Protein AF-0000000071013105 (afdb_homodimer)

Secondary structure (DSSP, 8-state):
-B-HHHHHHHHHTTSS-HHHHHHHHHHHHHHTTS---------S-S-HHHHHHHHHHHHHHHHHHHHHHHH-HHHHHHHHHHHHHHHHIIIIIIS--HHHHHHHHHHHHHHHHHHHHHHHHHTHHHHHHHHHHHSTT--HHHHHHHHHHHHHHHHHHHHHHHHHH--HHHHHHHHHHHHHHHHHHHHHH-GGGGGGHHHHHHHHHHHHHHHHHHHHHTTTT--SHHHHHHHHHHHHHHHHHHHHHHHHHTTTSS---HHHHHHHHHHHHHHHHHHHHHT-THHHHHHHHHHHHHHHHHHHHTT-TTTHHHHHHHHHHHHHHHHHHTHHHHHHHHHHHTGGGGGGSPP---------/-B-HHHHHHHHHTTSS-HHHHHHHHHHHHHHTTS-----------S-HHHHHHHHHHHHHHHHHHHHHHHH-HHHHHHHHHHHHHHHHIIIIIIT--HHHHHHHHHHHHHHHHHHHHHHHHHTHHHHHHHHHHHSTT--HHHHHHHHHHHHHHHHHHHHHHHHHH--HHHHHHHHHHHHHHHHHHHHHH-GGGGGGHHHHHHHHHHHHHHHHHHHHHT-TT--SHHHHHHHHHHHHHHHHHHHHHHHHHTTTSS---HHHHHHHHHHHHHHHHHHHHHT-THHHHHHHHHHHHHHHHHHHHTT-TTTHHHHHHHHHHHHHHHHHHTHHHHHHHHHHHTGGGGGGSPP---------

Foldseek 3Di:
DADPVNLVVCCVVVVDPPVVSVVVVVVCVQVVLVVPPPPVPPPQDPDCVLVVVQVVLVVVLVVQLVVLVVVFQLRSLVRQLVSLVVVCVPCQAPVVRQNSVVSSLCSNLVSQLRNLVRVCVVCVVVLCVCCVPPVVVQCLLVQLVSQLVSLQVSLVSLVVVCVPRVRLLSLLSSLVSNLRNVLSNCVSPPVVCVVVVLVSLQVSLVVLLVVLLVLCLVCLQCPDSSPVNSQNSNLSSLLSNLVSVLVVLVLPVDQQDPVSLVVLVVVLVVLVLVCLLQVHCSNNVSNVVVNLSSQLSHCCVVPVVPCSSVVSCVVSVVVVVVCVVCSLVVSCVSLVVVPPVSVSHRDRPPSPPNDD/DADPVNLVVCCVVVVDPPVVSVVVVVVCCQVVLVVPPPPVPPPQDPDCVLVVVQVVLVVVLVVQLVVLVVVFQLRSLVRQLVSLVVVCVPCQAPVVRQNSVVSSLCSNLVSQLRNLVRVCVVCVVVLCVCCVPPVVVQCLLVQLVSQLVSLQVSLVSLVVVCVPRVRLLSLLSSLVSNLSNVLSNCVSPPVVCVVVVLVSLQVSLVVLLVVLLVLCLVCLQCPDSSPVNSQNSNLSSLLSNLVSVCVVLVLPVDQQDPVSLVVLVVVLVVLVLVCLLQVHCSNNVSNLVVNLSSQLSHCCVVPVVVCSSVVSCVVSVVVVVVCVVCSLVVSCVSLVVVPPVSVSHRDRPPSPPNDD

Nearest PDB structures (foldseek):
  4jhr-assembly1_A  TM=2.045E-01  e=7.157E+00  Mus musculus

Structure (mmCIF, N/CA/C/O backbone):
data_AF-0000000071013105-model_v1
#
loop_
_entity.id
_entity.type
_entity.pdbx_description
1 polymer 'DUF2157 domain-containing protein'
#
loop_
_atom_site.group_PDB
_atom_site.id
_atom_site.type_symbol
_atom_site.label_atom_id
_atom_site.label_alt_id
_atom_site.label_comp_id
_atom_site.label_asym_id
_atom_site.label_entity_id
_atom_site.label_seq_id
_atom_site.pdbx_PDB_ins_code
_atom_site.Cartn_x
_atom_site.Cartn_y
_atom_site.Cartn_z
_atom_site.occupancy
_atom_site.B_iso_or_equiv
_atom_site.auth_seq_id
_atom_site.auth_comp_id
_atom_site.auth_asym_id
_atom_site.auth_atom_id
_atom_site.pdbx_PDB_model_num
ATOM 1 N N . MET A 1 1 ? 24.609 -1.542 0.458 1 48.25 1 MET A N 1
ATOM 2 C CA . MET A 1 1 ? 24.719 -0.137 0.074 1 48.25 1 MET A CA 1
ATOM 3 C C . MET A 1 1 ? 25.453 0.663 1.144 1 48.25 1 MET A C 1
ATOM 5 O O . MET A 1 1 ? 25.312 0.391 2.336 1 48.25 1 MET A O 1
ATOM 9 N N . TYR A 1 2 ? 26.484 1.31 0.675 1 58.66 2 TYR A N 1
ATOM 10 C CA . TYR A 1 2 ? 27.344 2.107 1.538 1 58.66 2 TYR A CA 1
ATOM 11 C C . TYR A 1 2 ? 26.844 3.541 1.646 1 58.66 2 TYR A C 1
ATOM 13 O O . TYR A 1 2 ? 26.406 4.125 0.651 1 58.66 2 TYR A O 1
ATOM 21 N N . SER A 1 3 ? 26.609 3.877 2.836 1 57.62 3 SER A N 1
ATOM 22 C CA . SER A 1 3 ? 26.172 5.25 3.066 1 57.62 3 SER A CA 1
ATOM 23 C C . SER A 1 3 ? 27.359 6.203 3.111 1 57.62 3 SER A C 1
ATOM 25 O O . SER A 1 3 ? 28.516 5.766 3.193 1 57.62 3 SER A O 1
ATOM 27 N N . GLU A 1 4 ? 26.953 7.5 2.953 1 62.81 4 GLU A N 1
ATOM 28 C CA . GLU A 1 4 ? 28 8.508 3.113 1 62.81 4 GLU A CA 1
ATOM 29 C C . GLU A 1 4 ? 28.656 8.414 4.492 1 62.81 4 GLU A C 1
ATOM 31 O O . GLU A 1 4 ? 29.859 8.609 4.625 1 62.81 4 GLU A O 1
ATOM 36 N N . SER A 1 5 ? 27.875 8.008 5.387 1 62.41 5 SER A N 1
ATOM 37 C CA . SER A 1 5 ? 28.406 7.863 6.738 1 62.41 5 SER A CA 1
ATOM 38 C C . SER A 1 5 ? 29.344 6.664 6.832 1 62.41 5 SER A C 1
ATOM 40 O O . SER A 1 5 ? 30.312 6.68 7.605 1 62.41 5 SER A O 1
ATOM 42 N N . ASP A 1 6 ? 29.109 5.676 6.059 1 66.31 6 ASP A N 1
ATOM 43 C CA . ASP A 1 6 ? 30 4.527 6.008 1 66.31 6 ASP A CA 1
ATOM 44 C C . ASP A 1 6 ? 31.375 4.922 5.457 1 66.31 6 ASP A C 1
ATOM 46 O O . ASP A 1 6 ? 32.406 4.48 5.973 1 66.31 6 ASP A O 1
ATOM 50 N N . ILE A 1 7 ? 31.312 5.738 4.453 1 72.31 7 ILE A N 1
ATOM 51 C CA . ILE A 1 7 ? 32.562 6.16 3.812 1 72.31 7 ILE A CA 1
ATOM 52 C C . ILE A 1 7 ? 33.344 7.07 4.754 1 72.31 7 ILE A C 1
ATOM 54 O O . ILE A 1 7 ? 34.562 6.918 4.91 1 72.31 7 ILE A O 1
ATOM 58 N N . ASP A 1 8 ? 32.562 7.883 5.402 1 68.31 8 ASP A N 1
ATOM 59 C CA . ASP A 1 8 ? 33.219 8.781 6.355 1 68.31 8 ASP A CA 1
ATOM 60 C C . ASP A 1 8 ? 33.781 8.016 7.543 1 68.31 8 ASP A C 1
ATOM 62 O O . ASP A 1 8 ? 34.875 8.328 8.031 1 68.31 8 ASP A O 1
ATOM 66 N N . GLY A 1 9 ? 33.062 7.125 7.977 1 68.69 9 GLY A N 1
ATOM 67 C CA . GLY A 1 9 ? 33.531 6.258 9.039 1 68.69 9 GLY A CA 1
ATOM 68 C C . GLY A 1 9 ? 34.781 5.484 8.648 1 68.69 9 GLY A C 1
ATOM 69 O O . GLY A 1 9 ? 35.719 5.328 9.453 1 68.69 9 GLY A O 1
ATOM 70 N N . ALA A 1 10 ? 34.875 5.027 7.496 1 75.25 10 ALA A N 1
ATOM 71 C CA . ALA A 1 10 ? 36.031 4.289 6.996 1 75.25 10 ALA A CA 1
ATOM 72 C C . ALA A 1 10 ? 37.25 5.195 6.895 1 75.25 10 ALA A C 1
ATOM 74 O O . ALA A 1 10 ? 38.375 4.754 7.145 1 75.25 10 ALA A O 1
ATOM 75 N N . VAL A 1 11 ? 36.969 6.445 6.539 1 76.25 11 VAL A N 1
ATOM 76 C CA . VAL A 1 11 ? 38.031 7.426 6.457 1 76.25 11 VAL A CA 1
ATOM 77 C C . VAL A 1 11 ? 38.562 7.738 7.859 1 76.25 11 VAL A C 1
ATOM 79 O O . VAL A 1 11 ? 39.75 7.801 8.086 1 76.25 11 VAL A O 1
ATOM 82 N N . THR A 1 12 ? 37.625 7.871 8.703 1 71.19 12 THR A N 1
ATOM 83 C CA . THR A 1 12 ? 38 8.188 10.078 1 71.19 12 THR A CA 1
ATOM 84 C C . THR A 1 12 ? 38.75 7.031 10.734 1 71.19 12 THR A C 1
ATOM 86 O O . THR A 1 12 ? 39.656 7.25 11.516 1 71.19 12 THR A O 1
ATOM 89 N N . ALA A 1 13 ? 38.375 5.906 10.406 1 71.19 13 ALA A N 1
ATOM 90 C CA . ALA A 1 13 ? 39 4.703 10.969 1 71.19 13 ALA A CA 1
ATOM 91 C C . ALA A 1 13 ? 40.344 4.402 10.281 1 71.19 13 ALA A C 1
ATOM 93 O O . ALA A 1 13 ? 41.062 3.486 10.68 1 71.19 13 ALA A O 1
ATOM 94 N N . GLY A 1 14 ? 40.531 5.207 9.219 1 69.94 14 GLY A N 1
ATOM 95 C CA . GLY A 1 14 ? 41.812 5.055 8.516 1 69.94 14 GLY A CA 1
ATOM 96 C C . GLY A 1 14 ? 41.812 3.912 7.52 1 69.94 14 GLY A C 1
ATOM 97 O O . GLY A 1 14 ? 42.875 3.484 7.051 1 69.94 14 GLY A O 1
ATOM 98 N N . ALA A 1 15 ? 40.719 3.389 7.316 1 73.31 15 ALA A N 1
ATOM 99 C CA . ALA A 1 15 ? 40.625 2.24 6.418 1 73.31 15 ALA A CA 1
ATOM 100 C C . ALA A 1 15 ? 40.781 2.666 4.961 1 73.31 15 ALA A C 1
ATOM 102 O O . ALA A 1 15 ? 41.312 1.913 4.145 1 73.31 15 ALA A O 1
ATOM 103 N N . ILE A 1 16 ? 40.219 3.854 4.637 1 76.62 16 ILE A N 1
ATOM 104 C CA . ILE A 1 16 ? 40.469 4.434 3.318 1 76.62 16 ILE A CA 1
ATOM 105 C C . ILE A 1 16 ? 40.938 5.875 3.467 1 76.62 16 ILE A C 1
ATOM 107 O O . ILE A 1 16 ? 40.625 6.547 4.453 1 76.62 16 ILE A O 1
ATOM 111 N N . SER A 1 17 ? 41.781 6.254 2.529 1 77.81 17 SER A N 1
ATOM 112 C CA . SER A 1 17 ? 42.281 7.617 2.566 1 77.81 17 SER A CA 1
ATOM 113 C C . SER A 1 17 ? 41.219 8.625 2.174 1 77.81 17 SER A C 1
ATOM 115 O O . SER A 1 17 ? 40.281 8.289 1.438 1 77.81 17 SER A O 1
ATOM 117 N N . PRO A 1 18 ? 41.281 9.766 2.709 1 78.94 18 PRO A N 1
ATOM 118 C CA . PRO A 1 18 ? 40.375 10.812 2.295 1 78.94 18 PRO A CA 1
ATOM 119 C C . PRO A 1 18 ? 40.375 11.055 0.786 1 78.94 18 PRO A C 1
ATOM 121 O O . PRO A 1 18 ? 39.344 11.359 0.196 1 78.94 18 PRO A O 1
ATOM 124 N N . GLN A 1 19 ? 41.438 10.875 0.17 1 75.38 19 GLN A N 1
ATOM 125 C CA . GLN A 1 19 ? 41.562 11.047 -1.274 1 75.38 19 GLN A CA 1
ATOM 126 C C . GLN A 1 19 ? 40.812 9.945 -2.018 1 75.38 19 GLN A C 1
ATOM 128 O O . GLN A 1 19 ? 40.125 10.219 -3.004 1 75.38 19 GLN A O 1
ATOM 133 N N . ALA A 1 20 ? 40.875 8.781 -1.529 1 73.94 20 ALA A N 1
ATOM 134 C CA . ALA A 1 20 ? 40.188 7.656 -2.146 1 73.94 20 ALA A CA 1
ATOM 135 C C . ALA A 1 20 ? 38.656 7.793 -1.973 1 73.94 20 ALA A C 1
ATOM 137 O O . ALA A 1 20 ? 37.906 7.496 -2.895 1 73.94 20 ALA A O 1
ATOM 138 N N . ALA A 1 21 ? 38.25 8.195 -0.823 1 75.44 21 ALA A N 1
ATOM 139 C CA . ALA A 1 21 ? 36.812 8.445 -0.567 1 75.44 21 ALA A CA 1
ATOM 140 C C . ALA A 1 21 ? 36.281 9.531 -1.49 1 75.44 21 ALA A C 1
ATOM 142 O O . ALA A 1 21 ? 35.188 9.391 -2.043 1 75.44 21 ALA A O 1
ATOM 143 N N . ALA A 1 22 ? 37.125 10.5 -1.627 1 72.12 22 ALA A N 1
ATOM 144 C CA . ALA A 1 22 ? 36.719 11.594 -2.51 1 72.12 22 ALA A CA 1
ATOM 145 C C . ALA A 1 22 ? 36.688 11.141 -3.965 1 72.12 22 ALA A C 1
ATOM 147 O O . ALA A 1 22 ? 35.781 11.531 -4.719 1 72.12 22 ALA A O 1
ATOM 148 N N . ALA A 1 23 ? 37.594 10.352 -4.398 1 69.12 23 ALA A N 1
ATOM 149 C CA . ALA A 1 23 ? 37.625 9.812 -5.758 1 69.12 23 ALA A CA 1
ATOM 150 C C . ALA A 1 23 ? 36.438 8.922 -6.023 1 69.12 23 ALA A C 1
ATOM 152 O O . ALA A 1 23 ? 35.844 8.953 -7.117 1 69.12 23 ALA A O 1
ATOM 153 N N . LEU A 1 24 ? 36.094 8.195 -5.039 1 71.56 24 LEU A N 1
ATOM 154 C CA . LEU A 1 24 ? 34.906 7.336 -5.137 1 71.56 24 LEU A CA 1
ATOM 155 C C . LEU A 1 24 ? 33.625 8.172 -5.273 1 71.56 24 LEU A C 1
ATOM 157 O O . LEU A 1 24 ? 32.812 7.902 -6.141 1 71.56 24 LEU A O 1
ATOM 161 N N . ARG A 1 25 ? 33.625 9.117 -4.434 1 67.38 25 ARG A N 1
ATOM 162 C CA . ARG A 1 25 ? 32.469 10.023 -4.477 1 67.38 25 ARG A CA 1
ATOM 163 C C . ARG A 1 25 ? 32.375 10.734 -5.824 1 67.38 25 ARG A C 1
ATOM 165 O O . ARG A 1 25 ? 31.297 10.867 -6.395 1 67.38 25 ARG A O 1
ATOM 172 N N . ASN A 1 26 ? 33.5 11.156 -6.246 1 62.69 26 ASN A N 1
ATOM 173 C CA . ASN A 1 26 ? 33.562 11.883 -7.512 1 62.69 26 ASN A CA 1
ATOM 174 C C . ASN A 1 26 ? 33.219 10.969 -8.695 1 62.69 26 ASN A C 1
ATOM 176 O O . ASN A 1 26 ? 32.562 11.398 -9.633 1 62.69 26 ASN A O 1
ATOM 180 N N . HIS A 1 27 ? 33.719 9.852 -8.734 1 59.75 27 HIS A N 1
ATOM 181 C CA . HIS A 1 27 ? 33.406 8.898 -9.805 1 59.75 27 HIS A CA 1
ATOM 182 C C . HIS A 1 27 ? 31.938 8.555 -9.852 1 59.75 27 HIS A C 1
ATOM 184 O O . HIS A 1 27 ? 31.328 8.508 -10.93 1 59.75 27 HIS A O 1
ATOM 190 N N . ILE A 1 28 ? 31.516 8.297 -8.688 1 59.66 28 ILE A N 1
ATOM 191 C CA . ILE A 1 28 ? 30.109 7.957 -8.625 1 59.66 28 ILE A CA 1
ATOM 192 C C . ILE A 1 28 ? 29.266 9.164 -9.039 1 59.66 28 ILE A C 1
ATOM 194 O O . ILE A 1 28 ? 28.281 9.023 -9.758 1 59.66 28 ILE A O 1
ATOM 198 N N . ALA A 1 29 ? 29.75 10.258 -8.531 1 53.84 29 ALA A N 1
ATOM 199 C CA . ALA A 1 29 ? 29.094 11.508 -8.906 1 53.84 29 ALA A CA 1
ATOM 200 C C . ALA A 1 29 ? 29.203 11.758 -10.406 1 53.84 29 ALA A C 1
ATOM 202 O O . ALA A 1 29 ? 28.25 12.242 -11.031 1 53.84 29 ALA A O 1
ATOM 203 N N . ALA A 1 30 ? 30.344 11.547 -10.93 1 50.75 30 ALA A N 1
ATOM 204 C CA . ALA A 1 30 ? 30.594 11.742 -12.359 1 50.75 30 ALA A CA 1
ATOM 205 C C . ALA A 1 30 ? 29.75 10.773 -13.195 1 50.75 30 ALA A C 1
ATOM 207 O O . ALA A 1 30 ? 29.297 11.117 -14.289 1 50.75 30 ALA A O 1
ATOM 208 N N . GLY A 1 31 ? 29.812 9.531 -12.93 1 45.81 31 GLY A N 1
ATOM 209 C CA . GLY A 1 31 ? 28.984 8.547 -13.594 1 45.81 31 GLY A CA 1
ATOM 210 C C . GLY A 1 31 ? 27.5 8.75 -13.344 1 45.81 31 GLY A C 1
ATOM 211 O O . GLY A 1 31 ? 26.672 8.352 -14.164 1 45.81 31 GLY A O 1
ATOM 212 N N . ARG A 1 32 ? 27.219 9.047 -12.172 1 44.81 32 ARG A N 1
ATOM 213 C CA . ARG A 1 32 ? 25.828 9.367 -11.859 1 44.81 32 ARG A CA 1
ATOM 214 C C . ARG A 1 32 ? 25.406 10.68 -12.516 1 44.81 32 ARG A C 1
ATOM 216 O O . ARG A 1 32 ? 24.391 11.266 -12.133 1 44.81 32 ARG A O 1
ATOM 223 N N . ALA A 1 33 ? 26.234 11.219 -13.406 1 38.03 33 ALA A N 1
ATOM 224 C CA . ALA A 1 33 ? 25.719 12.391 -14.109 1 38.03 33 ALA A CA 1
ATOM 225 C C . ALA A 1 33 ? 24.234 12.219 -14.438 1 38.03 33 ALA A C 1
ATOM 227 O O . ALA A 1 33 ? 23.594 13.141 -14.961 1 38.03 33 ALA A O 1
ATOM 228 N N . ALA A 1 34 ? 23.875 11.094 -14.828 1 36.75 34 ALA A N 1
ATOM 229 C CA . ALA A 1 34 ? 22.406 11.102 -14.805 1 36.75 34 ALA A CA 1
ATOM 230 C C . ALA A 1 34 ? 21.891 11.43 -13.414 1 36.75 34 ALA A C 1
ATOM 232 O O . ALA A 1 34 ? 22.328 10.844 -12.422 1 36.75 34 ALA A O 1
ATOM 233 N N . PRO A 1 35 ? 21.5 12.695 -13.156 1 34.66 35 PRO A N 1
ATOM 234 C CA . PRO A 1 35 ? 21.078 13.164 -11.836 1 34.66 35 PRO A CA 1
ATOM 235 C C . PRO A 1 35 ? 20.625 12.031 -10.922 1 34.66 35 PRO A C 1
ATOM 237 O O . PRO A 1 35 ? 19.734 11.258 -11.297 1 34.66 35 PRO A O 1
ATOM 240 N N . ALA A 1 36 ? 21.484 11.211 -10.445 1 37.41 36 ALA A N 1
ATOM 241 C CA . ALA A 1 36 ? 20.969 10.375 -9.359 1 37.41 36 ALA A CA 1
ATOM 242 C C . ALA A 1 36 ? 19.797 11.055 -8.656 1 37.41 36 ALA A C 1
ATOM 244 O O . ALA A 1 36 ? 19.922 12.164 -8.141 1 37.41 36 ALA A O 1
ATOM 245 N N . VAL A 1 37 ? 18.641 11.141 -9.203 1 38.19 37 VAL A N 1
ATOM 246 C CA . VAL A 1 37 ? 17.359 11.656 -8.727 1 38.19 37 VAL A CA 1
ATOM 247 C C . VAL A 1 37 ? 17.359 11.734 -7.203 1 38.19 37 VAL A C 1
ATOM 249 O O . VAL A 1 37 ? 17.562 10.727 -6.523 1 38.19 37 VAL A O 1
ATOM 252 N N . ASP A 1 38 ? 18.141 12.703 -6.652 1 40.94 38 ASP A N 1
ATOM 253 C CA . ASP A 1 38 ? 17.891 13.094 -5.27 1 40.94 38 ASP A CA 1
ATOM 254 C C . ASP A 1 38 ? 16.484 12.695 -4.836 1 40.94 38 ASP A C 1
ATOM 256 O O . ASP A 1 38 ? 15.539 13.469 -4.98 1 40.94 38 ASP A O 1
ATOM 260 N N . GLU A 1 39 ? 16.141 11.594 -5.285 1 44.59 39 GLU A N 1
ATOM 261 C CA . GLU A 1 39 ? 14.805 11.062 -4.988 1 44.59 39 GLU A CA 1
ATOM 262 C C . GLU A 1 39 ? 14.539 11.062 -3.484 1 44.59 39 GLU A C 1
ATOM 264 O O . GLU A 1 39 ? 15.469 10.945 -2.682 1 44.59 39 GLU A O 1
ATOM 269 N N . GLU A 1 40 ? 13.703 12.094 -3.059 1 45.31 40 GLU A N 1
ATOM 270 C CA . GLU A 1 40 ? 13.195 11.953 -1.696 1 45.31 40 GLU A CA 1
ATOM 271 C C . GLU A 1 40 ? 13.359 10.523 -1.187 1 45.31 40 GLU A C 1
ATOM 273 O O . GLU A 1 40 ? 12.594 9.633 -1.561 1 45.31 40 GLU A O 1
ATOM 278 N N . SER A 1 41 ? 14.641 10.086 -0.973 1 48.5 41 SER A N 1
ATOM 279 C CA . SER A 1 41 ? 14.984 8.742 -0.514 1 48.5 41 SER A CA 1
ATOM 280 C C . SER A 1 41 ? 14.203 8.375 0.741 1 48.5 41 SER A C 1
ATOM 282 O O . SER A 1 41 ? 14.477 8.891 1.827 1 48.5 41 SER A O 1
ATOM 284 N N . PHE A 1 42 ? 12.953 8.477 0.761 1 52.78 42 PHE A N 1
ATOM 285 C CA . PHE A 1 42 ? 12.156 7.973 1.879 1 52.78 42 PHE A CA 1
ATOM 286 C C . PHE A 1 42 ? 12.25 6.457 1.973 1 52.78 42 PHE A C 1
ATOM 288 O O . PHE A 1 42 ? 11.812 5.746 1.069 1 52.78 42 PHE A O 1
ATOM 295 N N . ARG A 1 43 ? 13.289 6.086 2.871 1 55.75 43 ARG A N 1
ATOM 296 C CA . ARG A 1 43 ? 13.453 4.645 3.018 1 55.75 43 ARG A CA 1
ATOM 297 C C . ARG A 1 43 ? 12.344 4.055 3.883 1 55.75 43 ARG A C 1
ATOM 299 O O . ARG A 1 43 ? 12.469 3.998 5.109 1 55.75 43 ARG A O 1
ATOM 306 N N . LEU A 1 44 ? 11.086 3.941 3.34 1 56.59 44 LEU A N 1
ATOM 307 C CA . LEU A 1 44 ? 9.984 3.365 4.102 1 56.59 44 LEU A CA 1
ATOM 308 C C . LEU A 1 44 ? 10.164 1.86 4.266 1 56.59 44 LEU A C 1
ATOM 310 O O . LEU A 1 44 ? 9.828 1.301 5.312 1 56.59 44 LEU A O 1
ATOM 314 N N . LEU A 1 45 ? 10.758 1.223 3.254 1 59.12 45 LEU A N 1
ATOM 315 C CA . LEU A 1 45 ? 10.852 -0.232 3.293 1 59.12 45 LEU A CA 1
ATOM 316 C C . LEU A 1 45 ? 12.258 -0.692 2.904 1 59.12 45 LEU A C 1
ATOM 318 O O . LEU A 1 45 ? 12.734 -0.385 1.81 1 59.12 45 LEU A O 1
ATOM 322 N N . THR A 1 46 ? 12.969 -1.174 3.852 1 60.75 46 THR A N 1
ATOM 323 C CA . THR A 1 46 ? 14.328 -1.633 3.576 1 60.75 46 THR A CA 1
ATOM 324 C C . THR A 1 46 ? 14.32 -3.074 3.074 1 60.75 46 THR A C 1
ATOM 326 O O . THR A 1 46 ? 15.227 -3.486 2.342 1 60.75 46 THR A O 1
ATOM 329 N N . GLY A 1 47 ? 13.242 -3.758 3.551 1 68 47 GLY A N 1
ATOM 330 C CA . GLY A 1 47 ? 13.18 -5.156 3.148 1 68 47 GLY A CA 1
ATOM 331 C C . GLY A 1 47 ? 11.883 -5.836 3.553 1 68 47 GLY A C 1
ATOM 332 O O . GLY A 1 47 ? 11.008 -5.211 4.16 1 68 47 GLY A O 1
ATOM 333 N N . PHE A 1 48 ? 11.664 -6.957 3.125 1 74.81 48 PHE A N 1
ATOM 334 C CA . PHE A 1 48 ? 10.461 -7.723 3.412 1 74.81 48 PHE A CA 1
ATOM 335 C C . PHE A 1 48 ? 10.344 -8.008 4.906 1 74.81 48 PHE A C 1
ATOM 337 O O . PHE A 1 48 ? 9.242 -8.219 5.418 1 74.81 48 PHE A O 1
ATOM 344 N N . ASN A 1 49 ? 11.492 -7.949 5.586 1 80.12 49 ASN A N 1
ATOM 345 C CA . ASN A 1 49 ? 11.469 -8.109 7.035 1 80.12 49 ASN A CA 1
ATOM 346 C C . ASN A 1 49 ? 10.602 -7.043 7.703 1 80.12 49 ASN A C 1
ATOM 348 O O . ASN A 1 49 ? 9.883 -7.332 8.656 1 80.12 49 ASN A O 1
ATOM 352 N N . ASP A 1 50 ? 10.641 -5.852 7.18 1 85.62 50 ASP A N 1
ATOM 353 C CA . ASP A 1 50 ? 9.82 -4.766 7.711 1 85.62 50 ASP A CA 1
ATOM 354 C C . ASP A 1 50 ? 8.336 -5.078 7.574 1 85.62 50 ASP A C 1
ATOM 356 O O . ASP A 1 50 ? 7.547 -4.801 8.484 1 85.62 50 ASP A O 1
ATOM 360 N N . ILE A 1 51 ? 8.055 -5.609 6.492 1 85.94 51 ILE A N 1
ATOM 361 C CA . ILE A 1 51 ? 6.664 -5.961 6.234 1 85.94 51 ILE A CA 1
ATOM 362 C C . ILE A 1 51 ? 6.227 -7.07 7.188 1 85.94 51 ILE A C 1
ATOM 364 O O . ILE A 1 51 ? 5.141 -7.004 7.77 1 85.94 51 ILE A O 1
ATOM 368 N N . PHE A 1 52 ? 7.105 -8.016 7.34 1 87.12 52 PHE A N 1
ATOM 369 C CA . PHE A 1 52 ? 6.828 -9.156 8.211 1 87.12 52 PHE A CA 1
ATOM 370 C C . PHE A 1 52 ? 6.609 -8.695 9.641 1 87.12 52 PHE A C 1
ATOM 372 O O . PHE A 1 52 ? 5.598 -9.039 10.266 1 87.12 52 PHE A O 1
ATOM 379 N N . VAL A 1 53 ? 7.445 -7.902 10.172 1 90.31 53 VAL A N 1
ATOM 380 C CA . VAL A 1 53 ? 7.379 -7.402 11.539 1 90.31 53 VAL A CA 1
ATOM 381 C C . VAL A 1 53 ? 6.152 -6.504 11.703 1 90.31 53 VAL A C 1
ATOM 383 O O . VAL A 1 53 ? 5.473 -6.551 12.727 1 90.31 53 VAL A O 1
ATOM 386 N N . SER A 1 54 ? 5.848 -5.738 10.688 1 93.81 54 SER A N 1
ATOM 387 C CA . SER A 1 54 ? 4.699 -4.836 10.734 1 93.81 54 SER A CA 1
ATOM 388 C C . SER A 1 54 ? 3.391 -5.613 10.836 1 93.81 54 SER A C 1
ATOM 390 O O . SER A 1 54 ? 2.514 -5.266 11.625 1 93.81 54 SER A O 1
ATOM 392 N N . ILE A 1 55 ? 3.338 -6.605 10.047 1 92.38 55 ILE A N 1
ATOM 393 C CA . ILE A 1 55 ? 2.137 -7.438 10.078 1 92.38 55 ILE A CA 1
ATOM 394 C C . ILE A 1 55 ? 1.984 -8.078 11.453 1 92.38 55 ILE A C 1
ATOM 396 O O . ILE A 1 55 ? 0.897 -8.062 12.039 1 92.38 55 ILE A O 1
ATOM 400 N N . ALA A 1 56 ? 3.006 -8.625 11.938 1 93.31 56 ALA A N 1
ATOM 401 C CA . ALA A 1 56 ? 3 -9.266 13.25 1 93.31 56 ALA A CA 1
ATOM 402 C C . ALA A 1 56 ? 2.627 -8.266 14.344 1 93.31 56 ALA A C 1
ATOM 404 O O . ALA A 1 56 ? 1.832 -8.578 15.234 1 93.31 56 ALA A O 1
ATOM 405 N N . ALA A 1 57 ? 3.18 -7.109 14.25 1 96.31 57 ALA A N 1
ATOM 406 C CA . ALA A 1 57 ? 2.91 -6.07 15.242 1 96.31 57 ALA A CA 1
ATOM 407 C C . ALA A 1 57 ? 1.439 -5.664 15.227 1 96.31 57 ALA A C 1
ATOM 409 O O . ALA A 1 57 ? 0.823 -5.492 16.281 1 96.31 57 ALA A O 1
ATOM 410 N N . VAL A 1 58 ? 0.932 -5.5 14.055 1 96.62 58 VAL A N 1
ATOM 411 C CA . VAL A 1 58 ? -0.475 -5.137 13.922 1 96.62 58 VAL A CA 1
ATOM 412 C C . VAL A 1 58 ? -1.352 -6.223 14.539 1 96.62 58 VAL A C 1
ATOM 414 O O . VAL A 1 58 ? -2.297 -5.922 15.273 1 96.62 58 VAL A O 1
ATOM 417 N N . ALA A 1 59 ? -1.024 -7.453 14.25 1 93.31 59 ALA A N 1
ATOM 418 C CA . ALA A 1 59 ? -1.787 -8.562 14.812 1 93.31 59 ALA A CA 1
ATOM 419 C C . ALA A 1 59 ? -1.754 -8.547 16.328 1 93.31 59 ALA A C 1
ATOM 421 O O . ALA A 1 59 ? -2.793 -8.68 16.984 1 93.31 59 ALA A O 1
ATOM 422 N N . VAL A 1 60 ? -0.658 -8.344 16.891 1 96.19 60 VAL A N 1
ATOM 423 C CA . VAL A 1 60 ? -0.494 -8.328 18.344 1 96.19 60 VAL A CA 1
ATOM 424 C C . VAL A 1 60 ? -1.281 -7.16 18.938 1 96.19 60 VAL A C 1
ATOM 426 O O . VAL A 1 60 ? -2.012 -7.336 19.922 1 96.19 60 VAL A O 1
ATOM 429 N N . LEU A 1 61 ? -1.158 -6.012 18.344 1 97.69 61 LEU A N 1
ATOM 430 C CA . LEU A 1 61 ? -1.806 -4.82 18.891 1 97.69 61 LEU A CA 1
ATOM 431 C C . LEU A 1 61 ? -3.324 -4.941 18.812 1 97.69 61 LEU A C 1
ATOM 433 O O . LEU A 1 61 ? -4.035 -4.531 19.719 1 97.69 61 LEU A O 1
ATOM 437 N N . LEU A 1 62 ? -3.764 -5.48 17.688 1 95 62 LEU A N 1
ATOM 438 C CA . LEU A 1 62 ? -5.203 -5.691 17.562 1 95 62 LEU A CA 1
ATOM 439 C C . LEU A 1 62 ? -5.699 -6.688 18.594 1 95 62 LEU A C 1
ATOM 441 O O . LEU A 1 62 ? -6.758 -6.488 19.203 1 95 62 LEU A O 1
ATOM 445 N N . GLY A 1 63 ? -4.953 -7.754 18.766 1 95 63 GLY A N 1
ATOM 446 C CA . GLY A 1 63 ? -5.305 -8.734 19.781 1 95 63 GLY A CA 1
ATOM 447 C C . GLY A 1 63 ? -5.344 -8.156 21.188 1 95 63 GLY A C 1
ATOM 448 O O . GLY A 1 63 ? -6.324 -8.336 21.906 1 95 63 GLY A O 1
ATOM 449 N N . ILE A 1 64 ? -4.375 -7.43 21.516 1 96.69 64 ILE A N 1
ATOM 450 C CA . ILE A 1 64 ? -4.258 -6.82 22.844 1 96.69 64 ILE A CA 1
ATOM 451 C C . ILE A 1 64 ? -5.371 -5.797 23.031 1 96.69 64 ILE A C 1
ATOM 453 O O . ILE A 1 64 ? -5.957 -5.707 24.109 1 96.69 64 ILE A O 1
ATOM 457 N N . GLY A 1 65 ? -5.613 -5.016 22.047 1 96.44 65 GLY A N 1
ATOM 458 C CA . GLY A 1 65 ? -6.668 -4.016 22.109 1 96.44 65 GLY A CA 1
ATOM 459 C C . GLY A 1 65 ? -8.039 -4.617 22.359 1 96.44 65 GLY A C 1
ATOM 460 O O . GLY A 1 65 ? -8.781 -4.152 23.219 1 96.44 65 GLY A O 1
ATOM 461 N N . TRP A 1 66 ? -8.297 -5.645 21.641 1 93.75 66 TRP A N 1
ATOM 462 C CA . TRP A 1 66 ? -9.594 -6.293 21.766 1 93.75 66 TRP A CA 1
ATOM 463 C C . TRP A 1 66 ? -9.742 -6.973 23.125 1 93.75 66 TRP A C 1
ATOM 465 O O . TRP A 1 66 ? -10.805 -6.91 23.75 1 93.75 66 TRP A O 1
ATOM 475 N N . LEU A 1 67 ? -8.719 -7.621 23.562 1 93.62 67 LEU A N 1
ATOM 476 C CA . LEU A 1 67 ? -8.742 -8.258 24.875 1 93.62 67 LEU A CA 1
ATOM 477 C C . LEU A 1 67 ? -8.898 -7.211 25.969 1 93.62 67 LEU A C 1
ATOM 479 O O . LEU A 1 67 ? -9.672 -7.41 26.906 1 93.62 67 LEU A O 1
ATOM 483 N N . GLY A 1 68 ? -8.234 -6.164 25.844 1 94.81 68 GLY A N 1
ATOM 484 C CA . GLY A 1 68 ? -8.344 -5.094 26.828 1 94.81 68 GLY A CA 1
ATOM 485 C C . GLY A 1 68 ? -9.727 -4.469 26.875 1 94.81 68 GLY A C 1
ATOM 486 O O . GLY A 1 68 ? -10.234 -4.152 27.953 1 94.81 68 GLY A O 1
ATOM 487 N N . GLN A 1 69 ? -10.266 -4.297 25.688 1 92.69 69 GLN A N 1
ATOM 488 C CA . GLN A 1 69 ? -11.594 -3.693 25.609 1 92.69 69 GLN A CA 1
ATOM 489 C C . GLN A 1 69 ? -12.641 -4.586 26.266 1 92.69 69 GLN A C 1
ATOM 491 O O . GLN A 1 69 ? -13.68 -4.102 26.719 1 92.69 69 GLN A O 1
ATOM 496 N N . SER A 1 70 ? -12.375 -5.871 26.266 1 91.44 70 SER A N 1
ATOM 497 C CA . SER A 1 70 ? -13.305 -6.797 26.906 1 91.44 70 SER A CA 1
ATOM 498 C C . SER A 1 70 ? -13.344 -6.57 28.422 1 91.44 70 SER A C 1
ATOM 500 O O . SER A 1 70 ? -14.328 -6.914 29.078 1 91.44 70 SER A O 1
ATOM 502 N N . VAL A 1 71 ? -12.32 -6 28.969 1 93.12 71 VAL A N 1
ATOM 503 C CA . VAL A 1 71 ? -12.281 -5.652 30.391 1 93.12 71 VAL A CA 1
ATOM 504 C C . VAL A 1 71 ? -12.922 -4.285 30.594 1 93.12 71 VAL A C 1
ATOM 506 O O . VAL A 1 71 ? -13.859 -4.145 31.391 1 93.12 71 VAL A O 1
ATOM 509 N N . ALA A 1 72 ? -12.414 -3.357 29.906 1 94.62 72 ALA A N 1
ATOM 510 C CA . ALA A 1 72 ? -12.938 -1.996 29.859 1 94.62 72 ALA A CA 1
ATOM 511 C C . ALA A 1 72 ? -12.492 -1.279 28.578 1 94.62 72 ALA A C 1
ATOM 513 O O . ALA A 1 72 ? -11.391 -1.523 28.078 1 94.62 72 ALA A O 1
ATOM 514 N N . TYR A 1 73 ? -13.289 -0.455 28.109 1 90.81 73 TYR A N 1
ATOM 515 C CA . TYR A 1 73 ? -12.977 0.248 26.859 1 90.81 73 TYR A CA 1
ATOM 516 C C . TYR A 1 73 ? -11.648 0.986 26.984 1 90.81 73 TYR A C 1
ATOM 518 O O . TYR A 1 73 ? -10.781 0.869 26.109 1 90.81 73 TYR A O 1
ATOM 526 N N . ALA A 1 74 ? -11.469 1.64 28.078 1 96.38 74 ALA A N 1
ATOM 527 C CA . ALA A 1 74 ? -10.25 2.422 28.266 1 96.38 74 ALA A CA 1
ATOM 528 C C . ALA A 1 74 ? -9.031 1.515 28.391 1 96.38 74 ALA A C 1
ATOM 530 O O . ALA A 1 74 ? -7.926 1.888 28 1 96.38 74 ALA A O 1
ATOM 531 N N . VAL A 1 75 ? -9.219 0.323 28.859 1 97.25 75 VAL A N 1
ATOM 532 C CA . VAL A 1 75 ? -8.117 -0.606 29.094 1 97.25 75 VAL A CA 1
ATOM 533 C C . VAL A 1 75 ? -7.539 -1.08 27.766 1 97.25 75 VAL A C 1
ATOM 535 O O . VAL A 1 75 ? -6.332 -1.312 27.656 1 97.25 75 VAL A O 1
ATOM 538 N N . GLY A 1 76 ? -8.414 -1.211 26.781 1 97.12 76 GLY A N 1
ATOM 539 C CA . GLY A 1 76 ? -7.914 -1.552 25.453 1 97.12 76 GLY A CA 1
ATOM 540 C C . GLY A 1 76 ? -6.91 -0.549 24.922 1 97.12 76 GLY A C 1
ATOM 541 O O . GLY A 1 76 ? -5.84 -0.931 24.438 1 97.12 76 GLY A O 1
ATOM 542 N N . GLY A 1 77 ? -7.266 0.703 25.031 1 98.06 77 GLY A N 1
ATOM 543 C CA . GLY A 1 77 ? -6.363 1.75 24.594 1 98.06 77 GLY A CA 1
ATOM 544 C C . GLY A 1 77 ? -5.066 1.797 25.375 1 98.06 77 GLY A C 1
ATOM 545 O O . GLY A 1 77 ? -3.988 1.954 24.797 1 98.06 77 GLY A O 1
ATOM 546 N N . ILE A 1 78 ? -5.148 1.649 26.641 1 98.38 78 ILE A N 1
ATOM 547 C CA . ILE A 1 78 ? -3.973 1.678 27.516 1 98.38 78 ILE A CA 1
ATOM 548 C C . ILE A 1 78 ? -3.045 0.519 27.156 1 98.38 78 ILE A C 1
ATOM 550 O O . ILE A 1 78 ? -1.834 0.708 27.016 1 98.38 78 ILE A O 1
ATOM 554 N N . ALA A 1 79 ? -3.635 -0.631 26.969 1 98.38 79 ALA A N 1
ATOM 555 C CA . ALA A 1 79 ? -2.846 -1.82 26.672 1 98.38 79 ALA A CA 1
ATOM 556 C C . ALA A 1 79 ? -2.123 -1.671 25.328 1 98.38 79 ALA A C 1
ATOM 558 O O . ALA A 1 79 ? -0.951 -2.037 25.203 1 98.38 79 ALA A O 1
ATOM 559 N N . VAL A 1 80 ? -2.818 -1.161 24.359 1 98.38 80 VAL A N 1
ATOM 560 C CA . VAL A 1 80 ? -2.221 -0.958 23.047 1 98.38 80 VAL A CA 1
ATOM 561 C C . VAL A 1 80 ? -1.088 0.062 23.141 1 98.38 80 VAL A C 1
ATOM 563 O O . VAL A 1 80 ? -0.023 -0.125 22.547 1 98.38 80 VAL A O 1
ATOM 566 N N . ALA A 1 81 ? -1.321 1.151 23.875 1 98.69 81 ALA A N 1
ATOM 567 C CA . ALA A 1 81 ? -0.295 2.178 24.047 1 98.69 81 ALA A CA 1
ATOM 568 C C . ALA A 1 81 ? 0.949 1.604 24.719 1 98.69 81 ALA A C 1
ATOM 570 O O . ALA A 1 81 ? 2.07 1.822 24.25 1 98.69 81 ALA A O 1
ATOM 571 N N . VAL A 1 82 ? 0.768 0.829 25.75 1 98.5 82 VAL A N 1
ATOM 572 C CA . VAL A 1 82 ? 1.876 0.26 26.516 1 98.5 82 VAL A CA 1
ATOM 573 C C . VAL A 1 82 ? 2.621 -0.759 25.656 1 98.5 82 VAL A C 1
ATOM 575 O O . VAL A 1 82 ? 3.854 -0.756 25.609 1 98.5 82 VAL A O 1
ATOM 578 N N . ALA A 1 83 ? 1.867 -1.581 24.984 1 98.38 83 ALA A N 1
ATOM 579 C CA . ALA A 1 83 ? 2.488 -2.586 24.125 1 98.38 83 ALA A CA 1
ATOM 580 C C . ALA A 1 83 ? 3.262 -1.928 22.984 1 98.38 83 ALA A C 1
ATOM 582 O O . ALA A 1 83 ? 4.359 -2.369 22.641 1 98.38 83 ALA A O 1
ATOM 583 N N . SER A 1 84 ? 2.66 -0.916 22.422 1 98.62 84 SER A N 1
ATOM 584 C CA . SER A 1 84 ? 3.326 -0.203 21.328 1 98.62 84 SER A CA 1
ATOM 585 C C . SER A 1 84 ? 4.637 0.42 21.797 1 98.62 84 SER A C 1
ATOM 587 O O . SER A 1 84 ? 5.652 0.336 21.109 1 98.62 84 SER A O 1
ATOM 589 N N . TRP A 1 85 ? 4.598 1.073 22.938 1 98.44 85 TRP A N 1
ATOM 590 C CA . TRP A 1 85 ? 5.809 1.665 23.5 1 98.44 85 TRP A CA 1
ATOM 591 C C . TRP A 1 85 ? 6.859 0.596 23.766 1 98.44 85 TRP A C 1
ATOM 593 O O . TRP A 1 85 ? 8.031 0.757 23.406 1 98.44 85 TRP A O 1
ATOM 603 N N . GLY A 1 86 ? 6.441 -0.519 24.391 1 97.81 86 GLY A N 1
ATOM 604 C CA . GLY A 1 86 ? 7.359 -1.608 24.688 1 97.81 86 GLY A CA 1
ATOM 605 C C . GLY A 1 86 ? 8.008 -2.189 23.438 1 97.81 86 GLY A C 1
ATOM 606 O O . GLY A 1 86 ? 9.227 -2.389 23.406 1 97.81 86 GLY A O 1
ATOM 607 N N . LEU A 1 87 ? 7.266 -2.457 22.469 1 97.31 87 LEU A N 1
ATOM 608 C CA . LEU A 1 87 ? 7.797 -3.006 21.219 1 97.31 87 LEU A CA 1
ATOM 609 C C . LEU A 1 87 ? 8.703 -1.996 20.531 1 97.31 87 LEU A C 1
ATOM 611 O O . LEU A 1 87 ? 9.68 -2.379 19.875 1 97.31 87 LEU A O 1
ATOM 615 N N . ALA A 1 88 ? 8.398 -0.699 20.656 1 97.44 88 ALA A N 1
ATOM 616 C CA . ALA A 1 88 ? 9.195 0.342 20 1 97.44 88 ALA A CA 1
ATOM 617 C C . ALA A 1 88 ? 10.594 0.416 20.609 1 97.44 88 ALA A C 1
ATOM 619 O O . ALA A 1 88 ? 11.555 0.802 19.938 1 97.44 88 ALA A O 1
ATOM 620 N N . GLU A 1 89 ? 10.727 0.02 21.875 1 97.06 89 GLU A N 1
ATOM 621 C CA . GLU A 1 89 ? 12.039 0.005 22.5 1 97.06 89 GLU A CA 1
ATOM 622 C C . GLU A 1 89 ? 12.992 -0.941 21.766 1 97.06 89 GLU A C 1
ATOM 624 O O . GLU A 1 89 ? 14.195 -0.678 21.688 1 97.06 89 GLU A O 1
ATOM 629 N N . TYR A 1 90 ? 12.383 -1.941 21.219 1 93.44 90 TYR A N 1
ATOM 630 C CA . TYR A 1 90 ? 13.227 -2.912 20.516 1 93.44 90 TYR A CA 1
ATOM 631 C C . TYR A 1 90 ? 13.25 -2.639 19.016 1 93.44 90 TYR A C 1
ATOM 633 O O . TYR A 1 90 ? 14.312 -2.41 18.438 1 93.44 90 TYR A O 1
ATOM 641 N N . PHE A 1 91 ? 12.156 -2.549 18.391 1 92.56 91 PHE A N 1
ATOM 642 C CA . PHE A 1 91 ? 12.094 -2.518 16.938 1 92.56 91 PHE A CA 1
ATOM 643 C C . PHE A 1 91 ? 12.406 -1.121 16.422 1 92.56 91 PHE A C 1
ATOM 645 O O . PHE A 1 91 ? 12.844 -0.966 15.273 1 92.56 91 PHE A O 1
ATOM 652 N N . THR A 1 92 ? 12.195 -0.103 17.203 1 92.5 92 THR A N 1
ATOM 653 C CA . THR A 1 92 ? 12.484 1.261 16.766 1 92.5 92 THR A CA 1
ATOM 654 C C . THR A 1 92 ? 13.852 1.714 17.266 1 92.5 92 THR A C 1
ATOM 656 O O . THR A 1 92 ? 14.703 2.135 16.484 1 92.5 92 THR A O 1
ATOM 659 N N . ARG A 1 93 ? 14.078 1.571 18.531 1 92.94 93 ARG A N 1
ATOM 660 C CA . ARG A 1 93 ? 15.289 2.115 19.125 1 92.94 93 ARG A CA 1
ATOM 661 C C . ARG A 1 93 ? 16.5 1.226 18.812 1 92.94 93 ARG A C 1
ATOM 663 O O . ARG A 1 93 ? 17.562 1.72 18.453 1 92.94 93 ARG A O 1
ATOM 670 N N . ARG A 1 94 ? 16.281 -0.062 18.891 1 89.12 94 ARG A N 1
ATOM 671 C CA . ARG A 1 94 ? 17.406 -0.965 18.703 1 89.12 94 ARG A CA 1
ATOM 672 C C . ARG A 1 94 ? 17.562 -1.373 17.25 1 89.12 94 ARG A C 1
ATOM 674 O O . ARG A 1 94 ? 18.641 -1.24 16.672 1 89.12 94 ARG A O 1
ATOM 681 N N . ARG A 1 95 ? 16.5 -1.727 16.656 1 87.12 95 ARG A N 1
ATOM 682 C CA . ARG A 1 95 ? 16.578 -2.266 15.305 1 87.12 95 ARG A CA 1
ATOM 683 C C . ARG A 1 95 ? 16.406 -1.165 14.266 1 87.12 95 ARG A C 1
ATOM 685 O O . ARG A 1 95 ? 16.719 -1.361 13.086 1 87.12 95 ARG A O 1
ATOM 692 N N . ARG A 1 96 ? 15.852 -0.056 14.617 1 86.62 96 ARG A N 1
ATOM 693 C CA . ARG A 1 96 ? 15.703 1.127 13.781 1 86.62 96 ARG A CA 1
ATOM 694 C C . ARG A 1 96 ? 14.992 0.788 12.477 1 86.62 96 ARG A C 1
ATOM 696 O O . ARG A 1 96 ? 15.453 1.155 11.391 1 86.62 96 ARG A O 1
ATOM 703 N N . MET A 1 97 ? 13.922 0.006 12.695 1 87 97 MET A N 1
ATOM 704 C CA . MET A 1 97 ? 13.094 -0.342 11.547 1 87 97 MET A CA 1
ATOM 705 C C . MET A 1 97 ? 12.086 0.76 11.258 1 87 97 MET A C 1
ATOM 707 O O . MET A 1 97 ? 11.375 1.214 12.156 1 87 97 MET A O 1
ATOM 711 N N . ALA A 1 98 ? 11.969 1.137 10.078 1 85.5 98 ALA A N 1
ATOM 712 C CA . ALA A 1 98 ? 11.172 2.314 9.727 1 85.5 98 ALA A CA 1
ATOM 713 C C . ALA A 1 98 ? 9.68 2.004 9.766 1 85.5 98 ALA A C 1
ATOM 715 O O . ALA A 1 98 ? 8.938 2.602 10.547 1 85.5 98 ALA A O 1
ATOM 716 N N . LEU A 1 99 ? 9.234 1.038 8.953 1 89.31 99 LEU A N 1
ATOM 717 C CA . LEU A 1 99 ? 7.805 0.762 8.82 1 89.31 99 LEU A CA 1
ATOM 718 C C . LEU A 1 99 ? 7.215 0.302 10.148 1 89.31 99 LEU A C 1
ATOM 720 O O . LEU A 1 99 ? 6.207 0.844 10.609 1 89.31 99 LEU A O 1
ATOM 724 N N . PRO A 1 100 ? 7.844 -0.618 10.836 1 92.69 100 PRO A N 1
ATOM 725 C CA . PRO A 1 100 ? 7.332 -0.993 12.156 1 92.69 100 PRO A CA 1
ATOM 726 C C . PRO A 1 100 ? 7.25 0.192 13.117 1 92.69 100 PRO A C 1
ATOM 728 O O . PRO A 1 100 ? 6.324 0.272 13.93 1 92.69 100 PRO A O 1
ATOM 731 N N . SER A 1 101 ? 8.188 1.107 13.008 1 94.62 101 SER A N 1
ATOM 732 C CA . SER A 1 101 ? 8.188 2.27 13.891 1 94.62 101 SER A CA 1
ATOM 733 C C . SER A 1 101 ? 6.973 3.156 13.648 1 94.62 101 SER A C 1
ATOM 735 O O . SER A 1 101 ? 6.402 3.711 14.594 1 94.62 101 SER A O 1
ATOM 737 N N . ILE A 1 102 ? 6.605 3.24 12.43 1 94.5 102 ILE A N 1
ATOM 738 C CA . ILE A 1 102 ? 5.422 4.027 12.094 1 94.5 102 ILE A CA 1
ATOM 739 C C . ILE A 1 102 ? 4.176 3.367 12.68 1 94.5 102 ILE A C 1
ATOM 741 O O . ILE A 1 102 ? 3.348 4.035 13.297 1 94.5 102 ILE A O 1
ATOM 745 N N . ILE A 1 103 ? 4.09 2.08 12.516 1 96.5 103 ILE A N 1
ATOM 746 C CA . ILE A 1 103 ? 2.943 1.323 13.008 1 96.5 103 ILE A CA 1
ATOM 747 C C . ILE A 1 103 ? 2.869 1.424 14.523 1 96.5 103 ILE A C 1
ATOM 749 O O . ILE A 1 103 ? 1.794 1.649 15.086 1 96.5 103 ILE A O 1
ATOM 753 N N . LEU A 1 104 ? 3.969 1.293 15.117 1 97.81 104 LEU A N 1
ATOM 754 C CA . LEU A 1 104 ? 4.008 1.316 16.578 1 97.81 104 LEU A CA 1
ATOM 755 C C . LEU A 1 104 ? 3.701 2.713 17.109 1 97.81 104 LEU A C 1
ATOM 757 O O . LEU A 1 104 ? 3.096 2.857 18.172 1 97.81 104 LEU A O 1
ATOM 761 N N . LEU A 1 105 ? 4.098 3.74 16.359 1 97.88 105 LEU A N 1
ATOM 762 C CA . LEU A 1 105 ? 3.727 5.102 16.734 1 97.88 105 LEU A CA 1
ATOM 763 C C . LEU A 1 105 ? 2.217 5.293 16.656 1 97.88 105 LEU A C 1
ATOM 765 O O . LEU A 1 105 ? 1.613 5.852 17.578 1 97.88 105 LEU A O 1
ATOM 769 N N . ILE A 1 106 ? 1.68 4.809 15.578 1 97.56 106 ILE A N 1
ATOM 770 C CA . ILE A 1 106 ? 0.234 4.914 15.406 1 97.56 106 ILE A CA 1
ATOM 771 C C . ILE A 1 106 ? -0.472 4.156 16.531 1 97.56 106 ILE A C 1
ATOM 773 O O . ILE A 1 106 ? -1.468 4.633 17.078 1 97.56 106 ILE A O 1
ATOM 777 N N . GLY A 1 107 ? 0.031 3.002 16.828 1 98.25 107 GLY A N 1
ATOM 778 C CA . GLY A 1 107 ? -0.508 2.244 17.953 1 98.25 107 GLY A CA 1
ATOM 779 C C . GLY A 1 107 ? -0.411 2.982 19.266 1 98.25 107 GLY A C 1
ATOM 780 O O . GLY A 1 107 ? -1.339 2.939 20.078 1 98.25 107 GLY A O 1
ATOM 781 N N . PHE A 1 108 ? 0.687 3.65 19.516 1 98.5 108 PHE A N 1
ATOM 782 C CA . PHE A 1 108 ? 0.91 4.348 20.781 1 98.5 108 PHE A CA 1
ATOM 783 C C . PHE A 1 108 ? -0.03 5.539 20.922 1 98.5 108 PHE A C 1
ATOM 785 O O . PHE A 1 108 ? -0.8 5.625 21.875 1 98.5 108 PHE A O 1
ATOM 792 N N . ILE A 1 109 ? -0.003 6.398 19.938 1 98.19 109 ILE A N 1
ATOM 793 C CA . ILE A 1 109 ? -0.813 7.609 20.016 1 98.19 109 ILE A CA 1
ATOM 794 C C . ILE A 1 109 ? -2.293 7.25 19.891 1 98.19 109 ILE A C 1
ATOM 796 O O . ILE A 1 109 ? -3.141 7.852 20.562 1 98.19 109 ILE A O 1
ATOM 800 N N . GLY A 1 110 ? -2.58 6.297 19.016 1 97.56 110 GLY A N 1
ATOM 801 C CA . GLY A 1 110 ? -3.945 5.801 18.922 1 97.56 110 GLY A CA 1
ATOM 802 C C . GLY A 1 110 ? -4.438 5.16 20.203 1 97.56 110 GLY A C 1
ATOM 803 O O . GLY A 1 110 ? -5.605 5.309 20.562 1 97.56 110 GLY A O 1
ATOM 804 N N . GLY A 1 111 ? -3.539 4.402 20.797 1 98.31 111 GLY A N 1
ATOM 805 C CA . GLY A 1 111 ? -3.883 3.807 22.078 1 98.31 111 GLY A CA 1
ATOM 806 C C . GLY A 1 111 ? -4.172 4.836 23.156 1 98.31 111 GLY A C 1
ATOM 807 O O . GLY A 1 111 ? -5.117 4.684 23.922 1 98.31 111 GLY A O 1
ATOM 808 N N . VAL A 1 112 ? -3.391 5.883 23.219 1 98.5 112 VAL A N 1
ATOM 809 C CA . VAL A 1 112 ? -3.578 6.949 24.188 1 98.5 112 VAL A CA 1
ATOM 810 C C . VAL A 1 112 ? -4.918 7.641 23.953 1 98.5 112 VAL A C 1
ATOM 812 O O . VAL A 1 112 ? -5.723 7.789 24.875 1 98.5 112 VAL A O 1
ATOM 815 N N . ALA A 1 113 ? -5.176 8.031 22.719 1 98.19 113 ALA A N 1
ATOM 816 C CA . ALA A 1 113 ? -6.457 8.656 22.391 1 98.19 113 ALA A CA 1
ATOM 817 C C . ALA A 1 113 ? -7.617 7.711 22.672 1 98.19 113 ALA A C 1
ATOM 819 O O . ALA A 1 113 ? -8.648 8.125 23.203 1 98.19 113 ALA A O 1
ATOM 820 N N . GLY A 1 114 ? -7.383 6.5 22.312 1 97.38 114 GLY A N 1
ATOM 821 C CA . GLY A 1 114 ? -8.422 5.504 22.516 1 97.38 114 GLY A CA 1
ATOM 822 C C . GLY A 1 114 ? -8.75 5.281 23.984 1 97.38 114 GLY A C 1
ATOM 823 O O . GLY A 1 114 ? -9.914 5.066 24.328 1 97.38 114 GLY A O 1
ATOM 824 N N . ALA A 1 115 ? -7.766 5.262 24.781 1 98.12 115 ALA A N 1
ATOM 825 C CA . ALA A 1 115 ? -7.984 5.109 26.219 1 98.12 115 ALA A CA 1
ATOM 826 C C . ALA A 1 115 ? -8.852 6.238 26.766 1 98.12 115 ALA A C 1
ATOM 828 O O . ALA A 1 115 ? -9.797 5.992 27.516 1 98.12 115 ALA A O 1
ATOM 829 N N . LEU A 1 116 ? -8.586 7.445 26.391 1 97.88 116 LEU A N 1
ATOM 830 C CA . LEU A 1 116 ? -9.344 8.602 26.844 1 97.88 116 LEU A CA 1
ATOM 831 C C . LEU A 1 116 ? -10.773 8.562 26.312 1 97.88 116 LEU A C 1
ATOM 833 O O . LEU A 1 116 ? -11.719 8.836 27.062 1 97.88 116 LEU A O 1
ATOM 837 N N . LEU A 1 117 ? -10.891 8.211 25.109 1 96.5 117 LEU A N 1
ATOM 838 C CA . LEU A 1 117 ? -12.227 8.102 24.531 1 96.5 117 LEU A CA 1
ATOM 839 C C . LEU A 1 117 ? -13.016 6.977 25.188 1 96.5 117 LEU A C 1
ATOM 841 O O . LEU A 1 117 ? -14.242 7.062 25.312 1 96.5 117 LEU A O 1
ATOM 845 N N . GLY A 1 118 ? -12.242 5.965 25.562 1 95.56 118 GLY A N 1
ATOM 846 C CA . GLY A 1 118 ? -12.883 4.898 26.312 1 95.56 118 GLY A CA 1
ATOM 847 C C . GLY A 1 118 ? -13.445 5.359 27.641 1 95.56 118 GLY A C 1
ATOM 848 O O . GLY A 1 118 ? -14.531 4.938 28.047 1 95.56 118 GLY A O 1
ATOM 849 N N . ILE A 1 119 ? -12.766 6.219 28.297 1 95.69 119 ILE A N 1
ATOM 850 C CA . ILE A 1 119 ? -13.234 6.797 29.547 1 95.69 119 ILE A CA 1
ATOM 851 C C . ILE A 1 119 ? -14.492 7.629 29.297 1 95.69 119 ILE A C 1
ATOM 853 O O . ILE A 1 119 ? -15.453 7.562 30.062 1 95.69 119 ILE A O 1
ATOM 857 N N . VAL A 1 120 ? -14.484 8.383 28.266 1 94.69 120 VAL A N 1
ATOM 858 C CA . VAL A 1 120 ? -15.633 9.203 27.906 1 94.69 120 VAL A CA 1
ATOM 859 C C . VAL A 1 120 ? -16.828 8.312 27.625 1 94.69 120 VAL A C 1
ATOM 861 O O . VAL A 1 120 ? -17.938 8.586 28.078 1 94.69 120 VAL A O 1
ATOM 864 N N . ALA A 1 121 ? -16.547 7.262 26.891 1 92.69 121 ALA A N 1
ATOM 865 C CA . ALA A 1 121 ? -17.625 6.344 26.531 1 92.69 121 ALA A CA 1
ATOM 866 C C . ALA A 1 121 ? -18.203 5.668 27.781 1 92.69 121 ALA A C 1
ATOM 868 O O . ALA A 1 121 ? -19.406 5.477 27.875 1 92.69 121 ALA A O 1
ATOM 869 N N . ALA A 1 122 ? -17.391 5.328 28.703 1 92.25 122 ALA A N 1
ATOM 870 C CA . ALA A 1 122 ? -17.812 4.656 29.922 1 92.25 122 ALA A CA 1
ATOM 871 C C . ALA A 1 122 ? -18.641 5.59 30.797 1 92.25 122 ALA A C 1
ATOM 873 O O . ALA A 1 122 ? -19.438 5.129 31.625 1 92.25 122 ALA A O 1
ATOM 874 N N . ASN A 1 123 ? -18.516 6.871 30.531 1 92.44 123 ASN A N 1
ATOM 875 C CA . ASN A 1 123 ? -19.234 7.852 31.344 1 92.44 123 ASN A CA 1
ATOM 876 C C . ASN A 1 123 ? -20.234 8.656 30.5 1 92.44 123 ASN A C 1
ATOM 878 O O . ASN A 1 123 ? -20.531 9.805 30.828 1 92.44 123 ASN A O 1
ATOM 882 N N . ALA A 1 124 ? -20.578 8.109 29.469 1 90.25 124 ALA A N 1
ATOM 883 C CA . ALA A 1 124 ? -21.438 8.805 28.516 1 90.25 124 ALA A CA 1
ATOM 884 C C . ALA A 1 124 ? -22.734 9.266 29.188 1 90.25 124 ALA A C 1
ATOM 886 O O . ALA A 1 124 ? -23.188 10.398 28.969 1 90.25 124 ALA A O 1
ATOM 887 N N . ASP A 1 125 ? -23.312 8.414 30.078 1 90.44 125 ASP A N 1
ATOM 888 C CA . ASP A 1 125 ? -24.562 8.734 30.766 1 90.44 125 ASP A CA 1
ATOM 889 C C . ASP A 1 125 ? -24.391 9.898 31.734 1 90.44 125 ASP A C 1
ATOM 891 O O . ASP A 1 125 ? -25.219 10.805 31.781 1 90.44 125 ASP A O 1
ATOM 895 N N . ALA A 1 126 ? -23.312 9.75 32.406 1 91 126 ALA A N 1
ATOM 896 C CA . ALA A 1 126 ? -23.016 10.828 33.344 1 91 126 ALA A CA 1
ATOM 897 C C . ALA A 1 126 ? -22.797 12.148 32.625 1 91 126 ALA A C 1
ATOM 899 O O . ALA A 1 126 ? -23.234 13.203 33.062 1 91 126 ALA A O 1
ATOM 900 N N . LEU A 1 127 ? -22.203 12.141 31.531 1 91.06 127 LEU A N 1
ATOM 901 C CA . LEU A 1 127 ? -21.906 13.336 30.75 1 91.06 127 LEU A CA 1
ATOM 902 C C . LEU A 1 127 ? -23.172 13.906 30.125 1 91.06 127 LEU A C 1
ATOM 904 O O . LEU A 1 127 ? -23.359 15.125 30.078 1 91.06 127 LEU A O 1
ATOM 908 N N . ALA A 1 128 ? -23.984 13.031 29.703 1 88.88 128 ALA A N 1
ATOM 909 C CA . ALA A 1 128 ? -25.266 13.469 29.141 1 88.88 128 ALA A CA 1
ATOM 910 C C . ALA A 1 128 ? -26.109 14.18 30.188 1 88.88 128 ALA A C 1
ATOM 912 O O . ALA A 1 128 ? -26.734 15.203 29.906 1 88.88 128 ALA A O 1
ATOM 913 N N . SER A 1 129 ? -26.109 13.586 31.359 1 90 129 SER A N 1
ATOM 914 C CA . SER A 1 129 ? -26.844 14.195 32.469 1 90 129 SER A CA 1
ATOM 915 C C . SER A 1 129 ? -26.281 15.562 32.812 1 90 129 SER A C 1
ATOM 917 O O . SER A 1 129 ? -27.031 16.484 33.125 1 90 129 SER A O 1
ATOM 919 N N . PHE A 1 130 ? -24.969 15.586 32.75 1 88.31 130 PHE A N 1
ATOM 920 C CA . PHE A 1 130 ? -24.297 16.844 33.031 1 88.31 130 PHE A CA 1
ATOM 921 C C . PHE A 1 130 ? -24.688 17.906 32 1 88.31 130 PHE A C 1
ATOM 923 O O . PHE A 1 130 ? -24.922 19.062 32.375 1 88.31 130 PHE A O 1
ATOM 930 N N . VAL A 1 131 ? -24.781 17.609 30.797 1 85.94 131 VAL A N 1
ATOM 931 C CA . VAL A 1 131 ? -25.156 18.516 29.719 1 85.94 131 VAL A CA 1
ATOM 932 C C . VAL A 1 131 ? -26.578 19.047 29.953 1 85.94 131 VAL A C 1
ATOM 934 O O . VAL A 1 131 ? -26.828 20.25 29.844 1 85.94 131 VAL A O 1
ATOM 937 N N . LYS A 1 132 ? -27.453 18.156 30.359 1 86.81 132 LYS A N 1
ATOM 938 C CA . LYS A 1 132 ? -28.844 18.516 30.578 1 86.81 132 LYS A CA 1
ATOM 939 C C . LYS A 1 132 ? -29 19.406 31.797 1 86.81 132 LYS A C 1
ATOM 941 O O . LYS A 1 132 ? -29.703 20.422 31.766 1 86.81 132 LYS A O 1
ATOM 946 N N . THR A 1 133 ? -28.297 19.109 32.812 1 88.81 133 THR A N 1
ATOM 947 C CA . THR A 1 133 ? -28.516 19.766 34.094 1 88.81 133 THR A CA 1
ATOM 948 C C . THR A 1 133 ? -27.688 21.031 34.219 1 88.81 133 THR A C 1
ATOM 950 O O . THR A 1 133 ? -28.141 22.031 34.781 1 88.81 133 THR A O 1
ATOM 953 N N . SER A 1 134 ? -26.484 20.953 33.656 1 86.62 134 SER A N 1
ATOM 954 C CA . SER A 1 134 ? -25.562 22.047 33.969 1 86.62 134 SER A CA 1
ATOM 955 C C . SER A 1 134 ? -25.328 22.922 32.75 1 86.62 134 SER A C 1
ATOM 957 O O . SER A 1 134 ? -24.984 24.094 32.875 1 86.62 134 SER A O 1
ATOM 959 N N . LEU A 1 135 ? -25.562 22.438 31.547 1 85.19 135 LEU A N 1
ATOM 960 C CA . LEU A 1 135 ? -25.219 23.188 30.359 1 85.19 135 LEU A CA 1
ATOM 961 C C . LEU A 1 135 ? -26.453 23.516 29.531 1 85.19 135 LEU A C 1
ATOM 963 O O . LEU A 1 135 ? -26.344 23.922 28.375 1 85.19 135 LEU A O 1
ATOM 967 N N . GLY A 1 136 ? -27.672 23.391 30.219 1 84.81 136 GLY A N 1
ATOM 968 C CA . GLY A 1 136 ? -28.938 23.766 29.578 1 84.81 136 GLY A CA 1
ATOM 969 C C . GLY A 1 136 ? -29.188 23.047 28.281 1 84.81 136 GLY A C 1
ATOM 970 O O . GLY A 1 136 ? -29.781 23.609 27.359 1 84.81 136 GLY A O 1
ATOM 971 N N . GLY A 1 137 ? -28.516 21.875 28.062 1 81.94 137 GLY A N 1
ATOM 972 C CA . GLY A 1 137 ? -28.797 21.078 26.875 1 81.94 137 GLY A CA 1
ATOM 973 C C . GLY A 1 137 ? -27.812 21.344 25.75 1 81.94 137 GLY A C 1
ATOM 974 O O . GLY A 1 137 ? -27.859 20.672 24.719 1 81.94 137 GLY A O 1
ATOM 975 N N . HIS A 1 138 ? -26.953 22.391 25.938 1 83.5 138 HIS A N 1
ATOM 976 C CA . HIS A 1 138 ? -25.953 22.656 24.922 1 83.5 138 HIS A CA 1
ATOM 977 C C . HIS A 1 138 ? -24.719 21.781 25.094 1 83.5 138 HIS A C 1
ATOM 979 O O . HIS A 1 138 ? -23.938 21.984 26.031 1 83.5 138 HIS A O 1
ATOM 985 N N . GLU A 1 139 ? -24.469 20.812 24.219 1 89.69 139 GLU A N 1
ATOM 986 C CA . GLU A 1 139 ? -23.406 19.812 24.391 1 89.69 139 GLU A CA 1
ATOM 987 C C . GLU A 1 139 ? -22.109 20.281 23.734 1 89.69 139 GLU A C 1
ATOM 989 O O . GLU A 1 139 ? -21.047 19.703 23.984 1 89.69 139 GLU A O 1
ATOM 994 N N . GLU A 1 140 ? -22.156 21.344 22.953 1 86.44 140 GLU A N 1
ATOM 995 C CA . GLU A 1 140 ? -21.031 21.75 22.125 1 86.44 140 GLU A CA 1
ATOM 996 C C . GLU A 1 140 ? -19.812 22.109 22.969 1 86.44 140 GLU A C 1
ATOM 998 O O . GLU A 1 140 ? -18.703 21.656 22.688 1 86.44 140 GLU A O 1
ATOM 1003 N N . PRO A 1 141 ? -20.047 22.859 24.016 1 87.44 141 PRO A N 1
ATOM 1004 C CA . PRO A 1 141 ? -18.891 23.188 24.828 1 87.44 141 PRO A CA 1
ATOM 1005 C C . PRO A 1 141 ? -18.25 21.969 25.484 1 87.44 141 PRO A C 1
ATOM 1007 O O . PRO A 1 141 ? -17.031 21.891 25.609 1 87.44 141 PRO A O 1
ATOM 1010 N N . LEU A 1 142 ? -19.047 21.047 25.891 1 90.81 142 LEU A N 1
ATOM 1011 C CA . LEU A 1 142 ? -18.531 19.844 26.516 1 90.81 142 LEU A CA 1
ATOM 1012 C C . LEU A 1 142 ? -17.781 18.969 25.5 1 90.81 142 LEU A C 1
ATOM 1014 O O . LEU A 1 142 ? -16.688 18.484 25.797 1 90.81 142 LEU A O 1
ATOM 1018 N N . VAL A 1 143 ? -18.391 18.797 24.344 1 90.75 143 VAL A N 1
ATOM 1019 C CA . VAL A 1 143 ? -17.766 18.016 23.281 1 90.75 143 VAL A CA 1
ATOM 1020 C C . VAL A 1 143 ? -16.453 18.672 22.859 1 90.75 143 VAL A C 1
ATOM 1022 O O . VAL A 1 143 ? -15.445 17.984 22.656 1 90.75 143 VAL A O 1
ATOM 1025 N N . GLY A 1 144 ? -16.5 19.953 22.734 1 93.38 144 GLY A N 1
ATOM 1026 C CA . GLY A 1 144 ? -15.281 20.688 22.422 1 93.38 144 GLY A CA 1
ATOM 1027 C C . GLY A 1 144 ? -14.195 20.531 23.469 1 93.38 144 GLY A C 1
ATOM 1028 O O . GLY A 1 144 ? -13.031 20.312 23.141 1 93.38 144 GLY A O 1
ATOM 1029 N N . ALA A 1 145 ? -14.578 20.594 24.703 1 94.44 145 ALA A N 1
ATOM 1030 C CA . ALA A 1 145 ? -13.633 20.469 25.797 1 94.44 145 ALA A CA 1
ATOM 1031 C C . ALA A 1 145 ? -13.023 19.062 25.844 1 94.44 145 ALA A C 1
ATOM 1033 O O . ALA A 1 145 ? -11.812 18.906 25.969 1 94.44 145 ALA A O 1
ATOM 1034 N N . ILE A 1 146 ? -13.867 18.078 25.734 1 95.62 146 ILE A N 1
ATOM 1035 C CA . ILE A 1 146 ? -13.398 16.703 25.75 1 95.62 146 ILE A CA 1
ATOM 1036 C C . ILE A 1 146 ? -12.477 16.453 24.562 1 95.62 146 ILE A C 1
ATOM 1038 O O . ILE A 1 146 ? -11.398 15.875 24.719 1 95.62 146 ILE A O 1
A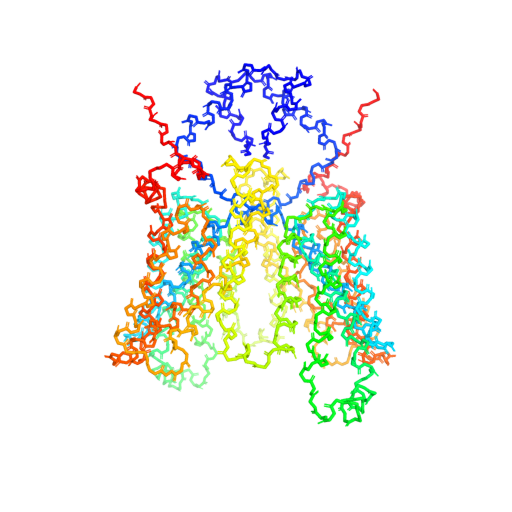TOM 1042 N N . GLY A 1 147 ? -12.945 16.891 23.375 1 96.75 147 GLY A N 1
ATOM 1043 C CA . GLY A 1 147 ? -12.102 16.75 22.188 1 96.75 147 GLY A CA 1
ATOM 1044 C C . GLY A 1 147 ? -10.75 17.422 22.344 1 96.75 147 GLY A C 1
ATOM 1045 O O . GLY A 1 147 ? -9.734 16.875 21.938 1 96.75 147 GLY A O 1
ATOM 1046 N N . ALA A 1 148 ? -10.75 18.562 22.922 1 97.69 148 ALA A N 1
ATOM 1047 C CA . ALA A 1 148 ? -9.516 19.328 23.141 1 97.69 148 ALA A CA 1
ATOM 1048 C C . ALA A 1 148 ? -8.586 18.594 24.109 1 97.69 148 ALA A C 1
ATOM 1050 O O . ALA A 1 148 ? -7.375 18.531 23.891 1 97.69 148 ALA A O 1
ATOM 1051 N N . ILE A 1 149 ? -9.141 18.047 25.125 1 97.81 149 ILE A N 1
ATOM 1052 C CA . ILE A 1 149 ? -8.344 17.328 26.125 1 97.81 149 ILE A CA 1
ATOM 1053 C C . ILE A 1 149 ? -7.719 16.094 25.484 1 97.81 149 ILE A C 1
ATOM 1055 O O . ILE A 1 149 ? -6.52 15.836 25.641 1 97.81 149 ILE A O 1
ATOM 1059 N N . VAL A 1 150 ? -8.555 15.312 24.766 1 98.06 150 VAL A N 1
ATOM 1060 C CA . VAL A 1 150 ? -8.055 14.117 24.109 1 98.06 150 VAL A CA 1
ATOM 1061 C C . VAL A 1 150 ? -6.934 14.484 23.141 1 98.06 150 VAL A C 1
ATOM 1063 O O . VAL A 1 150 ? -5.867 13.867 23.156 1 98.06 150 VAL A O 1
ATOM 1066 N N . ALA A 1 151 ? -7.152 15.469 22.328 1 98.38 151 ALA A N 1
ATOM 1067 C CA . ALA A 1 151 ? -6.156 15.891 21.359 1 98.38 151 ALA A CA 1
ATOM 1068 C C . ALA A 1 151 ? -4.898 16.422 22.031 1 98.38 151 ALA A C 1
ATOM 1070 O O . ALA A 1 151 ? -3.781 16.109 21.609 1 98.38 151 ALA A O 1
ATOM 1071 N N . ALA A 1 152 ? -5.055 17.188 23.094 1 98.56 152 ALA A N 1
ATOM 1072 C CA . ALA A 1 152 ? -3.918 17.75 23.812 1 98.56 152 ALA A CA 1
ATOM 1073 C C . ALA A 1 152 ? -3.07 16.672 24.469 1 98.56 152 ALA A C 1
ATOM 1075 O O . ALA A 1 152 ? -1.839 16.703 24.391 1 98.56 152 ALA A O 1
ATOM 1076 N N . VAL A 1 153 ? -3.732 15.75 25.094 1 98.56 153 VAL A N 1
ATOM 1077 C CA . VAL A 1 153 ? -3.008 14.648 25.719 1 98.56 153 VAL A CA 1
ATOM 1078 C C . VAL A 1 153 ? -2.295 13.828 24.656 1 98.56 153 VAL A C 1
ATOM 1080 O O . VAL A 1 153 ? -1.158 13.391 24.844 1 98.56 153 VAL A O 1
ATOM 1083 N N . THR A 1 154 ? -2.984 13.586 23.578 1 98.38 154 THR A N 1
ATOM 1084 C CA . THR A 1 154 ? -2.375 12.867 22.469 1 98.38 154 THR A CA 1
ATOM 1085 C C . THR A 1 154 ? -1.147 13.617 21.953 1 98.38 154 THR A C 1
ATOM 1087 O O . THR A 1 154 ? -0.126 13 21.641 1 98.38 154 THR A O 1
ATOM 1090 N N . ALA A 1 155 ? -1.246 14.953 21.844 1 98.44 155 ALA A N 1
ATOM 1091 C CA . ALA A 1 155 ? -0.098 15.766 21.453 1 98.44 155 ALA A CA 1
ATOM 1092 C C . ALA A 1 155 ? 1.047 15.617 22.453 1 98.44 155 ALA A C 1
ATOM 1094 O O . ALA A 1 155 ? 2.213 15.523 22.047 1 98.44 155 ALA A O 1
ATOM 1095 N N . GLY A 1 156 ? 0.679 15.641 23.688 1 98.44 156 GLY A N 1
ATOM 1096 C CA . GLY A 1 156 ? 1.683 15.398 24.719 1 98.44 156 GLY A CA 1
ATOM 1097 C C . GLY A 1 156 ? 2.342 14.039 24.594 1 98.44 156 GLY A C 1
ATOM 1098 O O . GLY A 1 156 ? 3.557 13.914 24.766 1 98.44 156 GLY A O 1
ATOM 1099 N N . ALA A 1 157 ? 1.54 13.062 24.328 1 98.5 157 ALA A N 1
ATOM 1100 C CA . ALA A 1 157 ? 2.07 11.719 24.141 1 98.5 157 ALA A CA 1
ATOM 1101 C C . ALA A 1 157 ? 3.02 11.672 22.938 1 98.5 157 ALA A C 1
ATOM 1103 O O . ALA A 1 157 ? 4.066 11.016 23 1 98.5 157 ALA A O 1
ATOM 1104 N N . ALA A 1 158 ? 2.645 12.289 21.906 1 98.38 158 ALA A N 1
ATOM 1105 C CA . ALA A 1 158 ? 3.512 12.359 20.734 1 98.38 158 ALA A CA 1
ATOM 1106 C C . ALA A 1 158 ? 4.84 13.031 21.062 1 98.38 158 ALA A C 1
ATOM 1108 O O . ALA A 1 158 ? 5.898 12.602 20.594 1 98.38 158 ALA A O 1
ATOM 1109 N N . TRP A 1 159 ? 4.742 14.086 21.859 1 97.88 159 TRP A N 1
ATOM 1110 C CA . TRP A 1 159 ? 5.953 14.789 22.266 1 97.88 159 TRP A CA 1
ATOM 1111 C C . TRP A 1 159 ? 6.867 13.859 23.062 1 97.88 159 TRP A C 1
ATOM 1113 O O . TRP A 1 159 ? 8.078 13.82 22.828 1 97.88 159 TRP A O 1
ATOM 1123 N N . LEU A 1 160 ? 6.301 13.094 23.969 1 97.94 160 LEU A N 1
ATOM 1124 C CA . LEU A 1 160 ? 7.074 12.133 24.75 1 97.94 160 LEU A CA 1
ATOM 1125 C C . LEU A 1 160 ? 7.699 11.07 23.844 1 97.94 160 LEU A C 1
ATOM 1127 O O . LEU A 1 160 ? 8.852 10.688 24.047 1 97.94 160 LEU A O 1
ATOM 1131 N N . HIS A 1 161 ? 6.895 10.578 22.922 1 97.94 161 HIS A N 1
ATOM 1132 C CA . HIS A 1 161 ? 7.387 9.594 21.969 1 97.94 161 HIS A CA 1
ATOM 1133 C C . HIS A 1 161 ? 8.555 10.141 21.156 1 97.94 161 HIS A C 1
ATOM 1135 O O . HIS A 1 161 ? 9.539 9.438 20.922 1 97.94 161 HIS A O 1
ATOM 1141 N N . TRP A 1 162 ? 8.469 11.406 20.719 1 96.81 162 TRP A N 1
ATOM 1142 C CA . TRP A 1 162 ? 9.516 12.055 19.938 1 96.81 162 TRP A CA 1
ATOM 1143 C C . TRP A 1 162 ? 10.805 12.172 20.75 1 96.81 162 TRP A C 1
ATOM 1145 O O . TRP A 1 162 ? 11.898 11.945 20.234 1 96.81 162 TRP A O 1
ATOM 1155 N N . ARG A 1 163 ? 10.703 12.438 21.969 1 96.56 163 ARG A N 1
ATOM 1156 C CA . ARG A 1 163 ? 11.867 12.602 22.828 1 96.56 163 ARG A CA 1
ATOM 1157 C C . ARG A 1 163 ? 12.609 11.281 23.016 1 96.56 163 ARG A C 1
ATOM 1159 O O . ARG A 1 163 ? 13.828 11.266 23.156 1 96.56 163 ARG A O 1
ATOM 1166 N N . ARG A 1 164 ? 11.852 10.242 22.906 1 95.81 164 ARG A N 1
ATOM 1167 C CA . ARG A 1 164 ? 12.461 8.945 23.188 1 95.81 164 ARG A CA 1
ATOM 1168 C C . ARG A 1 164 ? 12.914 8.266 21.906 1 95.81 164 ARG A C 1
ATOM 1170 O O . ARG A 1 164 ? 14.016 7.699 21.844 1 95.81 164 ARG A O 1
ATOM 1177 N N . PHE A 1 165 ? 12.164 8.273 20.859 1 95.75 165 PHE A N 1
ATOM 1178 C CA . PHE A 1 165 ? 12.414 7.43 19.688 1 95.75 165 PHE A CA 1
ATOM 1179 C C . PHE A 1 165 ? 12.812 8.273 18.484 1 95.75 165 PHE A C 1
ATOM 1181 O O . PHE A 1 165 ? 13.461 7.773 17.562 1 95.75 165 PHE A O 1
ATOM 1188 N N . MET A 1 166 ? 12.375 9.477 18.328 1 93.88 166 MET A N 1
ATOM 1189 C CA . MET A 1 166 ? 12.727 10.414 17.281 1 93.88 166 MET A CA 1
ATOM 1190 C C . MET A 1 166 ? 12.359 9.859 15.906 1 93.88 166 MET A C 1
ATOM 1192 O O . MET A 1 166 ? 13.172 9.898 14.977 1 93.88 166 MET A O 1
ATOM 1196 N N . VAL A 1 167 ? 11.219 9.25 15.875 1 93.06 167 VAL A N 1
ATOM 1197 C CA . VAL A 1 167 ? 10.648 8.836 14.594 1 93.06 167 VAL A CA 1
ATOM 1198 C C . VAL A 1 167 ? 10.102 10.055 13.852 1 93.06 167 VAL A C 1
ATOM 1200 O O . VAL A 1 167 ? 9.266 10.789 14.383 1 93.06 167 VAL A O 1
ATOM 1203 N N . PRO A 1 168 ? 10.43 10.32 12.688 1 91.56 168 PRO A N 1
ATOM 1204 C CA . PRO A 1 168 ? 10.133 11.57 11.984 1 91.56 168 PRO A CA 1
ATOM 1205 C C . PRO A 1 168 ? 8.633 11.844 11.883 1 91.56 168 PRO A C 1
ATOM 1207 O O . PRO A 1 168 ? 8.203 13 12.008 1 91.56 168 PRO A O 1
ATOM 1210 N N . ILE A 1 169 ? 7.844 10.867 11.695 1 94.69 169 ILE A N 1
ATOM 1211 C CA . ILE A 1 169 ? 6.406 11.047 11.516 1 94.69 169 ILE A CA 1
ATOM 1212 C C . ILE A 1 169 ? 5.777 11.531 12.82 1 94.69 169 ILE A C 1
ATOM 1214 O O . ILE A 1 169 ? 4.664 12.062 12.82 1 94.69 169 ILE A O 1
ATOM 1218 N N . THR A 1 170 ? 6.465 11.383 13.922 1 96.94 170 THR A N 1
ATOM 1219 C CA . THR A 1 170 ? 5.934 11.711 15.234 1 96.94 170 THR A CA 1
ATOM 1220 C C . THR A 1 170 ? 5.641 13.211 15.336 1 96.94 170 THR A C 1
ATOM 1222 O O . THR A 1 170 ? 4.625 13.609 15.906 1 96.94 170 THR A O 1
ATOM 1225 N N . VAL A 1 171 ? 6.449 13.977 14.773 1 96.44 171 VAL A N 1
ATOM 1226 C CA . VAL A 1 171 ? 6.281 15.43 14.836 1 96.44 171 VAL A CA 1
ATOM 1227 C C . VAL A 1 171 ? 5.02 15.836 14.078 1 96.44 171 VAL A C 1
ATOM 1229 O O . VAL A 1 171 ? 4.246 16.672 14.547 1 96.44 171 VAL A O 1
ATOM 1232 N N . ALA A 1 172 ? 4.816 15.211 12.977 1 96.44 172 ALA A N 1
ATOM 1233 C CA . ALA A 1 172 ? 3.605 15.492 12.211 1 96.44 172 ALA A CA 1
ATOM 1234 C C . ALA A 1 172 ? 2.357 15.055 12.969 1 96.44 172 ALA A C 1
ATOM 1236 O O . ALA A 1 172 ? 1.359 15.773 13.008 1 96.44 172 ALA A O 1
ATOM 1237 N N . ALA A 1 173 ? 2.457 13.883 13.562 1 97.25 173 ALA A N 1
ATOM 1238 C CA . ALA A 1 173 ? 1.335 13.375 14.344 1 97.25 173 ALA A CA 1
ATOM 1239 C C . ALA A 1 173 ? 1.016 14.305 15.508 1 97.25 173 ALA A C 1
ATOM 1241 O O . ALA A 1 173 ? -0.153 14.594 15.781 1 97.25 173 ALA A O 1
ATOM 1242 N N . GLY A 1 174 ? 2.035 14.758 16.125 1 97.88 174 GLY A N 1
ATOM 1243 C CA . GLY A 1 174 ? 1.854 15.719 17.203 1 97.88 174 GLY A CA 1
ATOM 1244 C C . GLY A 1 174 ? 1.262 17.031 16.75 1 97.88 174 GLY A C 1
ATOM 1245 O O . GLY A 1 174 ? 0.374 17.578 17.406 1 97.88 174 GLY A O 1
ATOM 1246 N N . ALA A 1 175 ? 1.731 17.5 15.656 1 97.94 175 ALA A N 1
ATOM 1247 C CA . ALA A 1 175 ? 1.234 18.75 15.102 1 97.94 175 ALA A CA 1
ATOM 1248 C C . ALA A 1 175 ? -0.244 18.656 14.742 1 97.94 175 ALA A C 1
ATOM 1250 O O . ALA A 1 175 ? -1.019 19.578 14.984 1 97.94 175 ALA A O 1
ATOM 1251 N N . VAL A 1 176 ? -0.599 17.531 14.164 1 97.75 176 VAL A N 1
ATOM 1252 C CA . VAL A 1 176 ? -2.002 17.312 13.828 1 97.75 176 VAL A CA 1
ATOM 1253 C C . VAL A 1 176 ? -2.842 17.297 15.102 1 97.75 176 VAL A C 1
ATOM 1255 O O . VAL A 1 176 ? -3.941 17.859 15.133 1 97.75 176 VAL A O 1
ATOM 1258 N N . ALA A 1 177 ? -2.309 16.688 16.125 1 98.06 177 ALA A N 1
ATOM 1259 C CA . ALA A 1 177 ? -3.012 16.641 17.406 1 98.06 177 ALA A CA 1
ATOM 1260 C C . ALA A 1 177 ? -3.164 18.047 17.984 1 98.06 177 ALA A C 1
ATOM 1262 O O . ALA A 1 177 ? -4.195 18.375 18.578 1 98.06 177 ALA A O 1
ATOM 1263 N N . VAL A 1 178 ? -2.215 18.875 17.844 1 97.94 178 VAL A N 1
ATOM 1264 C CA . VAL A 1 178 ? -2.283 20.25 18.312 1 97.94 178 VAL A CA 1
ATOM 1265 C C . VAL A 1 178 ? -3.357 21.016 17.531 1 97.94 178 VAL A C 1
ATOM 1267 O O . VAL A 1 178 ? -4.16 21.734 18.125 1 97.94 178 VAL A O 1
ATOM 1270 N N . VAL A 1 179 ? -3.355 20.859 16.234 1 97.5 179 VAL A N 1
ATOM 1271 C CA . VAL A 1 179 ? -4.395 21.453 15.414 1 97.5 179 VAL A CA 1
ATOM 1272 C C . VAL A 1 179 ? -5.77 20.984 15.875 1 97.5 179 VAL A C 1
ATOM 1274 O O . VAL A 1 179 ? -6.707 21.766 15.984 1 97.5 179 VAL A O 1
ATOM 1277 N N . GLY A 1 180 ? -5.836 19.672 16.188 1 96.62 180 GLY A N 1
ATOM 1278 C CA . GLY A 1 180 ? -7.078 19.141 16.719 1 96.62 180 GLY A CA 1
ATOM 1279 C C . GLY A 1 180 ? -7.512 19.781 18.016 1 96.62 180 GLY A C 1
ATOM 1280 O O . GLY A 1 180 ? -8.703 20.031 18.219 1 96.62 180 GLY A O 1
ATOM 1281 N N . THR A 1 181 ? -6.57 20.062 18.844 1 97.25 181 THR A N 1
ATOM 1282 C CA . THR A 1 181 ? -6.855 20.719 20.109 1 97.25 181 THR A CA 1
ATOM 1283 C C . THR A 1 181 ? -7.438 22.125 19.875 1 97.25 181 THR A C 1
ATOM 1285 O O . THR A 1 181 ? -8.484 22.453 20.422 1 97.25 181 THR A O 1
ATOM 1288 N N . VAL A 1 182 ? -6.828 22.875 19.031 1 96.38 182 VAL A N 1
ATOM 1289 C CA . VAL A 1 182 ? -7.242 24.25 18.75 1 96.38 182 VAL A CA 1
ATOM 1290 C C . VAL A 1 182 ? -8.617 24.234 18.094 1 96.38 182 VAL A C 1
ATOM 1292 O O . VAL A 1 182 ? -9.508 25 18.484 1 96.38 182 VAL A O 1
ATOM 1295 N N . MET A 1 183 ? -8.781 23.344 17.156 1 95.31 183 MET A N 1
ATOM 1296 C CA . MET A 1 183 ? -10.055 23.25 16.438 1 95.31 183 MET A CA 1
ATOM 1297 C C . MET A 1 183 ? -11.188 22.875 17.391 1 95.31 183 MET A C 1
ATOM 1299 O O . MET A 1 183 ? -12.273 23.453 17.312 1 95.31 183 MET A O 1
ATOM 1303 N N . ALA A 1 184 ? -10.898 21.953 18.266 1 95.12 184 ALA A N 1
ATOM 1304 C CA . ALA A 1 184 ? -11.914 21.516 19.219 1 95.12 184 ALA A CA 1
ATOM 1305 C C . ALA A 1 184 ? -12.32 22.656 20.156 1 95.12 184 ALA A C 1
ATOM 1307 O O . ALA A 1 184 ? -13.5 22.828 20.438 1 95.12 184 ALA A O 1
ATOM 1308 N N . LEU A 1 185 ? -11.391 23.453 20.547 1 95.44 185 LEU A N 1
ATOM 1309 C CA . LEU A 1 185 ? -11.672 24.578 21.438 1 95.44 185 LEU A CA 1
ATOM 1310 C C . LEU A 1 185 ? -12.445 25.672 20.719 1 95.44 185 LEU A C 1
ATOM 1312 O O . LEU A 1 185 ? -13.43 26.188 21.234 1 95.44 185 LEU A O 1
ATOM 1316 N N . VAL A 1 186 ? -12.039 25.953 19.531 1 94.81 186 VAL A N 1
ATOM 1317 C CA . VAL A 1 186 ? -12.648 27.031 18.781 1 94.81 186 VAL A CA 1
ATOM 1318 C C . VAL A 1 186 ? -14.086 26.656 18.406 1 94.81 186 VAL A C 1
ATOM 1320 O O . VAL A 1 186 ? -15.016 27.438 18.641 1 94.81 186 VAL A O 1
ATOM 1323 N N . VAL A 1 187 ? -14.297 25.484 17.938 1 90 187 VAL A N 1
ATOM 1324 C CA . VAL A 1 187 ? -15.617 25.047 17.5 1 90 187 VAL A CA 1
ATOM 1325 C C . VAL A 1 187 ? -16.516 24.797 18.703 1 90 187 VAL A C 1
ATOM 1327 O O . VAL A 1 187 ? -17.719 25.047 18.641 1 90 187 VAL A O 1
ATOM 1330 N N . GLY A 1 188 ? -15.906 24.406 19.766 1 90.19 188 GLY A N 1
ATOM 1331 C CA . GLY A 1 188 ? -16.672 24.094 20.969 1 90.19 188 GLY A CA 1
ATOM 1332 C C . GLY A 1 188 ? -17.125 25.328 21.719 1 90.19 188 GLY A C 1
ATOM 1333 O O . GLY A 1 188 ? -18.203 25.344 22.328 1 90.19 188 GLY A O 1
ATOM 1334 N N . PHE A 1 189 ? -16.375 26.406 21.641 1 91.62 189 PHE A N 1
ATOM 1335 C CA . PHE A 1 189 ? -16.656 27.531 22.531 1 91.62 189 PHE A CA 1
ATOM 1336 C C . PHE A 1 189 ? -17.047 28.781 21.734 1 91.62 189 PHE A C 1
ATOM 1338 O O . PHE A 1 189 ? -17.516 29.766 22.297 1 91.62 189 PHE A O 1
ATOM 1345 N N . ILE A 1 190 ? -16.844 28.734 20.469 1 92.06 190 ILE A N 1
ATOM 1346 C CA . ILE A 1 190 ? -17.25 29.844 19.609 1 92.06 190 ILE A CA 1
ATOM 1347 C C . ILE A 1 190 ? -18.234 29.328 18.547 1 92.06 190 ILE A C 1
ATOM 1349 O O . ILE A 1 190 ? -17.812 28.891 17.469 1 92.06 190 ILE A O 1
ATOM 1353 N N . PRO A 1 191 ? -19.531 29.422 18.75 1 85.88 191 PRO A N 1
ATOM 1354 C CA . PRO A 1 191 ? -20.547 28.891 17.844 1 85.88 191 PRO A CA 1
ATOM 1355 C C . PRO A 1 191 ? -20.406 29.422 16.422 1 85.88 191 PRO A C 1
ATOM 1357 O O . PRO A 1 191 ? -20.594 28.672 15.453 1 85.88 191 PRO A O 1
ATOM 1360 N N . ALA A 1 192 ? -20.016 30.562 16.266 1 86.81 192 ALA A N 1
ATOM 1361 C CA . ALA A 1 192 ? -19.891 31.188 14.961 1 86.81 192 ALA A CA 1
ATOM 1362 C C . ALA A 1 192 ? -18.781 30.547 14.141 1 86.81 192 ALA A C 1
ATOM 1364 O O . ALA A 1 192 ? -18.766 30.625 12.914 1 86.81 192 ALA A O 1
ATOM 1365 N N . ALA A 1 193 ? -17.859 29.891 14.773 1 87.56 193 ALA A N 1
ATOM 1366 C CA . ALA A 1 193 ? -16.703 29.281 14.125 1 87.56 193 ALA A CA 1
ATOM 1367 C C . ALA A 1 193 ? -17.125 28.062 13.305 1 87.56 193 ALA A C 1
ATOM 1369 O O . ALA A 1 193 ? -16.422 27.672 12.367 1 87.56 193 ALA A O 1
ATOM 1370 N N . ARG A 1 194 ? -18.234 27.531 13.578 1 86.5 194 ARG A N 1
ATOM 1371 C CA . ARG A 1 194 ? -18.719 26.359 12.852 1 86.5 194 ARG A CA 1
ATOM 1372 C C . ARG A 1 194 ? -19.016 26.703 11.398 1 86.5 194 ARG A C 1
ATOM 1374 O O . ARG A 1 194 ? -18.812 25.891 10.5 1 86.5 194 ARG A O 1
ATOM 1381 N N . ASP A 1 195 ? -19.453 27.906 11.258 1 88 195 ASP A N 1
ATOM 1382 C CA . ASP A 1 195 ? -19.781 28.359 9.906 1 88 195 ASP A CA 1
ATOM 1383 C C . ASP A 1 195 ? -18.5 28.641 9.109 1 88 195 ASP A C 1
ATOM 1385 O O . ASP A 1 195 ? -18.547 28.688 7.879 1 88 195 ASP A O 1
ATOM 1389 N N . ALA A 1 196 ? -17.391 28.766 9.82 1 92.38 196 ALA A N 1
ATOM 1390 C CA . ALA A 1 196 ? -16.125 29.078 9.18 1 92.38 196 ALA A CA 1
ATOM 1391 C C . ALA A 1 196 ? -15.133 27.938 9.32 1 92.38 196 ALA A C 1
ATOM 1393 O O . ALA A 1 196 ? -13.914 28.156 9.359 1 92.38 196 ALA A O 1
ATOM 1394 N N . LEU A 1 197 ? -15.648 26.75 9.414 1 92.19 197 LEU A N 1
ATOM 1395 C CA . LEU A 1 197 ? -14.836 25.578 9.711 1 92.19 197 LEU A CA 1
ATOM 1396 C C . LEU A 1 197 ? -13.758 25.391 8.648 1 92.19 197 LEU A C 1
ATOM 1398 O O . LEU A 1 197 ? -12.586 25.156 8.984 1 92.19 197 LEU A O 1
ATOM 1402 N N . PHE A 1 198 ? -14.078 25.5 7.43 1 93.88 198 PHE A N 1
ATOM 1403 C CA . PHE A 1 198 ? -13.125 25.219 6.359 1 93.88 198 PHE A CA 1
ATOM 1404 C C . PHE A 1 198 ? -12.07 26.312 6.285 1 93.88 198 PHE A C 1
ATOM 1406 O O . PHE A 1 198 ? -10.914 26.047 5.941 1 93.88 198 PHE A O 1
ATOM 1413 N N . TRP A 1 199 ? -12.438 27.5 6.625 1 94.94 199 TRP A N 1
ATOM 1414 C CA . TRP A 1 199 ? -11.445 28.562 6.695 1 94.94 199 TRP A CA 1
ATOM 1415 C C . TRP A 1 199 ? -10.445 28.312 7.82 1 94.94 199 TRP A C 1
ATOM 1417 O O . TRP A 1 199 ? -9.258 28.609 7.684 1 94.94 199 TRP A O 1
ATOM 1427 N N . LEU A 1 200 ? -10.953 27.781 8.875 1 95.5 200 LEU A N 1
ATOM 1428 C CA . LEU A 1 200 ? -10.086 27.453 10 1 95.5 200 LEU A CA 1
ATOM 1429 C C . LEU A 1 200 ? -9.141 26.312 9.633 1 95.5 200 LEU A C 1
ATOM 1431 O O . LEU A 1 200 ? -7.953 26.359 9.961 1 95.5 200 LEU A O 1
ATOM 1435 N N . VAL A 1 201 ? -9.656 25.344 8.961 1 96 201 VAL A N 1
ATOM 1436 C CA . VAL A 1 201 ? -8.828 24.219 8.508 1 96 201 VAL A CA 1
ATOM 1437 C C . VAL A 1 201 ? -7.766 24.734 7.535 1 96 201 VAL A C 1
ATOM 1439 O O . VAL A 1 201 ? -6.617 24.281 7.578 1 96 201 VAL A O 1
ATOM 1442 N N . LEU A 1 202 ? -8.172 25.625 6.676 1 96.31 202 LEU A N 1
ATOM 1443 C CA . LEU A 1 202 ? -7.219 26.219 5.738 1 96.31 202 LEU A CA 1
ATOM 1444 C C . LEU A 1 202 ? -6.098 26.938 6.484 1 96.31 202 LEU A C 1
ATOM 1446 O O . LEU A 1 202 ? -4.922 26.75 6.168 1 96.31 202 LEU A O 1
ATOM 1450 N N . ALA A 1 203 ? -6.48 27.719 7.449 1 97.06 203 ALA A N 1
ATOM 1451 C CA . ALA A 1 203 ? -5.492 28.438 8.25 1 97.06 203 ALA A CA 1
ATOM 1452 C C . ALA A 1 203 ? -4.547 27.469 8.953 1 97.06 203 ALA A C 1
ATOM 1454 O O . ALA A 1 203 ? -3.336 27.688 8.992 1 97.06 203 ALA A O 1
ATOM 1455 N N . ALA A 1 204 ? -5.125 26.422 9.5 1 97.25 204 ALA A N 1
ATOM 1456 C CA . ALA A 1 204 ? -4.324 25.391 10.156 1 97.25 204 ALA A CA 1
ATOM 1457 C C . ALA A 1 204 ? -3.383 24.719 9.172 1 97.25 204 ALA A C 1
ATOM 1459 O O . ALA A 1 204 ? -2.221 24.453 9.492 1 97.25 204 ALA A O 1
ATOM 1460 N N . GLY A 1 205 ? -3.863 24.375 8.016 1 96.5 205 GLY A N 1
ATOM 1461 C CA . GLY A 1 205 ? -3.043 23.781 6.977 1 96.5 205 GLY A CA 1
ATOM 1462 C C . GLY A 1 205 ? -1.895 24.656 6.535 1 96.5 205 GLY A C 1
ATOM 1463 O O . GLY A 1 205 ? -0.77 24.188 6.359 1 96.5 205 GLY A O 1
ATOM 1464 N N . VAL A 1 206 ? -2.172 25.938 6.352 1 96.56 206 VAL A N 1
ATOM 1465 C CA . VAL A 1 206 ? -1.144 26.891 5.965 1 96.56 206 VAL A CA 1
ATOM 1466 C C . VAL A 1 206 ? -0.104 27.016 7.074 1 96.56 206 VAL A C 1
ATOM 1468 O O . VAL A 1 206 ? 1.099 27.062 6.805 1 96.56 206 VAL A O 1
ATOM 1471 N N . ALA A 1 207 ? -0.595 27.047 8.297 1 97.62 207 ALA A N 1
ATOM 1472 C CA . ALA A 1 207 ? 0.326 27.078 9.43 1 97.62 207 ALA A CA 1
ATOM 1473 C C . ALA A 1 207 ? 1.203 25.828 9.461 1 97.62 207 ALA A C 1
ATOM 1475 O O . ALA A 1 207 ? 2.408 25.922 9.711 1 97.62 207 ALA A O 1
ATOM 1476 N N . MET A 1 208 ? 0.557 24.703 9.242 1 96.81 208 MET A N 1
ATOM 1477 C CA . MET A 1 208 ? 1.292 23.453 9.18 1 96.81 208 MET A CA 1
ATOM 1478 C C . MET A 1 208 ? 2.322 23.469 8.055 1 96.81 208 MET A C 1
ATOM 1480 O O . MET A 1 208 ? 3.445 23 8.227 1 96.81 208 MET A O 1
ATOM 1484 N N . PHE A 1 209 ? 1.967 24 6.938 1 95 209 PHE A N 1
ATOM 1485 C CA . PHE A 1 209 ? 2.881 24.141 5.809 1 95 209 PHE A CA 1
ATOM 1486 C C . PHE A 1 209 ? 4.07 25.016 6.172 1 95 209 PHE A C 1
ATOM 1488 O O . PHE A 1 209 ? 5.215 24.672 5.867 1 95 209 PHE A O 1
ATOM 1495 N N . ALA A 1 210 ? 3.768 26.109 6.824 1 96.06 210 ALA A N 1
ATOM 1496 C CA . ALA A 1 210 ? 4.836 27 7.258 1 96.06 210 ALA A CA 1
ATOM 1497 C C . ALA A 1 210 ? 5.773 26.312 8.234 1 96.06 210 ALA A C 1
ATOM 1499 O O . ALA A 1 210 ? 6.992 26.484 8.172 1 96.06 210 ALA A O 1
ATOM 1500 N N . PHE A 1 211 ? 5.211 25.547 9.125 1 96 211 PHE A N 1
ATOM 1501 C CA . PHE A 1 211 ? 6 24.781 10.078 1 96 211 PHE A CA 1
ATOM 1502 C C . PHE A 1 211 ? 6.875 23.766 9.359 1 96 211 PHE A C 1
ATOM 1504 O O . PHE A 1 211 ? 8.047 23.578 9.703 1 96 211 PHE A O 1
ATOM 1511 N N . ALA A 1 212 ? 6.305 23.109 8.359 1 94.31 212 ALA A N 1
ATOM 1512 C CA . ALA A 1 212 ? 7.062 22.172 7.539 1 94.31 212 ALA A CA 1
ATOM 1513 C C . ALA A 1 212 ? 8.219 22.875 6.832 1 94.31 212 ALA A C 1
ATOM 1515 O O . ALA A 1 212 ? 9.328 22.344 6.773 1 94.31 212 ALA A O 1
ATOM 1516 N N . MET A 1 213 ? 7.934 24.062 6.328 1 91.69 213 MET A N 1
ATOM 1517 C CA . MET A 1 213 ? 8.961 24.828 5.617 1 91.69 213 MET A CA 1
ATOM 1518 C C . MET A 1 213 ? 10.109 25.203 6.551 1 91.69 213 MET A C 1
ATOM 1520 O O . MET A 1 213 ? 11.266 25.25 6.137 1 91.69 213 MET A O 1
ATOM 1524 N N . HIS A 1 214 ? 9.766 25.5 7.762 1 92.44 214 HIS A N 1
ATOM 1525 C CA . HIS A 1 214 ? 10.789 25.812 8.75 1 92.44 214 HIS A CA 1
ATOM 1526 C C . HIS A 1 214 ? 11.766 24.656 8.914 1 92.44 214 HIS A C 1
ATOM 1528 O O . HIS A 1 214 ? 12.977 24.859 8.984 1 92.44 214 HIS A O 1
ATOM 1534 N N . TRP A 1 215 ? 11.242 23.453 8.969 1 90.38 215 TRP A N 1
ATOM 1535 C CA . TRP A 1 215 ? 12.086 22.266 9.078 1 90.38 215 TRP A CA 1
ATOM 1536 C C . TRP A 1 215 ? 12.891 22.047 7.797 1 90.38 215 TRP A C 1
ATOM 1538 O O . TRP A 1 215 ? 14.07 21.703 7.848 1 90.38 215 TRP A O 1
ATOM 1548 N N . ASP A 1 216 ? 12.266 22.297 6.676 1 87.5 216 ASP A N 1
ATOM 1549 C CA . ASP A 1 216 ? 12.906 22.094 5.383 1 87.5 216 ASP A CA 1
ATOM 1550 C C . ASP A 1 216 ? 14.055 23.078 5.18 1 87.5 216 ASP A C 1
ATOM 1552 O O . ASP A 1 216 ? 15.117 22.703 4.68 1 87.5 216 ASP A O 1
ATOM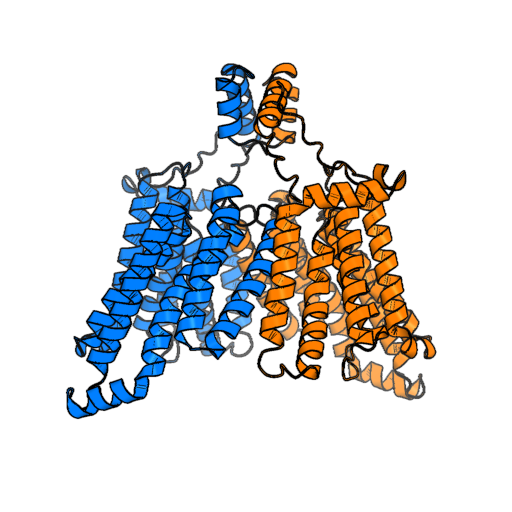 1556 N N . MET A 1 217 ? 13.836 24.266 5.516 1 86.44 217 MET A N 1
ATOM 1557 C CA . MET A 1 217 ? 14.828 25.312 5.297 1 86.44 217 MET A CA 1
ATOM 1558 C C . MET A 1 217 ? 16.016 25.141 6.227 1 86.44 217 MET A C 1
ATOM 1560 O O . MET A 1 217 ? 17.109 25.672 5.961 1 86.44 217 MET A O 1
ATOM 1564 N N . SER A 1 218 ? 15.781 24.391 7.246 1 84.38 218 SER A N 1
ATOM 1565 C CA . SER A 1 218 ? 16.859 24.156 8.195 1 84.38 218 SER A CA 1
ATOM 1566 C C . SER A 1 218 ? 17.797 23.062 7.703 1 84.38 218 SER A C 1
ATOM 1568 O O . SER A 1 218 ? 18.906 22.906 8.211 1 84.38 218 SER A O 1
ATOM 1570 N N . ASP A 1 219 ? 17.391 22.297 6.719 1 76.88 219 ASP A N 1
ATOM 1571 C CA . ASP A 1 219 ? 18.188 21.25 6.105 1 76.88 219 ASP A CA 1
ATOM 1572 C C . ASP A 1 219 ? 18.047 21.25 4.586 1 76.88 219 ASP A C 1
ATOM 1574 O O . ASP A 1 219 ? 17.5 20.312 4.004 1 76.88 219 ASP A O 1
ATOM 1578 N N . ARG A 1 220 ? 18.625 22.188 3.979 1 75.38 220 ARG A N 1
ATOM 1579 C CA . ARG A 1 220 ? 18.422 22.406 2.553 1 75.38 220 ARG A CA 1
ATOM 1580 C C . ARG A 1 220 ? 19.016 21.266 1.728 1 75.38 220 ARG A C 1
ATOM 1582 O O . ARG A 1 220 ? 18.469 20.906 0.685 1 75.38 220 ARG A O 1
ATOM 1589 N N . GLU A 1 221 ? 20.047 20.625 2.33 1 70.94 221 GLU A N 1
ATOM 1590 C CA . GLU A 1 221 ? 20.703 19.547 1.594 1 70.94 221 GLU A CA 1
ATOM 1591 C C . GLU A 1 221 ? 20.078 18.188 1.929 1 70.94 221 GLU A C 1
ATOM 1593 O O . GLU A 1 221 ? 20.406 17.188 1.309 1 70.94 221 GLU A O 1
ATOM 1598 N N . ARG A 1 222 ? 19.062 18.203 2.869 1 68.81 222 ARG A N 1
ATOM 1599 C CA . ARG A 1 222 ? 18.281 17.016 3.223 1 68.81 222 ARG A CA 1
ATOM 1600 C C . ARG A 1 222 ? 19.203 15.867 3.643 1 68.81 222 ARG A C 1
ATOM 1602 O O . ARG A 1 222 ? 19.047 14.75 3.156 1 68.81 222 ARG A O 1
ATOM 1609 N N . ARG A 1 223 ? 20.078 16.125 4.488 1 67.44 223 ARG A N 1
ATOM 1610 C CA . ARG A 1 223 ? 21.062 15.156 4.953 1 67.44 223 ARG A CA 1
ATOM 1611 C C . ARG A 1 223 ? 20.703 14.648 6.352 1 67.44 223 ARG A C 1
ATOM 1613 O O . ARG A 1 223 ? 21.297 13.68 6.828 1 67.44 223 ARG A O 1
ATOM 1620 N N . THR A 1 224 ? 19.734 15.297 6.891 1 74.19 224 THR A N 1
ATOM 1621 C CA . THR A 1 224 ? 19.406 14.945 8.266 1 74.19 224 THR A CA 1
ATOM 1622 C C . THR A 1 224 ? 17.953 14.477 8.383 1 74.19 224 THR A C 1
ATOM 1624 O O . THR A 1 224 ? 17.234 14.445 7.383 1 74.19 224 THR A O 1
ATOM 1627 N N . ARG A 1 225 ? 17.656 14.008 9.594 1 81.94 225 ARG A N 1
ATOM 1628 C CA . ARG A 1 225 ? 16.297 13.547 9.906 1 81.94 225 ARG A CA 1
ATOM 1629 C C . ARG A 1 225 ? 15.297 14.68 9.758 1 81.94 225 ARG A C 1
ATOM 1631 O O . ARG A 1 225 ? 14.094 14.438 9.641 1 81.94 225 ARG A O 1
ATOM 1638 N N . ARG A 1 226 ? 15.766 15.828 9.703 1 85.56 226 ARG A N 1
ATOM 1639 C CA . ARG A 1 226 ? 14.883 16.984 9.633 1 85.56 226 ARG A CA 1
ATOM 1640 C C . ARG A 1 226 ? 14.117 17.016 8.32 1 85.56 226 ARG A C 1
ATOM 1642 O O . ARG A 1 226 ? 12.969 17.469 8.273 1 85.56 226 ARG A O 1
ATOM 1649 N N . SER A 1 227 ? 14.727 16.547 7.32 1 83.62 227 SER A N 1
ATOM 1650 C CA . SER A 1 227 ? 14.055 16.469 6.031 1 83.62 227 SER A CA 1
ATOM 1651 C C . SER A 1 227 ? 12.906 15.461 6.059 1 83.62 227 SER A C 1
ATOM 1653 O O . SER A 1 227 ? 11.859 15.68 5.449 1 83.62 227 SER A O 1
ATOM 1655 N N . ASP A 1 228 ? 13.156 14.43 6.836 1 85.75 228 ASP A N 1
ATOM 1656 C CA . ASP A 1 228 ? 12.102 13.43 6.965 1 85.75 228 ASP A CA 1
ATOM 1657 C C . ASP A 1 228 ? 10.922 13.984 7.758 1 85.75 228 ASP A C 1
ATOM 1659 O O . ASP A 1 228 ? 9.766 13.703 7.43 1 85.75 228 ASP A O 1
ATOM 1663 N N . VAL A 1 229 ? 11.258 14.727 8.727 1 91.31 229 VAL A N 1
ATOM 1664 C CA . VAL A 1 229 ? 10.219 15.367 9.516 1 91.31 229 VAL A CA 1
ATOM 1665 C C . VAL A 1 229 ? 9.414 16.328 8.641 1 91.31 229 VAL A C 1
ATOM 1667 O O . VAL A 1 229 ? 8.18 16.312 8.664 1 91.31 229 VAL A O 1
ATOM 1670 N N . ALA A 1 230 ? 10.117 17.094 7.867 1 90.38 230 ALA A N 1
ATOM 1671 C CA . ALA A 1 230 ? 9.461 18.031 6.969 1 90.38 230 ALA A CA 1
ATOM 1672 C C . ALA A 1 230 ? 8.547 17.312 5.984 1 90.38 230 ALA A C 1
ATOM 1674 O O . ALA A 1 230 ? 7.449 17.781 5.688 1 90.38 230 ALA A O 1
ATOM 1675 N N . PHE A 1 231 ? 8.961 16.234 5.535 1 87.25 231 PHE A N 1
ATOM 1676 C CA . PHE A 1 231 ? 8.164 15.461 4.594 1 87.25 231 PHE A CA 1
ATOM 1677 C C . PHE A 1 231 ? 6.789 15.141 5.172 1 87.25 231 PHE A C 1
ATOM 1679 O O . PHE A 1 231 ? 5.77 15.391 4.531 1 87.25 231 PHE A O 1
ATOM 1686 N N . TRP A 1 232 ? 6.801 14.562 6.336 1 90.44 232 TRP A N 1
ATOM 1687 C CA . TRP A 1 232 ? 5.555 14.141 6.961 1 90.44 232 TRP A CA 1
ATOM 1688 C C . TRP A 1 232 ? 4.68 15.344 7.309 1 90.44 232 TRP A C 1
ATOM 1690 O O . TRP A 1 232 ? 3.449 15.258 7.254 1 90.44 232 TRP A O 1
ATOM 1700 N N . LEU A 1 233 ? 5.262 16.391 7.629 1 94.06 233 LEU A N 1
ATOM 1701 C CA . LEU A 1 233 ? 4.512 17.609 7.906 1 94.06 233 LEU A CA 1
ATOM 1702 C C . LEU A 1 233 ? 3.848 18.141 6.641 1 94.06 233 LEU A C 1
ATOM 1704 O O . LEU A 1 233 ? 2.697 18.578 6.676 1 94.06 233 LEU A O 1
ATOM 1708 N N . HIS A 1 234 ? 4.578 18.109 5.566 1 91.31 234 HIS A N 1
ATOM 1709 C CA . HIS A 1 234 ? 3.982 18.5 4.293 1 91.31 234 HIS A CA 1
ATOM 1710 C C . HIS A 1 234 ? 2.832 17.562 3.916 1 91.31 234 HIS A C 1
ATOM 1712 O O . HIS A 1 234 ? 1.814 18.016 3.387 1 91.31 234 HIS A O 1
ATOM 1718 N N . LEU A 1 235 ? 3.025 16.344 4.199 1 90 235 LEU A N 1
ATOM 1719 C CA . LEU A 1 235 ? 1.994 15.359 3.885 1 90 235 LEU A CA 1
ATOM 1720 C C . LEU A 1 235 ? 0.732 15.609 4.703 1 90 235 LEU A C 1
ATOM 1722 O O . LEU A 1 235 ? -0.379 15.352 4.234 1 90 235 LEU A O 1
ATOM 1726 N N . ALA A 1 236 ? 0.92 16.094 5.844 1 93.56 236 ALA A N 1
ATOM 1727 C CA . ALA A 1 236 ? -0.223 16.422 6.691 1 93.56 236 ALA A CA 1
ATOM 1728 C C . ALA A 1 236 ? -0.861 17.734 6.254 1 93.56 236 ALA A C 1
ATOM 1730 O O . ALA A 1 236 ? -2.088 17.875 6.25 1 93.56 236 ALA A O 1
ATOM 1731 N N . ALA A 1 237 ? -0.087 18.656 5.871 1 94.31 237 ALA A N 1
ATOM 1732 C CA . ALA A 1 237 ? -0.536 20 5.52 1 94.31 237 ALA A CA 1
ATOM 1733 C C . ALA A 1 237 ? -1.334 20 4.219 1 94.31 237 ALA A C 1
ATOM 1735 O O . ALA A 1 237 ? -2.355 20.672 4.105 1 94.31 237 ALA A O 1
ATOM 1736 N N . ALA A 1 238 ? -0.925 19.203 3.348 1 90.75 238 ALA A N 1
ATOM 1737 C CA . ALA A 1 238 ? -1.466 19.25 1.99 1 90.75 238 ALA A CA 1
ATOM 1738 C C . ALA A 1 238 ? -2.949 18.891 1.979 1 90.75 238 ALA A C 1
ATOM 1740 O O . ALA A 1 238 ? -3.773 19.656 1.469 1 90.75 238 ALA A O 1
ATOM 1741 N N . PRO A 1 239 ? -3.283 17.734 2.578 1 89.81 239 PRO A N 1
ATOM 1742 C CA . PRO A 1 239 ? -4.715 17.422 2.572 1 89.81 239 PRO A CA 1
ATOM 1743 C C . PRO A 1 239 ? -5.543 18.453 3.35 1 89.81 239 PRO A C 1
ATOM 1745 O O . PRO A 1 239 ? -6.703 18.688 3.01 1 89.81 239 PRO A O 1
ATOM 1748 N N . MET A 1 240 ? -4.988 19.031 4.344 1 93.81 240 MET A N 1
ATOM 1749 C CA . MET A 1 240 ? -5.703 20.062 5.086 1 93.81 240 MET A CA 1
ATOM 1750 C C . MET A 1 240 ? -5.996 21.266 4.191 1 93.81 240 MET A C 1
ATOM 1752 O O . MET A 1 240 ? -7.125 21.75 4.16 1 93.81 240 MET A O 1
ATOM 1756 N N . ILE A 1 241 ? -5.074 21.672 3.457 1 92.81 241 ILE A N 1
ATOM 1757 C CA . ILE A 1 241 ? -5.215 22.828 2.576 1 92.81 241 ILE A CA 1
ATOM 1758 C C . ILE A 1 241 ? -6.148 22.484 1.418 1 92.81 241 ILE A C 1
ATOM 1760 O O . ILE A 1 241 ? -7.098 23.219 1.137 1 92.81 241 ILE A O 1
ATOM 1764 N N . ALA A 1 242 ? -5.918 21.375 0.793 1 89.69 242 ALA A N 1
ATOM 1765 C CA . ALA A 1 242 ? -6.73 20.969 -0.351 1 89.69 242 ALA A CA 1
ATOM 1766 C C . ALA A 1 242 ? -8.188 20.766 0.051 1 89.69 242 ALA A C 1
ATOM 1768 O O . ALA A 1 242 ? -9.094 21.297 -0.605 1 89.69 242 ALA A O 1
ATOM 1769 N N . HIS A 1 243 ? -8.391 20.062 1.115 1 89.38 243 HIS A N 1
ATOM 1770 C CA . HIS A 1 243 ? -9.75 19.812 1.574 1 89.38 243 HIS A CA 1
ATOM 1771 C C . HIS A 1 243 ? -10.492 21.109 1.87 1 89.38 243 HIS A C 1
ATOM 1773 O O . HIS A 1 243 ? -11.648 21.266 1.481 1 89.38 243 HIS A O 1
ATOM 1779 N N . ALA A 1 244 ? -9.859 21.969 2.506 1 92.88 244 ALA A N 1
ATOM 1780 C CA . ALA A 1 244 ? -10.461 23.25 2.861 1 92.88 244 ALA A CA 1
ATOM 1781 C C . ALA A 1 244 ? -10.773 24.062 1.616 1 92.88 244 ALA A C 1
ATOM 1783 O O . ALA A 1 244 ? -11.898 24.547 1.451 1 92.88 244 ALA A O 1
ATOM 1784 N N . LEU A 1 245 ? -9.906 24.219 0.71 1 90.25 245 LEU A N 1
ATOM 1785 C CA . LEU A 1 245 ? -10.062 25.047 -0.474 1 90.25 245 LEU A CA 1
ATOM 1786 C C . LEU A 1 245 ? -11.156 24.5 -1.385 1 90.25 245 LEU A C 1
ATOM 1788 O O . LEU A 1 245 ? -11.977 25.25 -1.909 1 90.25 245 LEU A O 1
ATOM 1792 N N . PHE A 1 246 ? -11.195 23.219 -1.512 1 87.56 246 PHE A N 1
ATOM 1793 C CA . PHE A 1 246 ? -12.195 22.625 -2.393 1 87.56 246 PHE A CA 1
ATOM 1794 C C . PHE A 1 246 ? -13.594 22.75 -1.791 1 87.56 246 PHE A C 1
ATOM 1796 O O . PHE A 1 246 ? -14.578 22.906 -2.518 1 87.56 246 PHE A O 1
ATOM 1803 N N . ASN A 1 247 ? -13.656 22.703 -0.51 1 88.19 247 ASN A N 1
ATOM 1804 C CA . ASN A 1 247 ? -14.945 22.891 0.139 1 88.19 247 ASN A CA 1
ATOM 1805 C C . ASN A 1 247 ? -15.375 24.359 0.103 1 88.19 247 ASN A C 1
ATOM 1807 O O . ASN A 1 247 ? -16.547 24.656 -0.089 1 88.19 247 ASN A O 1
ATOM 1811 N N . ILE A 1 248 ? -14.484 25.25 0.302 1 89.38 248 ILE A N 1
ATOM 1812 C CA . ILE A 1 248 ? -14.781 26.672 0.259 1 89.38 248 ILE A CA 1
ATOM 1813 C C . ILE A 1 248 ? -15.273 27.062 -1.133 1 89.38 248 ILE A C 1
ATOM 1815 O O . ILE A 1 248 ? -16.188 27.875 -1.271 1 89.38 248 ILE A O 1
ATOM 1819 N N . LEU A 1 249 ? -14.703 26.422 -2.199 1 86.88 249 LEU A N 1
ATOM 1820 C CA . LEU A 1 249 ? -15.094 26.688 -3.578 1 86.88 249 LEU A CA 1
ATOM 1821 C C . LEU A 1 249 ? -16.438 26.062 -3.895 1 86.88 249 LEU A C 1
ATOM 1823 O O . LEU A 1 249 ? -17.078 26.406 -4.891 1 86.88 249 LEU A O 1
ATOM 1827 N N . GLY A 1 250 ? -16.922 25.109 -3.057 1 83.75 250 GLY A N 1
ATOM 1828 C CA . GLY A 1 250 ? -18.219 24.5 -3.246 1 83.75 250 GLY A CA 1
ATOM 1829 C C . GLY A 1 250 ? -18.203 23.359 -4.238 1 83.75 250 GLY A C 1
ATOM 1830 O O . GLY A 1 250 ? -19.219 23.078 -4.898 1 83.75 250 GLY A O 1
ATOM 1831 N N . VAL A 1 251 ? -17.078 22.812 -4.414 1 79.25 251 VAL A N 1
ATOM 1832 C CA . VAL A 1 251 ? -16.922 21.734 -5.398 1 79.25 251 VAL A CA 1
ATOM 1833 C C . VAL A 1 251 ? -17.859 20.578 -5.051 1 79.25 251 VAL A C 1
ATOM 1835 O O . VAL A 1 251 ? -18.344 19.875 -5.938 1 79.25 251 VAL A O 1
ATOM 1838 N N . PHE A 1 252 ? -18.297 20.406 -3.756 1 77.38 252 PHE A N 1
ATOM 1839 C CA . PHE A 1 252 ? -19.078 19.266 -3.33 1 77.38 252 PHE A CA 1
ATOM 1840 C C . PHE A 1 252 ? -20.547 19.641 -3.152 1 77.38 252 PHE A C 1
ATOM 1842 O O . PHE A 1 252 ? -21.359 18.828 -2.717 1 77.38 252 PHE A O 1
ATOM 1849 N N . GLN A 1 253 ? -21.031 20.859 -3.33 1 73.88 253 GLN A N 1
ATOM 1850 C CA . GLN A 1 253 ? -22.375 21.344 -3.066 1 73.88 253 GLN A CA 1
ATOM 1851 C C . GLN A 1 253 ? -23.219 21.328 -4.336 1 73.88 253 GLN A C 1
ATOM 1853 O O . GLN A 1 253 ? -24.438 21.578 -4.285 1 73.88 253 GLN A O 1
ATOM 1858 N N . GLY A 1 254 ? -22.641 20.969 -5.383 1 68 254 GLY A N 1
ATOM 1859 C CA . GLY A 1 254 ? -23.516 20.984 -6.543 1 68 254 GLY A CA 1
ATOM 1860 C C . GLY A 1 254 ? -22.781 20.719 -7.848 1 68 254 GLY A C 1
ATOM 1861 O O . GLY A 1 254 ? -21.734 20.078 -7.859 1 68 254 GLY A O 1
ATOM 1862 N N . GLN A 1 255 ? -23.469 21.219 -8.898 1 72.88 255 GLN A N 1
ATOM 1863 C CA . GLN A 1 255 ? -22.906 21.016 -10.234 1 72.88 255 GLN A CA 1
ATOM 1864 C C . GLN A 1 255 ? -21.688 21.891 -10.469 1 72.88 255 GLN A C 1
ATOM 1866 O O . GLN A 1 255 ? -21.672 23.047 -10.047 1 72.88 255 GLN A O 1
ATOM 1871 N N . ILE A 1 256 ? -20.719 21.281 -10.898 1 75.75 256 ILE A N 1
ATOM 1872 C CA . ILE A 1 256 ? -19.5 22.016 -11.211 1 75.75 256 ILE A CA 1
ATOM 1873 C C . ILE A 1 256 ? -19.594 22.625 -12.602 1 75.75 256 ILE A C 1
ATOM 1875 O O . ILE A 1 256 ? -19.672 21.906 -13.602 1 75.75 256 ILE A O 1
ATOM 1879 N N . GLY A 1 257 ? -19.812 23.922 -12.633 1 77.88 257 GLY A N 1
ATOM 1880 C CA . GLY A 1 257 ? -19.781 24.641 -13.898 1 77.88 257 GLY A CA 1
ATOM 1881 C C . GLY A 1 257 ? -18.391 24.922 -14.414 1 77.88 257 GLY A C 1
ATOM 1882 O O . GLY A 1 257 ? -17.406 24.516 -13.789 1 77.88 257 GLY A O 1
ATOM 1883 N N . ILE A 1 258 ? -18.234 25.5 -15.492 1 78.06 258 ILE A N 1
ATOM 1884 C CA . ILE A 1 258 ? -16.969 25.781 -16.172 1 78.06 258 ILE A CA 1
ATOM 1885 C C . ILE A 1 258 ? -16.109 26.703 -15.32 1 78.06 258 ILE A C 1
ATOM 1887 O O . ILE A 1 258 ? -14.891 26.547 -15.242 1 78.06 258 ILE A O 1
ATOM 1891 N N . GLY A 1 259 ? -16.781 27.625 -14.68 1 82.62 259 GLY A N 1
ATOM 1892 C CA . GLY A 1 259 ? -16.047 28.547 -13.82 1 82.62 259 GLY A CA 1
ATOM 1893 C C . GLY A 1 259 ? -15.367 27.859 -12.656 1 82.62 259 GLY A C 1
ATOM 1894 O O . GLY A 1 259 ? -14.188 28.078 -12.383 1 82.62 259 GLY A O 1
ATOM 1895 N N . MET A 1 260 ? -16.078 27.078 -12.039 1 84.38 260 MET A N 1
ATOM 1896 C CA . MET A 1 260 ? -15.547 26.328 -10.898 1 84.38 260 MET A CA 1
ATOM 1897 C C . MET A 1 260 ? -14.461 25.359 -11.352 1 84.38 260 MET A C 1
ATOM 1899 O O . MET A 1 260 ? -13.453 25.188 -10.664 1 84.38 260 MET A O 1
ATOM 1903 N N . ALA A 1 261 ? -14.703 24.766 -12.461 1 80.19 261 ALA A N 1
ATOM 1904 C CA . ALA A 1 261 ? -13.695 23.859 -13.016 1 80.19 261 ALA A CA 1
ATOM 1905 C C . ALA A 1 261 ? -12.383 24.594 -13.273 1 80.19 261 ALA A C 1
ATOM 1907 O O . ALA A 1 261 ? -11.305 24.062 -13.008 1 80.19 261 ALA A O 1
ATOM 1908 N N . GLY A 1 262 ? -12.578 25.688 -13.859 1 82.69 262 GLY A N 1
ATOM 1909 C CA . GLY A 1 262 ? -11.398 26.5 -14.086 1 82.69 262 GLY A CA 1
ATOM 1910 C C . GLY A 1 262 ? -10.648 26.828 -12.805 1 82.69 262 GLY A C 1
ATOM 1911 O O . GLY A 1 262 ? -9.422 26.797 -12.773 1 82.69 262 GLY A O 1
ATOM 1912 N N . MET A 1 263 ? -11.352 27.125 -11.766 1 86.5 263 MET A N 1
ATOM 1913 C CA . MET A 1 263 ? -10.734 27.438 -10.477 1 86.5 263 MET A CA 1
ATOM 1914 C C . MET A 1 263 ? -10.031 26.219 -9.898 1 86.5 263 MET A C 1
ATOM 1916 O O . MET A 1 263 ? -8.945 26.344 -9.336 1 86.5 263 MET A O 1
ATOM 1920 N N . VAL A 1 264 ? -10.648 25.141 -10.039 1 83.75 264 VAL A N 1
ATOM 1921 C CA . VAL A 1 264 ? -10.055 23.891 -9.547 1 83.75 264 VAL A CA 1
ATOM 1922 C C . VAL A 1 264 ? -8.75 23.609 -10.281 1 83.75 264 VAL A C 1
ATOM 1924 O O . VAL A 1 264 ? -7.75 23.25 -9.664 1 83.75 264 VAL A O 1
ATOM 1927 N N . ILE A 1 265 ? -8.75 23.781 -11.57 1 83.56 265 ILE A N 1
ATOM 1928 C CA . ILE A 1 265 ? -7.547 23.547 -12.367 1 83.56 265 ILE A CA 1
ATOM 1929 C C . ILE A 1 265 ? -6.461 24.547 -11.953 1 83.56 265 ILE A C 1
ATOM 1931 O O . ILE A 1 265 ? -5.297 24.156 -11.797 1 83.56 265 ILE A O 1
ATOM 1935 N N . ALA A 1 266 ? -6.887 25.75 -11.781 1 88.19 266 ALA A N 1
ATOM 1936 C CA . ALA A 1 266 ? -5.941 26.766 -11.344 1 88.19 266 ALA A CA 1
ATOM 1937 C C . ALA A 1 266 ? -5.328 26.406 -10 1 88.19 266 ALA A C 1
ATOM 1939 O O . ALA A 1 266 ? -4.121 26.562 -9.797 1 88.19 266 ALA A O 1
ATOM 1940 N N . LEU A 1 267 ? -6.156 25.984 -9.141 1 87.25 267 LEU A N 1
ATOM 1941 C CA . LEU A 1 267 ? -5.684 25.578 -7.82 1 87.25 267 LEU A CA 1
ATOM 1942 C C . LEU A 1 267 ? -4.711 24.406 -7.926 1 87.25 267 LEU A C 1
ATOM 1944 O O . LEU A 1 267 ? -3.688 24.375 -7.234 1 87.25 267 LEU A O 1
ATOM 1948 N N . TYR A 1 268 ? -4.961 23.516 -8.727 1 87.12 268 TYR A N 1
ATOM 1949 C CA . TYR A 1 268 ? -4.074 22.375 -8.906 1 87.12 268 TYR A CA 1
ATOM 1950 C C . TYR A 1 268 ? -2.738 22.797 -9.492 1 87.12 268 TYR A C 1
ATOM 1952 O O . TYR A 1 268 ? -1.687 22.281 -9.102 1 87.12 268 TYR A O 1
ATOM 1960 N N . LEU A 1 269 ? -2.789 23.672 -10.438 1 88.75 269 LEU A N 1
ATOM 1961 C CA . LEU A 1 269 ? -1.559 24.219 -11 1 88.75 269 LEU A CA 1
ATOM 1962 C C . LEU A 1 269 ? -0.742 24.938 -9.938 1 88.75 269 LEU A C 1
ATOM 1964 O O . LEU A 1 269 ? 0.488 24.859 -9.922 1 88.75 269 LEU A O 1
ATOM 1968 N N . LEU A 1 270 ? -1.457 25.609 -9.086 1 89.94 270 LEU A N 1
ATOM 1969 C CA . LEU A 1 270 ? -0.786 26.266 -7.973 1 89.94 270 LEU A CA 1
ATOM 1970 C C . LEU A 1 270 ? -0.12 25.25 -7.059 1 89.94 270 LEU A C 1
ATOM 1972 O O . LEU A 1 270 ? 1.025 25.438 -6.641 1 89.94 270 LEU A O 1
ATOM 1976 N N . PHE A 1 271 ? -0.832 24.203 -6.742 1 89.5 271 PHE A N 1
ATOM 1977 C CA . PHE A 1 271 ? -0.253 23.125 -5.945 1 89.5 271 PHE A CA 1
ATOM 1978 C C . PHE A 1 271 ? 0.975 22.547 -6.633 1 89.5 271 PHE A C 1
ATOM 1980 O O . PHE A 1 271 ? 1.981 22.25 -5.98 1 89.5 271 PHE A O 1
ATOM 1987 N N . GLY A 1 272 ? 0.872 22.344 -7.926 1 90.12 272 GLY A N 1
ATOM 1988 C CA . GLY A 1 272 ? 2.016 21.875 -8.688 1 90.12 272 GLY A CA 1
ATOM 1989 C C . GLY A 1 272 ? 3.205 22.828 -8.625 1 90.12 272 GLY A C 1
ATOM 1990 O O . GLY A 1 272 ? 4.344 22.375 -8.461 1 90.12 272 GLY A O 1
ATOM 1991 N N . PHE A 1 273 ? 2.889 24.078 -8.727 1 91.38 273 PHE A N 1
ATOM 1992 C CA . PHE A 1 273 ? 3.928 25.094 -8.648 1 91.38 273 PHE A CA 1
ATOM 1993 C C . PHE A 1 273 ? 4.633 25.047 -7.293 1 91.38 273 PHE A C 1
ATOM 1995 O O . PHE A 1 273 ? 5.863 25.047 -7.23 1 91.38 273 PHE A O 1
ATOM 2002 N N . VAL A 1 274 ? 3.902 24.938 -6.25 1 90.5 274 VAL A N 1
ATOM 2003 C CA . VAL A 1 274 ? 4.461 24.891 -4.902 1 90.5 274 VAL A CA 1
ATOM 2004 C C . VAL A 1 274 ? 5.234 23.594 -4.703 1 90.5 274 VAL A C 1
ATOM 2006 O O . VAL A 1 274 ? 6.316 23.578 -4.113 1 90.5 274 VAL A O 1
ATOM 2009 N N . ALA A 1 275 ? 4.621 22.531 -5.145 1 91.06 275 ALA A N 1
ATOM 2010 C CA . ALA A 1 275 ? 5.285 21.234 -5.035 1 91.06 275 ALA A CA 1
ATOM 2011 C C . ALA A 1 275 ? 6.656 21.266 -5.711 1 91.06 275 ALA A C 1
ATOM 2013 O O . ALA A 1 275 ? 7.633 20.734 -5.168 1 91.06 275 ALA A O 1
ATOM 2014 N N . LEU A 1 276 ? 6.746 21.875 -6.863 1 89.81 276 LEU A N 1
ATOM 2015 C CA . LEU A 1 276 ? 8.008 22 -7.594 1 89.81 276 LEU A CA 1
ATOM 2016 C C . LEU A 1 276 ? 8.977 22.922 -6.855 1 89.81 276 LEU A C 1
ATOM 2018 O O . LEU A 1 276 ? 10.164 22.609 -6.742 1 89.81 276 LEU A O 1
ATOM 2022 N N . ALA A 1 277 ? 8.438 23.984 -6.379 1 88.62 277 ALA A N 1
ATOM 2023 C CA . ALA A 1 277 ? 9.281 24.938 -5.676 1 88.62 277 ALA A CA 1
ATOM 2024 C C . ALA A 1 277 ? 9.891 24.328 -4.418 1 88.62 277 ALA A C 1
ATOM 2026 O O . ALA A 1 277 ? 11.078 24.516 -4.145 1 88.62 277 ALA A O 1
ATOM 2027 N N . VAL A 1 278 ? 9.094 23.594 -3.697 1 87.38 278 VAL A N 1
ATOM 2028 C CA . VAL A 1 278 ? 9.523 23.031 -2.424 1 87.38 278 VAL A CA 1
ATOM 2029 C C . VAL A 1 278 ? 10.172 21.672 -2.66 1 87.38 278 VAL A C 1
ATOM 2031 O O . VAL A 1 278 ? 10.82 21.125 -1.769 1 87.38 278 VAL A O 1
ATOM 2034 N N . ASP A 1 279 ? 9.992 21.141 -3.826 1 87.56 279 ASP A N 1
ATOM 2035 C CA . ASP A 1 279 ? 10.508 19.828 -4.215 1 87.56 279 ASP A CA 1
ATOM 2036 C C . ASP A 1 279 ? 9.883 18.719 -3.369 1 87.56 279 ASP A C 1
ATOM 2038 O O . ASP A 1 279 ? 10.602 17.891 -2.801 1 87.56 279 ASP A O 1
ATOM 2042 N N . ARG A 1 280 ? 8.633 18.781 -3.252 1 85.75 280 ARG A N 1
ATOM 2043 C CA . ARG A 1 280 ? 7.883 17.734 -2.568 1 85.75 280 ARG A CA 1
ATOM 2044 C C . ARG A 1 280 ? 6.652 17.328 -3.369 1 85.75 280 ARG A C 1
ATOM 2046 O O . ARG A 1 280 ? 5.73 18.125 -3.547 1 85.75 280 ARG A O 1
ATOM 2053 N N . ARG A 1 281 ? 6.605 16.125 -3.703 1 85.69 281 ARG A N 1
ATOM 2054 C CA . ARG A 1 281 ? 5.543 15.602 -4.562 1 85.69 281 ARG A CA 1
ATOM 2055 C C . ARG A 1 281 ? 4.297 15.266 -3.75 1 85.69 281 ARG A C 1
ATOM 2057 O O . ARG A 1 281 ? 3.211 15.102 -4.309 1 85.69 281 ARG A O 1
ATOM 2064 N N . ALA A 1 282 ? 4.441 15.211 -2.52 1 77.56 282 ALA A N 1
ATOM 2065 C CA . ALA A 1 282 ? 3.357 14.812 -1.623 1 77.56 282 ALA A CA 1
ATOM 2066 C C . ALA A 1 282 ? 2.164 15.758 -1.747 1 77.56 282 ALA A C 1
ATOM 2068 O O . ALA A 1 282 ? 1.015 15.328 -1.609 1 77.56 282 ALA A O 1
ATOM 2069 N N . LEU A 1 283 ? 2.424 16.984 -2.018 1 80.25 283 LEU A N 1
ATOM 2070 C CA . LEU A 1 283 ? 1.359 17.969 -2.154 1 80.25 283 LEU A CA 1
ATOM 2071 C C . LEU A 1 283 ? 0.471 17.656 -3.352 1 80.25 283 LEU A C 1
ATOM 2073 O O . LEU A 1 283 ? -0.746 17.844 -3.295 1 80.25 283 LEU A O 1
ATOM 2077 N N . LEU A 1 284 ? 1.056 17.125 -4.355 1 85.56 284 LEU A N 1
ATOM 2078 C CA . LEU A 1 284 ? 0.307 16.781 -5.559 1 85.56 284 LEU A CA 1
ATOM 2079 C C . LEU A 1 284 ? -0.531 15.531 -5.34 1 85.56 284 LEU A C 1
ATOM 2081 O O . LEU A 1 284 ? -1.679 15.461 -5.785 1 85.56 284 LEU A O 1
ATOM 2085 N N . VAL A 1 285 ? -0.044 14.641 -4.594 1 83.62 285 VAL A N 1
ATOM 2086 C CA . VAL A 1 285 ? -0.738 13.383 -4.348 1 83.62 285 VAL A CA 1
ATOM 2087 C C . VAL A 1 285 ? -1.93 13.617 -3.424 1 83.62 285 VAL A C 1
ATOM 2089 O O . VAL A 1 285 ? -3.008 13.062 -3.635 1 83.62 285 VAL A O 1
ATOM 2092 N N . SER A 1 286 ? -1.812 14.414 -2.492 1 78.38 286 SER A N 1
ATOM 2093 C CA . SER A 1 286 ? -2.855 14.672 -1.504 1 78.38 286 SER A CA 1
ATOM 2094 C C . SER A 1 286 ? -4.055 15.375 -2.133 1 78.38 286 SER A C 1
ATOM 2096 O O . SER A 1 286 ? -5.184 15.227 -1.663 1 78.38 286 SER A O 1
ATOM 2098 N N . SER A 1 287 ? -3.842 16.109 -3.166 1 80.5 287 SER A N 1
ATOM 2099 C CA . SER A 1 287 ? -4.918 16.859 -3.805 1 80.5 287 SER A CA 1
ATOM 2100 C C . SER A 1 287 ? -5.523 16.078 -4.965 1 80.5 287 SER A C 1
ATOM 2102 O O . SER A 1 287 ? -6.531 16.484 -5.543 1 80.5 287 SER A O 1
ATOM 2104 N N . LEU A 1 288 ? -4.973 14.984 -5.262 1 84 288 LEU A N 1
ATOM 2105 C CA . LEU A 1 288 ? -5.316 14.25 -6.473 1 84 288 LEU A CA 1
ATOM 2106 C C . LEU A 1 288 ? -6.781 13.82 -6.457 1 84 288 LEU A C 1
ATOM 2108 O O . LEU A 1 288 ? -7.5 14.016 -7.438 1 84 288 LEU A O 1
ATOM 2112 N N . ALA A 1 289 ? -7.188 13.266 -5.34 1 81.12 289 ALA A N 1
ATOM 2113 C CA . ALA A 1 289 ? -8.562 12.781 -5.266 1 81.12 289 ALA A CA 1
ATOM 2114 C C . ALA A 1 289 ? -9.555 13.914 -5.504 1 81.12 289 ALA A C 1
ATOM 2116 O O . ALA A 1 289 ? -10.594 13.711 -6.141 1 81.12 289 ALA A O 1
ATOM 2117 N N . TYR A 1 290 ? -9.195 15.109 -5.07 1 78.44 290 TYR A N 1
ATOM 2118 C CA . TYR A 1 290 ? -10.078 16.266 -5.207 1 78.44 290 TYR A CA 1
ATOM 2119 C C . TYR A 1 290 ? -10.141 16.734 -6.66 1 78.44 290 TYR A C 1
ATOM 2121 O O . TYR A 1 290 ? -11.211 17.062 -7.168 1 78.44 290 TYR A O 1
ATOM 2129 N N . VAL A 1 291 ? -9.094 16.672 -7.281 1 81 291 VAL A N 1
ATOM 2130 C CA . VAL A 1 291 ? -9.023 17.109 -8.672 1 81 291 VAL A CA 1
ATOM 2131 C C . VAL A 1 291 ? -9.719 16.094 -9.57 1 81 291 VAL A C 1
ATOM 2133 O O . VAL A 1 291 ? -10.422 16.469 -10.516 1 81 291 VAL A O 1
ATOM 2136 N N . LEU A 1 292 ? -9.492 14.844 -9.234 1 82.69 292 LEU A N 1
ATOM 2137 C CA . LEU A 1 292 ? -10.164 13.797 -10 1 82.69 292 LEU A CA 1
ATOM 2138 C C . LEU A 1 292 ? -11.68 13.93 -9.883 1 82.69 292 LEU A C 1
ATOM 2140 O O . LEU A 1 292 ? -12.398 13.805 -10.883 1 82.69 292 LEU A O 1
ATOM 2144 N N . TYR A 1 293 ? -12.102 14.25 -8.742 1 80.25 293 TYR A N 1
ATOM 2145 C CA . TYR A 1 293 ? -13.531 14.438 -8.523 1 80.25 293 TYR A CA 1
ATOM 2146 C C . TYR A 1 293 ? -14.039 15.664 -9.266 1 80.25 293 TYR A C 1
ATOM 2148 O O . TYR A 1 293 ? -15.062 15.594 -9.961 1 80.25 293 TYR A O 1
ATOM 2156 N N . ALA A 1 294 ? -13.391 16.688 -9.164 1 77.25 294 ALA A N 1
ATOM 2157 C CA . ALA A 1 294 ? -13.812 17.938 -9.781 1 77.25 294 ALA A CA 1
ATOM 2158 C C . ALA A 1 294 ? -13.828 17.828 -11.305 1 77.25 294 ALA A C 1
ATOM 2160 O O . ALA A 1 294 ? -14.805 18.234 -11.945 1 77.25 294 ALA A O 1
ATOM 2161 N N . LEU A 1 295 ? -12.867 17.266 -11.844 1 81.25 295 LEU A N 1
ATOM 2162 C CA . LEU A 1 295 ? -12.773 17.156 -13.297 1 81.25 295 LEU A CA 1
ATOM 2163 C C . LEU A 1 295 ? -13.766 16.141 -13.836 1 81.25 295 LEU A C 1
ATOM 2165 O O . LEU A 1 295 ? -14.312 16.312 -14.922 1 81.25 295 LEU A O 1
ATOM 2169 N N . SER A 1 296 ? -13.93 15.094 -13.062 1 81.94 296 SER A N 1
ATOM 2170 C CA . SER A 1 296 ? -14.938 14.125 -13.477 1 81.94 296 SER A CA 1
ATOM 2171 C C . SER A 1 296 ? -16.328 14.758 -13.531 1 81.94 296 SER A C 1
ATOM 2173 O O . SER A 1 296 ? -17.109 14.484 -14.453 1 81.94 296 SER A O 1
ATOM 2175 N N . SER A 1 297 ? -16.641 15.602 -12.617 1 78.88 297 SER A N 1
ATOM 2176 C CA . SER A 1 297 ? -17.906 16.312 -12.586 1 78.88 297 SER A CA 1
ATOM 2177 C C . SER A 1 297 ? -18.031 17.281 -13.758 1 78.88 297 SER A C 1
ATOM 2179 O O . SER A 1 297 ? -19.109 17.453 -14.328 1 78.88 297 SER A O 1
ATOM 2181 N N . LEU A 1 298 ? -16.969 17.859 -14.07 1 77.19 298 LEU A N 1
ATOM 2182 C CA . LEU A 1 298 ? -16.938 18.766 -15.211 1 77.19 298 LEU A CA 1
ATOM 2183 C C . LEU A 1 298 ? -17.25 18.031 -16.5 1 77.19 298 LEU A C 1
ATOM 2185 O O . LEU A 1 298 ? -18.047 18.5 -17.328 1 77.19 298 LEU A O 1
ATOM 2189 N N . PHE A 1 299 ? -16.703 16.922 -16.672 1 81.06 299 PHE A N 1
ATOM 2190 C CA . PHE A 1 299 ? -16.938 16.141 -17.875 1 81.06 299 PHE A CA 1
ATOM 2191 C C . PHE A 1 299 ? -18.359 15.609 -17.922 1 81.06 299 PHE A C 1
ATOM 2193 O O . PHE A 1 299 ? -18.953 15.516 -18.984 1 81.06 299 PHE A O 1
ATOM 2200 N N . GLU A 1 300 ? -18.859 15.344 -16.797 1 80.25 300 GLU A N 1
ATOM 2201 C CA . GLU A 1 300 ? -20.25 14.906 -16.719 1 80.25 300 GLU A CA 1
ATOM 2202 C C . GLU A 1 300 ? -21.203 16.016 -17.172 1 80.25 300 GLU A C 1
ATOM 2204 O O . GLU A 1 300 ? -22.156 15.766 -17.906 1 80.25 300 GLU A O 1
ATOM 2209 N N . THR A 1 301 ? -20.922 17.125 -16.734 1 77.56 301 THR A N 1
ATOM 2210 C CA . THR A 1 301 ? -21.75 18.266 -17.094 1 77.56 301 THR A CA 1
ATOM 2211 C C . THR A 1 301 ? -21.625 18.594 -18.578 1 77.56 301 THR A C 1
ATOM 2213 O O . THR A 1 301 ? -22.594 19.031 -19.203 1 77.56 301 THR A O 1
ATOM 2216 N N . ALA A 1 302 ? -20.5 18.312 -19.109 1 76.25 302 ALA A N 1
ATOM 2217 C CA . ALA A 1 302 ? -20.25 18.578 -20.531 1 76.25 302 ALA A CA 1
ATOM 2218 C C . ALA A 1 302 ? -20.891 17.516 -21.406 1 76.25 302 ALA A C 1
ATOM 2220 O O . ALA A 1 302 ? -20.828 17.594 -22.641 1 76.25 302 ALA A O 1
ATOM 2221 N N . GLY A 1 303 ? -21.469 16.531 -20.812 1 73.81 303 GLY A N 1
ATOM 2222 C CA . GLY A 1 303 ? -22.203 15.555 -21.594 1 73.81 303 GLY A CA 1
ATOM 2223 C C . GLY A 1 303 ? -21.5 14.211 -21.672 1 73.81 303 GLY A C 1
ATOM 2224 O O . GLY A 1 303 ? -22.031 13.273 -22.266 1 73.81 303 GLY A O 1
ATOM 2225 N N . ALA A 1 304 ? -20.312 14.141 -21.188 1 70.31 304 ALA A N 1
ATOM 2226 C CA . ALA A 1 304 ? -19.594 12.875 -21.203 1 70.31 304 ALA A CA 1
ATOM 2227 C C . ALA A 1 304 ? -19.859 12.07 -19.938 1 70.31 304 ALA A C 1
ATOM 2229 O O . ALA A 1 304 ? -18.922 11.633 -19.266 1 70.31 304 ALA A O 1
ATOM 2230 N N . VAL A 1 305 ? -21.047 11.812 -19.719 1 71.12 305 VAL A N 1
ATOM 2231 C CA . VAL A 1 305 ? -21.5 11.312 -18.438 1 71.12 305 VAL A CA 1
ATOM 2232 C C . VAL A 1 305 ? -20.891 9.93 -18.172 1 71.12 305 VAL A C 1
ATOM 2234 O O . VAL A 1 305 ? -20.312 9.68 -17.109 1 71.12 305 VAL A O 1
ATOM 2237 N N . GLU A 1 306 ? -20.812 9.125 -19.266 1 75.88 306 GLU A N 1
ATOM 2238 C CA . GLU A 1 306 ? -20.438 7.734 -19.016 1 75.88 306 GLU A CA 1
ATOM 2239 C C . GLU A 1 306 ? -18.922 7.582 -18.938 1 75.88 306 GLU A C 1
ATOM 2241 O O . GLU A 1 306 ? -18.422 6.664 -18.281 1 75.88 306 GLU A O 1
ATOM 2246 N N . LEU A 1 307 ? -18.234 8.586 -19.547 1 84.25 307 LEU A N 1
ATOM 2247 C CA . LEU A 1 307 ? -16.797 8.391 -19.672 1 84.25 307 LEU A CA 1
ATOM 2248 C C . LEU A 1 307 ? -16.031 9.469 -18.922 1 84.25 307 LEU A C 1
ATOM 2250 O O . LEU A 1 307 ? -14.812 9.562 -19.031 1 84.25 307 LEU A O 1
ATOM 2254 N N . ALA A 1 308 ? -16.719 10.25 -18.156 1 83.19 308 ALA A N 1
ATOM 2255 C CA . ALA A 1 308 ? -16.125 11.398 -17.469 1 83.19 308 ALA A CA 1
ATOM 2256 C C . ALA A 1 308 ? -14.961 10.969 -16.594 1 83.19 308 ALA A C 1
ATOM 2258 O O . ALA A 1 308 ? -13.883 11.57 -16.625 1 83.19 308 ALA A O 1
ATOM 2259 N N . TRP A 1 309 ? -15.102 9.859 -15.898 1 83.5 309 TRP A N 1
ATOM 2260 C CA . TRP A 1 309 ? -14.062 9.375 -14.992 1 83.5 309 TRP A CA 1
ATOM 2261 C C . TRP A 1 309 ? -12.852 8.891 -15.773 1 83.5 309 TRP A C 1
ATOM 2263 O O . TRP A 1 309 ? -11.711 9.094 -15.352 1 83.5 309 TRP A O 1
ATOM 2273 N N . ALA A 1 310 ? -13.125 8.344 -16.844 1 90.06 310 ALA A N 1
ATOM 2274 C CA . ALA A 1 310 ? -12.039 7.805 -17.672 1 90.06 310 ALA A CA 1
ATOM 2275 C C . ALA A 1 310 ? -11.195 8.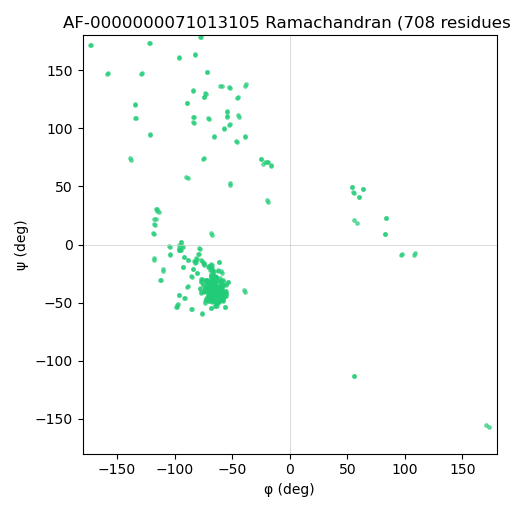922 -18.266 1 90.06 310 ALA A C 1
ATOM 2277 O O . ALA A 1 310 ? -9.961 8.875 -18.219 1 90.06 310 ALA A O 1
ATOM 2278 N N . PHE A 1 311 ? -11.852 9.875 -18.703 1 89.06 311 PHE A N 1
ATOM 2279 C CA . PHE A 1 311 ? -11.164 11.008 -19.297 1 89.06 311 PHE A CA 1
ATOM 2280 C C . PHE A 1 311 ? -10.352 11.758 -18.234 1 89.06 311 PHE A C 1
ATOM 2282 O O . PHE A 1 311 ? -9.211 12.148 -18.484 1 89.06 311 PHE A O 1
ATOM 2289 N N . THR A 1 312 ? -10.922 11.898 -17.172 1 87.19 312 THR A N 1
ATOM 2290 C CA . THR A 1 312 ? -10.25 12.617 -16.094 1 87.19 312 THR A CA 1
ATOM 2291 C C . THR A 1 312 ? -9.008 11.859 -15.625 1 87.19 312 THR A C 1
ATOM 2293 O O . THR A 1 312 ? -7.938 12.453 -15.484 1 87.19 312 THR A O 1
ATOM 2296 N N . ALA A 1 313 ? -9.172 10.602 -15.43 1 90.12 313 ALA A N 1
ATOM 2297 C CA . ALA A 1 313 ? -8.039 9.781 -15 1 90.12 313 ALA A CA 1
ATOM 2298 C C . ALA A 1 313 ? -6.91 9.828 -16.031 1 90.12 313 ALA A C 1
ATOM 2300 O O . ALA A 1 313 ? -5.738 9.906 -15.664 1 90.12 313 ALA A O 1
ATOM 2301 N N . LEU A 1 314 ? -7.285 9.844 -17.219 1 92.12 314 LEU A N 1
ATOM 2302 C CA . LEU A 1 314 ? -6.297 9.867 -18.297 1 92.12 314 LEU A CA 1
ATOM 2303 C C . LEU A 1 314 ? -5.582 11.211 -18.344 1 92.12 314 LEU A C 1
ATOM 2305 O O . LEU A 1 314 ? -4.352 11.266 -18.422 1 92.12 314 LEU A O 1
ATOM 2309 N N . VAL A 1 315 ? -6.355 12.234 -18.25 1 89.12 315 VAL A N 1
ATOM 2310 C CA . VAL A 1 315 ? -5.801 13.578 -18.375 1 89.12 315 VAL A CA 1
ATOM 2311 C C . VAL A 1 315 ? -4.902 13.883 -17.172 1 89.12 315 VAL A C 1
ATOM 2313 O O . VAL A 1 315 ? -3.744 14.273 -17.344 1 89.12 315 VAL A O 1
ATOM 2316 N N . ILE A 1 316 ? -5.398 13.633 -16.031 1 88.62 316 ILE A N 1
ATOM 2317 C CA . ILE A 1 316 ? -4.645 13.953 -14.82 1 88.62 316 ILE A CA 1
ATOM 2318 C C . ILE A 1 316 ? -3.465 13 -14.68 1 88.62 316 ILE A C 1
ATOM 2320 O O . ILE A 1 316 ? -2.352 13.414 -14.352 1 88.62 316 ILE A O 1
ATOM 2324 N N . GLY A 1 317 ? -3.721 11.766 -14.891 1 91.81 317 GLY A N 1
ATOM 2325 C CA . GLY A 1 317 ? -2.633 10.805 -14.844 1 91.81 317 GLY A CA 1
ATOM 2326 C C . GLY A 1 317 ? -1.507 11.117 -15.805 1 91.81 317 GLY A C 1
ATOM 2327 O O . GLY A 1 317 ? -0.331 11.031 -15.445 1 91.81 317 GLY A O 1
ATOM 2328 N N . SER A 1 318 ? -1.855 11.508 -17.031 1 93 318 SER A N 1
ATOM 2329 C CA . SER A 1 318 ? -0.853 11.852 -18.031 1 93 318 SER A CA 1
ATOM 2330 C C . SER A 1 318 ? -0.073 13.102 -17.625 1 93 318 SER A C 1
ATOM 2332 O O . SER A 1 318 ? 1.143 13.172 -17.828 1 93 318 SER A O 1
ATOM 2334 N N . ALA A 1 319 ? -0.818 14.016 -17.125 1 89.88 319 ALA A N 1
ATOM 2335 C CA . ALA A 1 319 ? -0.162 15.227 -16.656 1 89.88 319 ALA A CA 1
ATOM 2336 C C . ALA A 1 319 ? 0.829 14.922 -15.531 1 89.88 319 ALA A C 1
ATOM 2338 O O . ALA A 1 319 ? 1.947 15.438 -15.523 1 89.88 319 ALA A O 1
ATOM 2339 N N . LEU A 1 320 ? 0.456 14.062 -14.664 1 90.88 320 LEU A N 1
ATOM 2340 C CA . LEU A 1 320 ? 1.316 13.703 -13.547 1 90.88 320 LEU A CA 1
ATOM 2341 C C . LEU A 1 320 ? 2.523 12.898 -14.023 1 90.88 320 LEU A C 1
ATOM 2343 O O . LEU A 1 320 ? 3.633 13.078 -13.516 1 90.88 320 LEU A O 1
ATOM 2347 N N . LEU A 1 321 ? 2.35 12.023 -14.914 1 92.19 321 LEU A N 1
ATOM 2348 C CA . LEU A 1 321 ? 3.465 11.258 -15.461 1 92.19 321 LEU A CA 1
ATOM 2349 C C . LEU A 1 321 ? 4.461 12.18 -16.156 1 92.19 321 LEU A C 1
ATOM 2351 O O . LEU A 1 321 ? 5.676 12.016 -16.016 1 92.19 321 LEU A O 1
ATOM 2355 N N . THR A 1 322 ? 3.908 13.102 -16.953 1 90.19 322 THR A N 1
ATOM 2356 C CA . THR A 1 322 ? 4.766 14.062 -17.641 1 90.19 322 THR A CA 1
ATOM 2357 C C . THR A 1 322 ? 5.555 14.898 -16.641 1 90.19 322 THR A C 1
ATOM 2359 O O . THR A 1 322 ? 6.758 15.117 -16.812 1 90.19 322 THR A O 1
ATOM 2362 N N . LEU A 1 323 ? 4.848 15.289 -15.602 1 89 323 LEU A N 1
ATOM 2363 C CA . LEU A 1 323 ? 5.516 16.062 -14.562 1 89 323 LEU A CA 1
ATOM 2364 C C . LEU A 1 323 ? 6.609 15.25 -13.891 1 89 323 LEU A C 1
ATOM 2366 O O . LEU A 1 323 ? 7.691 15.766 -13.602 1 89 323 LEU A O 1
ATOM 2370 N N . SER A 1 324 ? 6.32 14.055 -13.633 1 86.88 324 SER A N 1
ATOM 2371 C CA . SER A 1 324 ? 7.301 13.18 -13 1 86.88 324 SER A CA 1
ATOM 2372 C C . SER A 1 324 ? 8.523 12.992 -13.891 1 86.88 324 SER A C 1
ATOM 2374 O O . SER A 1 324 ? 9.656 12.977 -13.406 1 86.88 324 SER A O 1
ATOM 2376 N N . ALA A 1 325 ? 8.344 12.836 -15.164 1 86.62 325 ALA A N 1
ATOM 2377 C CA . ALA A 1 325 ? 9.43 12.617 -16.109 1 86.62 325 ALA A CA 1
ATOM 2378 C C . ALA A 1 325 ? 10.281 13.875 -16.266 1 86.62 325 ALA A C 1
ATOM 2380 O O . ALA A 1 325 ? 11.5 13.789 -16.453 1 86.62 325 ALA A O 1
ATOM 2381 N N . PHE A 1 326 ? 9.609 15.039 -16.141 1 88.62 326 PHE A N 1
ATOM 2382 C CA . PHE A 1 326 ? 10.32 16.297 -16.359 1 88.62 326 PHE A CA 1
ATOM 2383 C C . PHE A 1 326 ? 10.383 17.125 -15.086 1 88.62 326 PHE A C 1
ATOM 2385 O O . PHE A 1 326 ? 10.344 18.344 -15.141 1 88.62 326 PHE A O 1
ATOM 2392 N N . TRP A 1 327 ? 10.414 16.453 -14.023 1 86.88 327 TRP A N 1
ATOM 2393 C CA . TRP A 1 327 ? 10.375 17.125 -12.727 1 86.88 327 TRP A CA 1
ATOM 2394 C C . TRP A 1 327 ? 11.523 18.125 -12.602 1 86.88 327 TRP A C 1
ATOM 2396 O O . TRP A 1 327 ? 11.305 19.281 -12.234 1 86.88 327 TRP A O 1
ATOM 2406 N N . HIS A 1 328 ? 12.703 17.781 -12.992 1 85.5 328 HIS A N 1
ATOM 2407 C CA . HIS A 1 328 ? 13.891 18.594 -12.742 1 85.5 328 HIS A CA 1
ATOM 2408 C C . HIS A 1 328 ? 13.914 19.828 -13.641 1 85.5 328 HIS A C 1
ATOM 2410 O O . HIS A 1 328 ? 14.078 20.953 -13.156 1 85.5 328 HIS A O 1
ATOM 2416 N N . PRO A 1 329 ? 13.711 19.609 -14.961 1 88 329 PRO A N 1
ATOM 2417 C CA . PRO A 1 329 ? 13.656 20.812 -15.797 1 88 329 PRO A CA 1
ATOM 2418 C C . PRO A 1 329 ? 12.523 21.766 -15.398 1 88 329 PRO A C 1
ATOM 2420 O O . PRO A 1 329 ? 12.688 22.984 -15.453 1 88 329 PRO A O 1
ATOM 2423 N N . MET A 1 330 ? 11.438 21.25 -15.008 1 89.62 330 MET A N 1
ATOM 2424 C CA . MET A 1 330 ? 10.312 22.078 -14.602 1 89.62 330 MET A CA 1
ATOM 2425 C C . MET A 1 330 ? 10.602 22.797 -13.297 1 89.62 330 MET A C 1
ATOM 2427 O O . MET A 1 330 ? 10.219 23.953 -13.117 1 89.62 330 MET A O 1
ATOM 2431 N N . ARG A 1 331 ? 11.227 22.047 -12.438 1 88.81 331 ARG A N 1
ATOM 2432 C CA . ARG A 1 331 ? 11.594 22.672 -11.164 1 88.81 331 ARG A CA 1
ATOM 2433 C C . ARG A 1 331 ? 12.57 23.812 -11.375 1 88.81 331 ARG A C 1
ATOM 2435 O O . ARG A 1 331 ? 12.453 24.859 -10.734 1 88.81 331 ARG A O 1
ATOM 2442 N N . ARG A 1 332 ? 13.469 23.672 -12.242 1 87.38 332 ARG A N 1
ATOM 2443 C CA . ARG A 1 332 ? 14.422 24.734 -12.555 1 87.38 332 ARG A CA 1
ATOM 2444 C C . ARG A 1 332 ? 13.703 25.984 -13.055 1 87.38 332 ARG A C 1
ATOM 2446 O O . ARG A 1 332 ? 14.062 27.094 -12.672 1 87.38 332 ARG A O 1
ATOM 2453 N N . LEU A 1 333 ? 12.766 25.734 -13.844 1 88.62 333 LEU A N 1
ATOM 2454 C CA . LEU A 1 333 ? 11.984 26.844 -14.375 1 88.62 333 LEU A CA 1
ATOM 2455 C C . LEU A 1 333 ? 11.234 27.562 -13.258 1 88.62 333 LEU A C 1
ATOM 2457 O O . LEU A 1 333 ? 11.25 28.797 -13.188 1 88.62 333 LEU A O 1
ATOM 2461 N N . VAL A 1 334 ? 10.688 26.812 -12.336 1 89.25 334 VAL A N 1
ATOM 2462 C CA . VAL A 1 334 ? 9.867 27.359 -11.266 1 89.25 334 VAL A CA 1
ATOM 2463 C C . VAL A 1 334 ? 10.758 28.094 -10.258 1 89.25 334 VAL A C 1
ATOM 2465 O O . VAL A 1 334 ? 10.469 29.219 -9.867 1 89.25 334 VAL A O 1
ATOM 2468 N N . VAL A 1 335 ? 11.836 27.469 -9.875 1 86.81 335 VAL A N 1
ATOM 2469 C CA . VAL A 1 335 ? 12.734 28.062 -8.891 1 86.81 335 VAL A CA 1
ATOM 2470 C C . VAL A 1 335 ? 13.383 29.312 -9.477 1 86.81 335 VAL A C 1
ATOM 2472 O O . VAL A 1 335 ? 13.656 30.281 -8.75 1 86.81 335 VAL A O 1
ATOM 2475 N N . GLY A 1 336 ? 13.57 29.25 -10.766 1 84.38 336 GLY A N 1
ATOM 2476 C CA . GLY A 1 336 ? 14.141 30.406 -11.445 1 84.38 336 GLY A CA 1
ATOM 2477 C C . GLY A 1 336 ? 13.25 31.625 -11.383 1 84.38 336 GLY A C 1
ATOM 2478 O O . GLY A 1 336 ? 13.742 32.75 -11.422 1 84.38 336 GLY A O 1
ATOM 2479 N N . THR A 1 337 ? 12.008 31.422 -11.281 1 85.88 337 THR A N 1
ATOM 2480 C CA . THR A 1 337 ? 11.062 32.531 -11.242 1 85.88 337 THR A CA 1
ATOM 2481 C C . THR A 1 337 ? 10.977 33.125 -9.836 1 85.88 337 THR A C 1
ATOM 2483 O O . THR A 1 337 ? 10.469 34.219 -9.648 1 85.88 337 THR A O 1
ATOM 2486 N N . LEU A 1 338 ? 11.547 32.438 -8.812 1 84.12 338 LEU A N 1
ATOM 2487 C CA . LEU A 1 338 ? 11.328 32.844 -7.422 1 84.12 338 LEU A CA 1
ATOM 2488 C C . LEU A 1 338 ? 12.453 33.75 -6.93 1 84.12 338 LEU A C 1
ATOM 2490 O O . LEU A 1 338 ? 12.391 34.281 -5.816 1 84.12 338 LEU A O 1
ATOM 2494 N N . GLY A 1 339 ? 13.359 34.062 -7.734 1 77.12 339 GLY A N 1
ATOM 2495 C CA . GLY A 1 339 ? 14.43 35 -7.395 1 77.12 339 GLY A CA 1
ATOM 2496 C C . GLY A 1 339 ? 15.203 34.594 -6.156 1 77.12 339 GLY A C 1
ATOM 2497 O O . GLY A 1 339 ? 15.695 33.469 -6.07 1 77.12 339 GLY A O 1
ATOM 2498 N N . GLU A 1 340 ? 15.062 35.438 -5.059 1 72.62 340 GLU A N 1
ATOM 2499 C CA . GLU A 1 340 ? 15.836 35.281 -3.834 1 72.62 340 GLU A CA 1
ATOM 2500 C C . GLU A 1 340 ? 15.281 34.125 -2.988 1 72.62 340 GLU A C 1
ATOM 2502 O O . GLU A 1 340 ? 16.031 33.438 -2.287 1 72.62 340 GLU A O 1
ATOM 2507 N N . ILE A 1 341 ? 14.023 33.906 -3.062 1 73.75 341 ILE A N 1
ATOM 2508 C CA . ILE A 1 341 ? 13.391 32.844 -2.283 1 73.75 341 ILE A CA 1
ATOM 2509 C C . ILE A 1 341 ? 13.875 31.484 -2.77 1 73.75 341 ILE A C 1
ATOM 2511 O O . ILE A 1 341 ? 13.945 30.531 -1.989 1 73.75 341 ILE A O 1
ATOM 2515 N N . GLY A 1 342 ? 14.266 31.469 -3.994 1 74.12 342 GLY A N 1
ATOM 2516 C CA . GLY A 1 342 ? 14.766 30.234 -4.586 1 74.12 342 GLY A CA 1
ATOM 2517 C C . GLY A 1 342 ? 16.047 29.75 -3.949 1 74.12 342 GLY A C 1
ATOM 2518 O O . GLY A 1 342 ? 16.312 28.547 -3.9 1 74.12 342 GLY A O 1
ATOM 2519 N N . SER A 1 343 ? 16.766 30.719 -3.43 1 71.88 343 SER A N 1
ATOM 2520 C CA . SER A 1 343 ? 18.047 30.359 -2.816 1 71.88 343 SER A CA 1
ATOM 2521 C C . SER A 1 343 ? 17.844 29.734 -1.446 1 71.88 343 SER A C 1
ATOM 2523 O O . SER A 1 343 ? 18.75 29.078 -0.925 1 71.88 343 SER A O 1
ATOM 2525 N N . ARG A 1 344 ? 16.641 29.875 -0.949 1 70.44 344 ARG A N 1
ATOM 2526 C CA . ARG A 1 344 ? 16.359 29.328 0.369 1 70.44 344 ARG A CA 1
ATOM 2527 C C . ARG A 1 344 ? 15.719 27.938 0.254 1 70.44 344 ARG A C 1
ATOM 2529 O O . ARG A 1 344 ? 15.5 27.266 1.264 1 70.44 344 ARG A O 1
ATOM 2536 N N . LEU A 1 345 ? 15.477 27.594 -0.976 1 73.12 345 LEU A N 1
ATOM 2537 C CA . LEU A 1 345 ? 14.859 26.297 -1.25 1 73.12 345 LEU A CA 1
ATOM 2538 C C . LEU A 1 345 ? 15.914 25.25 -1.579 1 73.12 345 LEU A C 1
ATOM 2540 O O . LEU A 1 345 ? 17.078 25.594 -1.812 1 73.12 345 LEU A O 1
ATOM 2544 N N . PRO A 1 346 ? 15.555 23.984 -1.47 1 68.31 346 PRO A N 1
ATOM 2545 C CA . PRO A 1 346 ? 16.547 22.953 -1.812 1 68.31 346 PRO A CA 1
ATOM 2546 C C . PRO A 1 346 ? 17.156 23.156 -3.201 1 68.31 346 PRO A C 1
ATOM 2548 O O . PRO A 1 346 ? 16.438 23.547 -4.133 1 68.31 346 PRO A O 1
ATOM 2551 N N . PRO A 1 347 ? 18.516 22.984 -3.223 1 63.62 347 PRO A N 1
ATOM 2552 C CA . PRO A 1 347 ? 19.203 23.266 -4.484 1 63.62 347 PRO A CA 1
ATOM 2553 C C . PRO A 1 347 ? 18.719 22.375 -5.629 1 63.62 347 PRO A C 1
ATOM 2555 O O . PRO A 1 347 ? 18.266 21.25 -5.395 1 63.62 347 PRO A O 1
ATOM 2558 N N . VAL A 1 348 ? 18.531 23.047 -6.754 1 61.97 348 VAL A N 1
ATOM 2559 C CA . VAL A 1 348 ? 18.141 22.359 -7.98 1 61.97 348 VAL A CA 1
ATOM 2560 C C . VAL A 1 348 ? 19.312 21.516 -8.5 1 61.97 348 VAL A C 1
ATOM 2562 O O . VAL A 1 348 ? 20.469 21.891 -8.32 1 61.97 348 VAL A O 1
ATOM 2565 N N . GLY A 1 349 ? 19.281 20.297 -8.422 1 52.31 349 GLY A N 1
ATOM 2566 C CA . GLY A 1 349 ? 20.375 19.453 -8.906 1 52.31 349 GLY A CA 1
ATOM 2567 C C . GLY A 1 349 ? 20.984 19.969 -10.203 1 52.31 349 GLY A C 1
ATOM 2568 O O . GLY A 1 349 ? 20.25 20.297 -11.148 1 52.31 349 GLY A O 1
ATOM 2569 N N . THR A 1 350 ? 22.062 20.781 -10.047 1 42.44 350 THR A N 1
ATOM 2570 C CA . THR A 1 350 ? 22.797 21.234 -11.211 1 42.44 350 THR A CA 1
ATOM 2571 C C . THR A 1 350 ? 23.25 20.062 -12.078 1 42.44 350 THR A C 1
ATOM 2573 O O . THR A 1 350 ? 23.594 19 -11.555 1 42.44 350 THR A O 1
ATOM 2576 N N . LEU A 1 351 ? 22.719 20 -13.25 1 38.41 351 LEU A N 1
ATOM 2577 C CA . LEU A 1 351 ? 23.344 19.125 -14.242 1 38.41 351 LEU A CA 1
ATOM 2578 C C . LEU A 1 351 ? 24.844 19.328 -14.266 1 38.41 351 LEU A C 1
ATOM 2580 O O . LEU A 1 351 ? 25.328 20.453 -14.398 1 38.41 351 LEU A O 1
ATOM 2584 N N . VAL A 1 352 ? 25.578 18.641 -13.5 1 33.62 352 VAL A N 1
ATOM 2585 C CA . VAL A 1 352 ? 27 18.781 -13.781 1 33.62 352 VAL A CA 1
ATOM 2586 C C . VAL A 1 352 ? 27.266 18.469 -15.258 1 33.62 352 VAL A C 1
ATOM 2588 O O . VAL A 1 352 ? 26.891 17.422 -15.758 1 33.62 352 VAL A O 1
ATOM 2591 N N . PRO A 1 353 ? 27.609 19.547 -16.016 1 32.16 353 PRO A N 1
ATOM 2592 C CA . PRO A 1 353 ? 27.984 19.297 -17.406 1 32.16 353 PRO A CA 1
ATOM 2593 C C . PRO A 1 353 ? 28.922 18.125 -17.562 1 32.16 353 PRO A C 1
ATOM 2595 O O . PRO A 1 353 ? 29.781 17.891 -16.703 1 32.16 353 PRO A O 1
ATOM 2598 N N . ALA A 1 354 ? 28.531 17.203 -18.438 1 30.42 354 ALA A N 1
ATOM 2599 C CA . ALA A 1 354 ? 29.516 16.219 -18.859 1 30.42 354 ALA A CA 1
ATOM 2600 C C . ALA A 1 354 ? 30.844 16.875 -19.172 1 30.42 354 ALA A C 1
ATOM 2602 O O . ALA A 1 354 ? 30.891 17.922 -19.812 1 30.42 354 ALA A O 1
ATOM 2603 N N . ALA A 1 355 ? 31.844 16.656 -18.406 1 26.94 355 ALA A N 1
ATOM 2604 C CA . ALA A 1 355 ? 33.094 17.203 -18.938 1 26.94 355 ALA A CA 1
ATOM 2605 C C . ALA A 1 355 ? 33.188 17.031 -20.453 1 26.94 355 ALA A C 1
ATOM 2607 O O . ALA A 1 355 ? 32.938 15.953 -20.984 1 26.94 355 ALA A O 1
ATOM 2608 N N . ALA A 1 356 ? 33.625 18.047 -21.188 1 21 356 ALA A N 1
ATOM 2609 C CA . ALA A 1 356 ? 34.031 17.984 -22.578 1 21 356 ALA A CA 1
ATOM 2610 C C . ALA A 1 356 ? 35.219 17.031 -22.766 1 21 356 ALA A C 1
ATOM 2612 O O . ALA A 1 356 ? 36.156 17.031 -21.969 1 21 356 ALA A O 1
ATOM 2613 N N . MET B 1 1 ? 23.625 6.5 -1.162 1 48.53 1 MET B N 1
ATOM 2614 C CA . MET B 1 1 ? 24.094 5.164 -0.796 1 48.53 1 MET B CA 1
ATOM 2615 C C . MET B 1 1 ? 24.875 4.523 -1.94 1 48.53 1 MET B C 1
ATOM 2617 O O . MET B 1 1 ? 24.562 4.742 -3.111 1 48.53 1 MET B O 1
ATOM 2621 N N . TYR B 1 2 ? 26.062 4.117 -1.597 1 58.47 2 TYR B N 1
ATOM 2622 C CA . TYR B 1 2 ? 26.984 3.512 -2.547 1 58.47 2 TYR B CA 1
ATOM 2623 C C . TYR B 1 2 ? 26.781 2.002 -2.617 1 58.47 2 TYR B C 1
ATOM 2625 O O . TYR B 1 2 ? 26.594 1.346 -1.59 1 58.47 2 TYR B O 1
ATOM 2633 N N . SER B 1 3 ? 26.5 1.623 -3.789 1 57.56 3 SER B N 1
ATOM 2634 C CA . SER B 1 3 ? 26.359 0.185 -3.986 1 57.56 3 SER B CA 1
ATOM 2635 C C . SER B 1 3 ? 27.703 -0.491 -4.172 1 57.56 3 SER B C 1
ATOM 2637 O O . SER B 1 3 ? 28.719 0.182 -4.359 1 57.56 3 SER B O 1
ATOM 2639 N N . GLU B 1 4 ? 27.625 -1.844 -3.998 1 62.97 4 GLU B N 1
ATOM 2640 C CA . GLU B 1 4 ? 28.828 -2.605 -4.285 1 62.97 4 GLU B CA 1
ATOM 2641 C C . GLU B 1 4 ? 29.297 -2.389 -5.723 1 62.97 4 GLU B C 1
ATOM 2643 O O . GLU B 1 4 ? 30.5 -2.316 -5.988 1 62.97 4 GLU B O 1
ATOM 2648 N N . SER B 1 5 ? 28.344 -2.182 -6.52 1 62.66 5 SER B N 1
ATOM 2649 C CA . SER B 1 5 ? 28.688 -1.938 -7.914 1 62.66 5 SER B CA 1
ATOM 2650 C C . SER B 1 5 ? 29.328 -0.564 -8.094 1 62.66 5 SER B C 1
ATOM 2652 O O . SER B 1 5 ? 30.172 -0.38 -8.969 1 62.66 5 SER B O 1
ATOM 2654 N N . ASP B 1 6 ? 28.969 0.351 -7.297 1 66.44 6 ASP B N 1
ATOM 2655 C CA . ASP B 1 6 ? 29.594 1.67 -7.328 1 66.44 6 ASP B CA 1
ATOM 2656 C C . ASP B 1 6 ? 31.062 1.588 -6.938 1 66.44 6 ASP B C 1
ATOM 2658 O O . ASP B 1 6 ? 31.922 2.234 -7.555 1 66.44 6 ASP B O 1
ATOM 2662 N N . ILE B 1 7 ? 31.297 0.788 -5.949 1 72.5 7 ILE B N 1
ATOM 2663 C CA . ILE B 1 7 ? 32.656 0.653 -5.449 1 72.5 7 ILE B CA 1
ATOM 2664 C C . ILE B 1 7 ? 33.5 -0.08 -6.48 1 72.5 7 ILE B C 1
ATOM 2666 O O . ILE B 1 7 ? 34.656 0.331 -6.766 1 72.5 7 ILE B O 1
ATOM 2670 N N . ASP B 1 8 ? 32.875 -1.045 -7.055 1 68.75 8 ASP B N 1
ATOM 2671 C CA . ASP B 1 8 ? 33.594 -1.799 -8.086 1 68.75 8 ASP B CA 1
ATOM 2672 C C . ASP B 1 8 ? 33.844 -0.937 -9.32 1 68.75 8 ASP B C 1
ATOM 2674 O O . ASP B 1 8 ? 34.906 -1.014 -9.922 1 68.75 8 ASP B O 1
ATOM 2678 N N . GLY B 1 9 ? 32.906 -0.23 -9.656 1 69.06 9 GLY B N 1
ATOM 2679 C CA . GLY B 1 9 ? 33.062 0.711 -10.75 1 69.06 9 GLY B CA 1
ATOM 2680 C C . GLY B 1 9 ? 34.156 1.741 -10.484 1 69.06 9 GLY B C 1
ATOM 2681 O O . GLY B 1 9 ? 34.938 2.082 -11.383 1 69.06 9 GLY B O 1
ATOM 2682 N N . ALA B 1 10 ? 34.25 2.205 -9.359 1 75.62 10 ALA B N 1
ATOM 2683 C CA . ALA B 1 10 ? 35.281 3.182 -8.977 1 75.62 10 ALA B CA 1
ATOM 2684 C C . ALA B 1 10 ? 36.656 2.564 -9.016 1 75.62 10 ALA B C 1
ATOM 2686 O O . ALA B 1 10 ? 37.625 3.232 -9.383 1 75.62 10 ALA B O 1
ATOM 2687 N N . VAL B 1 11 ? 36.688 1.297 -8.648 1 76.44 11 VAL B N 1
ATOM 2688 C CA . VAL B 1 11 ? 37.969 0.574 -8.695 1 76.44 11 VAL B CA 1
ATOM 2689 C C . VAL B 1 11 ? 38.375 0.363 -10.148 1 76.44 11 VAL B C 1
ATOM 2691 O O . VAL B 1 11 ? 39.531 0.567 -10.5 1 76.44 11 VAL B O 1
ATOM 2694 N N . THR B 1 12 ? 37.438 0.026 -10.883 1 71.44 12 THR B N 1
ATOM 2695 C CA . THR B 1 12 ? 37.688 -0.225 -12.297 1 71.44 12 THR B CA 1
ATOM 2696 C C . THR B 1 12 ? 38.094 1.062 -13.008 1 71.44 12 THR B C 1
ATOM 2698 O O . THR B 1 12 ? 38.969 1.043 -13.898 1 71.44 12 THR B O 1
ATOM 2701 N N . ALA B 1 13 ? 37.531 2.082 -12.625 1 72.06 13 ALA B N 1
ATOM 2702 C CA . ALA B 1 13 ? 37.812 3.381 -13.234 1 72.06 13 ALA B CA 1
ATOM 2703 C C . ALA B 1 13 ? 39.125 3.975 -12.688 1 72.06 13 ALA B C 1
ATOM 2705 O O . ALA B 1 13 ? 39.562 5.02 -13.156 1 72.06 13 ALA B O 1
ATOM 2706 N N . GLY B 1 14 ? 39.594 3.254 -11.672 1 70.25 14 GLY B N 1
ATOM 2707 C CA . GLY B 1 14 ? 40.875 3.682 -11.109 1 70.25 14 GLY B CA 1
ATOM 2708 C C . GLY B 1 14 ? 40.719 4.812 -10.109 1 70.25 14 GLY B C 1
ATOM 2709 O O . GLY B 1 14 ? 41.719 5.461 -9.75 1 70.25 14 GLY B O 1
ATOM 2710 N N . ALA B 1 15 ? 39.594 5.09 -9.781 1 73.75 15 ALA B N 1
ATOM 2711 C CA . ALA B 1 15 ? 39.344 6.199 -8.867 1 73.75 15 ALA B CA 1
ATOM 2712 C C . ALA B 1 15 ? 39.75 5.836 -7.441 1 73.75 15 ALA B C 1
ATOM 2714 O O . ALA B 1 15 ? 40.188 6.699 -6.68 1 73.75 15 ALA B O 1
ATOM 2715 N N . ILE B 1 16 ? 39.5 4.551 -7.082 1 76.88 16 ILE B N 1
ATOM 2716 C CA . ILE B 1 16 ? 40 4.055 -5.801 1 76.88 16 ILE B CA 1
ATOM 2717 C C . ILE B 1 16 ? 40.75 2.748 -6.012 1 76.88 16 ILE B C 1
ATOM 2719 O O . ILE B 1 16 ? 40.5 2.01 -6.965 1 76.88 16 ILE B O 1
ATOM 2723 N N . SER B 1 17 ? 41.75 2.566 -5.195 1 78.19 17 SER B N 1
ATOM 2724 C CA . SER B 1 17 ? 42.531 1.342 -5.297 1 78.19 17 SER B CA 1
ATOM 2725 C C . SER B 1 17 ? 41.75 0.134 -4.797 1 78.19 17 SER B C 1
ATOM 2727 O O . SER B 1 17 ? 40.844 0.272 -3.963 1 78.19 17 SER B O 1
ATOM 2729 N N . PRO B 1 18 ? 42 -0.96 -5.348 1 79 18 PRO B N 1
ATOM 2730 C CA . PRO B 1 18 ? 41.375 -2.184 -4.848 1 79 18 PRO B CA 1
ATOM 2731 C C . PRO B 1 18 ? 41.594 -2.396 -3.352 1 79 18 PRO B C 1
ATOM 2733 O O . PRO B 1 18 ? 40.719 -2.912 -2.656 1 79 18 PRO B O 1
ATOM 2736 N N . GLN B 1 19 ? 42.656 -1.989 -2.861 1 75.56 19 GLN B N 1
ATOM 2737 C CA . GLN B 1 19 ? 42.969 -2.117 -1.44 1 75.56 19 GLN B CA 1
ATOM 2738 C C . GLN B 1 19 ? 42.094 -1.197 -0.604 1 75.56 19 GLN B C 1
ATOM 2740 O O . GLN B 1 19 ? 41.594 -1.599 0.448 1 75.56 19 GLN B O 1
ATOM 2745 N N . ALA B 1 20 ? 41.844 -0.048 -1.084 1 74.12 20 ALA B N 1
ATOM 2746 C CA . ALA B 1 20 ? 41 0.905 -0.38 1 74.12 20 ALA B CA 1
ATOM 2747 C C . ALA B 1 20 ? 39.562 0.447 -0.386 1 74.12 20 ALA B C 1
ATOM 2749 O O . ALA B 1 20 ? 38.844 0.583 0.616 1 74.12 20 ALA B O 1
ATOM 2750 N N . ALA B 1 21 ? 39.094 -0.058 -1.483 1 75.75 21 ALA B N 1
ATOM 2751 C CA . ALA B 1 21 ? 37.75 -0.603 -1.586 1 75.75 21 ALA B CA 1
ATOM 2752 C C . ALA B 1 21 ? 37.562 -1.77 -0.621 1 75.75 21 ALA B C 1
ATOM 2754 O O . ALA B 1 21 ? 36.531 -1.862 0.049 1 75.75 21 ALA B O 1
ATOM 2755 N N . ALA B 1 22 ? 38.594 -2.521 -0.599 1 72.06 22 ALA B N 1
ATOM 2756 C CA . ALA B 1 22 ? 38.562 -3.664 0.309 1 72.06 22 ALA B CA 1
ATOM 2757 C C . ALA B 1 22 ? 38.594 -3.209 1.766 1 72.06 22 ALA B C 1
ATOM 2759 O O . ALA B 1 22 ? 37.875 -3.777 2.607 1 72.06 22 ALA B O 1
ATOM 2760 N N . ALA B 1 23 ? 39.344 -2.246 2.107 1 69.19 23 ALA B N 1
ATOM 2761 C CA . ALA B 1 23 ? 39.406 -1.698 3.461 1 69.19 23 ALA B CA 1
ATOM 2762 C C . ALA B 1 23 ? 38.062 -1.087 3.873 1 69.19 23 ALA B C 1
ATOM 2764 O O . ALA B 1 23 ? 37.625 -1.234 5.02 1 69.19 23 ALA B O 1
ATOM 2765 N N . LEU B 1 24 ? 37.469 -0.468 2.938 1 71.56 24 LEU B N 1
ATOM 2766 C CA . LEU B 1 24 ? 36.156 0.113 3.174 1 71.56 24 LEU B CA 1
ATOM 2767 C C . LEU B 1 24 ? 35.125 -0.977 3.436 1 71.56 24 LEU B C 1
ATOM 2769 O O . LEU B 1 24 ? 34.344 -0.887 4.395 1 71.56 24 LEU B O 1
ATOM 2773 N N . ARG B 1 25 ? 35.219 -1.904 2.605 1 67.44 25 ARG B N 1
ATOM 2774 C CA . ARG B 1 25 ? 34.312 -3.039 2.756 1 67.44 25 ARG B CA 1
ATOM 2775 C C . ARG B 1 25 ? 34.5 -3.736 4.094 1 67.44 25 ARG B C 1
ATOM 2777 O O . ARG B 1 25 ? 33.562 -4.094 4.777 1 67.44 25 ARG B O 1
ATOM 2784 N N . ASN B 1 26 ? 35.719 -3.908 4.395 1 62.75 26 ASN B N 1
ATOM 2785 C CA . ASN B 1 26 ? 36.094 -4.582 5.637 1 62.75 26 ASN B CA 1
ATOM 2786 C C . ASN B 1 26 ? 35.688 -3.756 6.855 1 62.75 26 ASN B C 1
ATOM 2788 O O . ASN B 1 26 ? 35.219 -4.305 7.859 1 62.75 26 ASN B O 1
ATOM 2792 N N . HIS B 1 27 ? 35.906 -2.557 6.848 1 59.66 27 HIS B N 1
ATOM 2793 C CA . HIS B 1 27 ? 35.531 -1.683 7.957 1 59.66 27 HIS B CA 1
ATOM 2794 C C . HIS B 1 27 ? 34.031 -1.668 8.164 1 59.66 27 HIS B C 1
ATOM 2796 O O . HIS B 1 27 ? 33.562 -1.741 9.305 1 59.66 27 HIS B O 1
ATOM 2802 N N . ILE B 1 28 ? 33.438 -1.521 7.062 1 59.38 28 ILE B N 1
ATOM 2803 C CA . ILE B 1 28 ? 32 -1.5 7.156 1 59.38 28 ILE B CA 1
ATOM 2804 C C . ILE B 1 28 ? 31.5 -2.855 7.648 1 59.38 28 ILE B C 1
ATOM 2806 O O . ILE B 1 28 ? 30.578 -2.924 8.477 1 59.38 28 ILE B O 1
ATOM 2810 N N . ALA B 1 29 ? 32.156 -3.828 7.07 1 53.84 29 ALA B N 1
ATOM 2811 C CA . ALA B 1 29 ? 31.828 -5.188 7.496 1 53.84 29 ALA B CA 1
ATOM 2812 C C . ALA B 1 29 ? 32.156 -5.383 8.977 1 53.84 29 ALA B C 1
ATOM 2814 O O . ALA B 1 29 ? 31.391 -6.051 9.695 1 53.84 29 ALA B O 1
ATOM 2815 N N . ALA B 1 30 ? 33.281 -4.918 9.367 1 50.59 30 ALA B N 1
ATOM 2816 C CA . ALA B 1 30 ? 33.688 -5.039 10.758 1 50.59 30 ALA B CA 1
ATOM 2817 C C . ALA B 1 30 ? 32.781 -4.266 11.688 1 50.59 30 ALA B C 1
ATOM 2819 O O . ALA B 1 30 ? 32.531 -4.688 12.82 1 50.59 30 ALA B O 1
ATOM 2820 N N . GLY B 1 31 ? 32.531 -3.053 11.43 1 45.97 31 GLY B N 1
ATOM 2821 C CA . GLY B 1 31 ? 31.594 -2.264 12.188 1 45.97 31 GLY B CA 1
ATOM 2822 C C . GLY B 1 31 ? 30.172 -2.793 12.102 1 45.97 31 GLY B C 1
ATOM 2823 O O . GLY B 1 31 ? 29.375 -2.59 13.016 1 45.97 31 GLY B O 1
ATOM 2824 N N . ARG B 1 32 ? 29.828 -3.16 10.945 1 44.91 32 ARG B N 1
ATOM 2825 C CA . ARG B 1 32 ? 28.531 -3.783 10.781 1 44.91 32 ARG B CA 1
ATOM 2826 C C . ARG B 1 32 ? 28.469 -5.148 11.453 1 44.91 32 ARG B C 1
ATOM 2828 O O . ARG B 1 32 ? 27.562 -5.934 11.211 1 44.91 32 ARG B O 1
ATOM 2835 N N . ALA B 1 33 ? 29.484 -5.496 12.211 1 38.09 33 ALA B N 1
ATOM 2836 C CA . ALA B 1 33 ? 29.344 -6.75 12.945 1 38.09 33 ALA B CA 1
ATOM 2837 C C . ALA B 1 33 ? 27.922 -6.906 13.477 1 38.09 33 ALA B C 1
ATOM 2839 O O . ALA B 1 33 ? 27.578 -7.938 14.055 1 38.09 33 ALA B O 1
ATOM 2840 N N . ALA B 1 34 ? 27.375 -5.859 13.922 1 36.78 34 ALA B N 1
ATOM 2841 C CA . ALA B 1 34 ? 25.969 -6.207 14.086 1 36.78 34 ALA B CA 1
ATOM 2842 C C . ALA B 1 34 ? 25.359 -6.684 12.766 1 36.78 34 ALA B C 1
ATOM 2844 O O . ALA B 1 34 ? 25.547 -6.043 11.727 1 36.78 34 ALA B O 1
ATOM 2845 N N . PRO B 1 35 ? 25.219 -8.016 12.547 1 34.91 35 PRO B N 1
ATOM 2846 C CA . PRO B 1 35 ? 24.781 -8.602 11.281 1 34.91 35 PRO B CA 1
ATOM 2847 C C . PRO B 1 35 ? 23.984 -7.625 10.43 1 34.91 35 PRO B C 1
ATOM 2849 O O . PRO B 1 35 ? 22.984 -7.062 10.891 1 34.91 35 PRO B O 1
ATOM 2852 N N . ALA B 1 36 ? 24.578 -6.617 9.891 1 37.22 36 ALA B N 1
ATOM 2853 C CA . ALA B 1 36 ? 23.766 -5.953 8.867 1 37.22 36 ALA B CA 1
ATOM 2854 C C . ALA B 1 36 ? 22.75 -6.914 8.258 1 37.22 36 ALA B C 1
ATOM 2856 O O . ALA B 1 36 ? 23.125 -7.953 7.707 1 37.22 36 ALA B O 1
ATOM 2857 N N . VAL B 1 37 ? 21.703 -7.281 8.906 1 38.12 37 VAL B N 1
ATOM 2858 C CA . VAL B 1 37 ? 20.562 -8.117 8.555 1 38.12 37 VAL B CA 1
ATOM 2859 C C . VAL B 1 37 ? 20.438 -8.219 7.035 1 38.12 37 VAL B C 1
ATOM 2861 O O . VAL B 1 37 ? 20.297 -7.203 6.348 1 38.12 37 VAL B O 1
ATOM 2864 N N . ASP B 1 38 ? 21.391 -8.969 6.402 1 41.16 38 ASP B N 1
ATOM 2865 C CA . ASP B 1 38 ? 21.125 -9.438 5.047 1 41.16 38 ASP B CA 1
ATOM 2866 C C . ASP B 1 38 ? 19.625 -9.398 4.738 1 41.16 38 ASP B C 1
ATOM 2868 O O . ASP B 1 38 ? 18.922 -10.383 4.961 1 41.16 38 ASP B O 1
ATOM 2872 N N . GLU B 1 39 ? 19.047 -8.43 5.234 1 44.69 39 GLU B N 1
ATOM 2873 C CA . GLU B 1 39 ? 17.609 -8.25 5.047 1 44.69 39 GLU B CA 1
ATOM 2874 C C . GLU B 1 39 ? 17.234 -8.328 3.572 1 44.69 39 GLU B C 1
ATOM 2876 O O . GLU B 1 39 ? 18.031 -7.984 2.699 1 44.69 39 GLU B O 1
ATOM 2881 N N . GLU B 1 40 ? 16.641 -9.531 3.203 1 45.59 40 GLU B N 1
ATOM 2882 C CA . GLU B 1 40 ? 16 -9.531 1.889 1 45.59 40 GLU B CA 1
ATOM 2883 C C . GLU B 1 40 ? 15.773 -8.109 1.384 1 45.59 40 GLU B C 1
ATOM 2885 O O . GLU B 1 40 ? 14.844 -7.434 1.827 1 45.59 40 GLU B O 1
ATOM 2890 N N . SER B 1 41 ? 16.875 -7.379 1.065 1 48.88 41 SER B N 1
ATOM 2891 C CA . SER B 1 41 ? 16.859 -5.996 0.596 1 48.88 41 SER B CA 1
ATOM 2892 C C . SER B 1 41 ? 15.914 -5.832 -0.591 1 48.88 41 SER B C 1
ATOM 2894 O O . SER B 1 41 ? 16.234 -6.25 -1.706 1 48.88 41 SER B O 1
ATOM 2896 N N . PHE B 1 42 ? 14.734 -6.246 -0.527 1 53.03 42 PHE B N 1
ATOM 2897 C CA . PHE B 1 42 ? 13.766 -5.965 -1.579 1 53.03 42 PHE B CA 1
ATOM 2898 C C . PHE B 1 42 ? 13.461 -4.473 -1.654 1 53.03 42 PHE B C 1
ATOM 2900 O O . PHE B 1 42 ? 12.891 -3.902 -0.72 1 53.03 42 PHE B O 1
ATOM 2907 N N . ARG B 1 43 ? 14.32 -3.846 -2.592 1 56.19 43 ARG B N 1
ATOM 2908 C CA . ARG B 1 43 ? 14.109 -2.408 -2.725 1 56.19 43 ARG B CA 1
ATOM 2909 C C . ARG B 1 43 ? 12.836 -2.115 -3.514 1 56.19 43 ARG B C 1
ATOM 2911 O O . ARG B 1 43 ? 12.867 -2.023 -4.742 1 56.19 43 ARG B O 1
ATOM 2918 N N . LEU B 1 44 ? 11.633 -2.311 -2.889 1 56.94 44 LEU B N 1
ATOM 2919 C CA . LEU B 1 44 ? 10.375 -2.031 -3.576 1 56.94 44 LEU B CA 1
ATOM 2920 C C . LEU B 1 44 ? 10.164 -0.53 -3.74 1 56.94 44 LEU B C 1
ATOM 2922 O O . LEU B 1 44 ? 9.625 -0.082 -4.758 1 56.94 44 LEU B O 1
ATOM 2926 N N . LEU B 1 45 ? 10.648 0.235 -2.766 1 59.75 45 LEU B N 1
ATOM 2927 C CA . LEU B 1 45 ? 10.383 1.67 -2.797 1 59.75 45 LEU B CA 1
ATOM 2928 C C . LEU B 1 45 ? 11.656 2.463 -2.516 1 59.75 45 LEU B C 1
ATOM 2930 O O . LEU B 1 45 ? 12.273 2.299 -1.461 1 59.75 45 LEU B O 1
ATOM 2934 N N . THR B 1 46 ? 12.141 3.088 -3.516 1 60.97 46 THR B N 1
ATOM 2935 C CA . THR B 1 46 ? 13.359 3.869 -3.344 1 60.97 46 THR B CA 1
ATOM 2936 C C . THR B 1 46 ? 13.039 5.27 -2.834 1 60.97 46 THR B C 1
ATOM 2938 O O . THR B 1 46 ? 13.875 5.91 -2.191 1 60.97 46 THR B O 1
ATOM 2941 N N . GLY B 1 47 ? 11.797 5.664 -3.199 1 68 47 GLY B N 1
ATOM 2942 C CA . GLY B 1 47 ? 11.422 7.004 -2.781 1 68 47 GLY B CA 1
ATOM 2943 C C . GLY B 1 47 ? 9.969 7.34 -3.072 1 68 47 GLY B C 1
ATOM 2944 O O . GLY B 1 47 ? 9.234 6.516 -3.613 1 68 47 GLY B O 1
ATOM 2945 N N . PHE B 1 48 ? 9.523 8.383 -2.621 1 74.94 48 PHE B N 1
ATOM 2946 C CA . PHE B 1 48 ? 8.148 8.82 -2.809 1 74.94 48 PHE B CA 1
ATOM 2947 C C . PHE B 1 48 ? 7.844 9.047 -4.285 1 74.94 48 PHE B C 1
ATOM 2949 O O . PHE B 1 48 ? 6.688 8.977 -4.707 1 74.94 48 PHE B O 1
ATOM 2956 N N . ASN B 1 49 ? 8.914 9.281 -5.051 1 80.31 49 ASN B N 1
ATOM 2957 C CA . ASN B 1 49 ? 8.734 9.414 -6.492 1 80.31 49 ASN B CA 1
ATOM 2958 C C . ASN B 1 49 ? 8.117 8.164 -7.102 1 80.31 49 ASN B C 1
ATOM 2960 O O . ASN B 1 49 ? 7.273 8.25 -7.996 1 80.31 49 ASN B O 1
ATOM 2964 N N . ASP B 1 50 ? 8.484 7.02 -6.59 1 85.88 50 ASP B N 1
ATOM 2965 C CA . ASP B 1 50 ? 7.926 5.758 -7.07 1 85.88 50 ASP B CA 1
ATOM 2966 C C . ASP B 1 50 ? 6.422 5.695 -6.816 1 85.88 50 ASP B C 1
ATOM 2968 O O . ASP B 1 50 ? 5.664 5.223 -7.668 1 85.88 50 ASP B O 1
ATOM 2972 N N . ILE B 1 51 ? 6.109 6.156 -5.699 1 86 51 ILE B N 1
ATOM 2973 C CA . ILE B 1 51 ? 4.699 6.152 -5.336 1 86 51 ILE B CA 1
ATOM 2974 C C . ILE B 1 51 ? 3.93 7.113 -6.246 1 86 51 ILE B C 1
ATOM 2976 O O . ILE B 1 51 ? 2.854 6.773 -6.746 1 86 51 ILE B O 1
ATOM 2980 N N . PHE B 1 52 ? 4.527 8.234 -6.461 1 87.31 52 PHE B N 1
ATOM 2981 C CA . PHE B 1 52 ? 3.918 9.258 -7.297 1 87.31 52 PHE B CA 1
ATOM 2982 C C . PHE B 1 52 ? 3.711 8.75 -8.719 1 87.31 52 PHE B C 1
ATOM 2984 O O . PHE B 1 52 ? 2.604 8.82 -9.258 1 87.31 52 PHE B O 1
ATOM 2991 N N . VAL B 1 53 ? 4.676 8.18 -9.312 1 90.5 53 VAL B N 1
ATOM 2992 C CA . VAL B 1 53 ? 4.633 7.664 -10.672 1 90.5 53 VAL B CA 1
ATOM 2993 C C . VAL B 1 53 ? 3.656 6.488 -10.75 1 90.5 53 VAL B C 1
ATOM 2995 O O . VAL B 1 53 ? 2.908 6.355 -11.719 1 90.5 53 VAL B O 1
ATOM 2998 N N . SER B 1 54 ? 3.629 5.68 -9.727 1 93.88 54 SER B N 1
ATOM 2999 C CA . SER B 1 54 ? 2.738 4.523 -9.695 1 93.88 54 SER B CA 1
ATOM 3000 C C . SER B 1 54 ? 1.274 4.957 -9.688 1 93.88 54 SER B C 1
ATOM 3002 O O . SER B 1 54 ? 0.453 4.395 -10.414 1 93.88 54 SER B O 1
ATOM 3004 N N . ILE B 1 55 ? 1.04 5.914 -8.891 1 92.44 55 ILE B N 1
ATOM 3005 C CA . ILE B 1 55 ? -0.325 6.426 -8.82 1 92.44 55 ILE B CA 1
ATOM 3006 C C . ILE B 1 55 ? -0.737 6.996 -10.172 1 92.44 55 ILE B C 1
ATOM 3008 O O . ILE B 1 55 ? -1.828 6.707 -10.672 1 92.44 55 ILE B O 1
ATOM 3012 N N . ALA B 1 56 ? 0.078 7.77 -10.727 1 93.31 56 ALA B N 1
ATOM 3013 C CA . ALA B 1 56 ? -0.187 8.375 -12.031 1 93.31 56 ALA B CA 1
ATOM 3014 C C . ALA B 1 56 ? -0.384 7.305 -13.102 1 93.31 56 ALA B C 1
ATOM 3016 O O . ALA B 1 56 ? -1.298 7.402 -13.93 1 93.31 56 ALA B O 1
ATOM 3017 N N . ALA B 1 57 ? 0.446 6.316 -13.062 1 96.31 57 ALA B N 1
ATOM 3018 C CA . ALA B 1 57 ? 0.363 5.238 -14.039 1 96.31 57 ALA B CA 1
ATOM 3019 C C . ALA B 1 57 ? -0.957 4.48 -13.914 1 96.31 57 ALA B C 1
ATOM 3021 O O . ALA B 1 57 ? -1.591 4.156 -14.922 1 96.31 57 ALA B O 1
ATOM 3022 N N . VAL B 1 58 ? -1.326 4.211 -12.711 1 96.69 58 VAL B N 1
ATOM 3023 C CA . VAL B 1 58 ? -2.586 3.516 -12.469 1 96.69 58 VAL B CA 1
ATOM 3024 C C . VAL B 1 58 ? -3.746 4.344 -13.008 1 96.69 58 VAL B C 1
ATOM 3026 O O . VAL B 1 58 ? -4.645 3.812 -13.672 1 96.69 58 VAL B O 1
ATOM 3029 N N . ALA B 1 59 ? -3.707 5.621 -12.742 1 93.38 59 ALA B N 1
ATOM 3030 C CA . ALA B 1 59 ? -4.758 6.508 -13.227 1 93.38 59 ALA B CA 1
ATOM 3031 C C . ALA B 1 59 ? -4.836 6.48 -14.75 1 93.38 59 ALA B C 1
ATOM 3033 O O . ALA B 1 59 ? -5.922 6.348 -15.32 1 93.38 59 ALA B O 1
ATOM 3034 N N . VAL B 1 60 ? -3.768 6.547 -15.398 1 96.25 60 VAL B N 1
ATOM 3035 C CA . VAL B 1 60 ? -3.715 6.562 -16.859 1 96.25 60 VAL B CA 1
ATOM 3036 C C . VAL B 1 60 ? -4.234 5.234 -17.406 1 96.25 60 VAL B C 1
ATOM 3038 O O . VAL B 1 60 ? -5.059 5.215 -18.328 1 96.25 60 VAL B O 1
ATOM 3041 N N . LEU B 1 61 ? -3.787 4.156 -16.844 1 97.75 61 LEU B N 1
ATOM 3042 C CA . LEU B 1 61 ? -4.16 2.84 -17.344 1 97.75 61 LEU B CA 1
ATOM 3043 C C . LEU B 1 61 ? -5.652 2.582 -17.141 1 97.75 61 LEU B C 1
ATOM 3045 O O . LEU B 1 61 ? -6.309 2.002 -18 1 97.75 61 LEU B O 1
ATOM 3049 N N . LEU B 1 62 ? -6.125 3.004 -15.977 1 95.06 62 LEU B N 1
ATOM 3050 C CA . LEU B 1 62 ? -7.555 2.857 -15.734 1 95.06 62 LEU B CA 1
ATOM 3051 C C . LEU B 1 62 ? -8.359 3.691 -16.734 1 95.06 62 LEU B C 1
ATOM 3053 O O . LEU B 1 62 ? -9.383 3.23 -17.25 1 95.06 62 LEU B O 1
ATOM 3057 N N . GLY B 1 63 ? -7.918 4.898 -16.953 1 95.06 63 GLY B N 1
ATOM 3058 C CA . GLY B 1 63 ? -8.578 5.754 -17.922 1 95.06 63 GLY B CA 1
ATOM 3059 C C . GLY B 1 63 ? -8.578 5.172 -19.312 1 95.06 63 GLY B C 1
ATOM 3060 O O . GLY B 1 63 ? -9.625 5.094 -19.969 1 95.06 63 GLY B O 1
ATOM 3061 N N . ILE B 1 64 ? -7.488 4.707 -19.734 1 96.69 64 ILE B N 1
ATOM 3062 C CA . ILE B 1 64 ? -7.324 4.133 -21.078 1 96.69 64 ILE B CA 1
ATOM 3063 C C . ILE B 1 64 ? -8.164 2.863 -21.188 1 96.69 64 ILE B C 1
ATOM 3065 O O . ILE B 1 64 ? -8.797 2.625 -22.219 1 96.69 64 ILE B O 1
ATOM 3069 N N . GLY B 1 65 ? -8.133 2.057 -20.188 1 96.44 65 GLY B N 1
ATOM 3070 C CA . GLY B 1 65 ? -8.914 0.829 -20.188 1 96.44 65 GLY B CA 1
ATOM 3071 C C . GLY B 1 65 ? -10.406 1.07 -20.328 1 96.44 65 GLY B C 1
ATOM 3072 O O . GLY B 1 65 ? -11.078 0.426 -21.141 1 96.44 65 GLY B O 1
ATOM 3073 N N . TRP B 1 66 ? -10.852 2.006 -19.578 1 93.75 66 TRP B N 1
ATOM 3074 C CA . TRP B 1 66 ? -12.273 2.314 -19.594 1 93.75 66 TRP B CA 1
ATOM 3075 C C . TRP B 1 66 ? -12.688 2.926 -20.938 1 93.75 66 TRP B C 1
ATOM 3077 O O . TRP B 1 66 ? -13.742 2.598 -21.469 1 93.75 66 TRP B O 1
ATOM 3087 N N . LEU B 1 67 ? -11.891 3.799 -21.438 1 93.56 67 LEU B N 1
ATOM 3088 C CA . LEU B 1 67 ? -12.164 4.391 -22.75 1 93.56 67 LEU B CA 1
ATOM 3089 C C . LEU B 1 67 ? -12.148 3.332 -23.844 1 93.56 67 LEU B C 1
ATOM 3091 O O . LEU B 1 67 ? -13.016 3.324 -24.719 1 93.56 67 LEU B O 1
ATOM 3095 N N . GLY B 1 68 ? -11.234 2.48 -23.781 1 94.81 68 GLY B N 1
ATOM 3096 C CA . GLY B 1 68 ? -11.148 1.408 -24.75 1 94.81 68 GLY B CA 1
ATOM 3097 C C . GLY B 1 68 ? -12.336 0.46 -24.703 1 94.81 68 GLY B C 1
ATOM 3098 O O . GLY B 1 68 ? -12.828 0.016 -25.734 1 94.81 68 GLY B O 1
ATOM 3099 N N . GLN B 1 69 ? -12.727 0.167 -23.484 1 92.69 69 GLN B N 1
ATOM 3100 C CA . GLN B 1 69 ? -13.859 -0.743 -23.312 1 92.69 69 GLN B CA 1
ATOM 3101 C C . GLN B 1 69 ? -15.141 -0.142 -23.875 1 92.69 69 GLN B C 1
ATOM 3103 O O . GLN B 1 69 ? -16.062 -0.872 -24.266 1 92.69 69 GLN B O 1
ATOM 3108 N N . SER B 1 70 ? -15.203 1.176 -23.875 1 91.38 70 SER B N 1
ATOM 3109 C CA . SER B 1 70 ? -16.375 1.837 -24.438 1 91.38 70 SER B CA 1
ATOM 3110 C C . SER B 1 70 ? -16.469 1.592 -25.938 1 91.38 70 SER B C 1
ATOM 3112 O O . SER B 1 70 ? -17.547 1.678 -26.531 1 91.38 70 SER B O 1
ATOM 3114 N N . VAL B 1 71 ? -15.383 1.288 -26.578 1 93.12 71 VAL B N 1
ATOM 3115 C CA . VAL B 1 71 ? -15.367 0.946 -28 1 93.12 71 VAL B CA 1
ATOM 3116 C C . VAL B 1 71 ? -15.672 -0.541 -28.172 1 93.12 71 VAL B C 1
ATOM 3118 O O . VAL B 1 71 ? -16.594 -0.912 -28.906 1 93.12 71 VAL B O 1
ATOM 3121 N N . ALA B 1 72 ? -14.898 -1.31 -27.516 1 94.62 72 ALA B N 1
ATOM 3122 C CA . ALA B 1 72 ? -15.07 -2.76 -27.438 1 94.62 72 ALA B CA 1
ATOM 3123 C C . ALA B 1 72 ? -14.359 -3.33 -26.219 1 94.62 72 ALA B C 1
ATOM 3125 O O . ALA B 1 72 ? -13.32 -2.818 -25.797 1 94.62 72 ALA B O 1
ATOM 3126 N N . TYR B 1 73 ? -14.898 -4.316 -25.688 1 90.88 73 TYR B N 1
ATOM 3127 C CA . TYR B 1 73 ? -14.32 -4.906 -24.484 1 90.88 73 TYR B CA 1
ATOM 3128 C C . TYR B 1 73 ? -12.867 -5.297 -24.703 1 90.88 73 TYR B C 1
ATOM 3130 O O . TYR B 1 73 ? -12 -4.965 -23.891 1 90.88 73 TYR B O 1
ATOM 3138 N N . ALA B 1 74 ? -12.617 -5.906 -25.812 1 96.31 74 ALA B N 1
ATOM 3139 C CA . ALA B 1 74 ? -11.258 -6.367 -26.094 1 96.31 74 ALA B CA 1
ATOM 3140 C C . ALA B 1 74 ? -10.312 -5.188 -26.312 1 96.31 74 ALA B C 1
ATOM 3142 O O . ALA B 1 74 ? -9.125 -5.273 -26 1 96.31 74 ALA B O 1
ATOM 3143 N N . VAL B 1 75 ? -10.828 -4.078 -26.75 1 97.25 75 VAL B N 1
ATOM 3144 C CA . VAL B 1 75 ? -10.008 -2.91 -27.062 1 97.25 75 VAL B CA 1
ATOM 3145 C C . VAL B 1 75 ? -9.469 -2.295 -25.781 1 97.25 75 VAL B C 1
ATOM 3147 O O . VAL B 1 75 ? -8.352 -1.775 -25.75 1 97.25 75 VAL B O 1
ATOM 3150 N N . GLY B 1 76 ? -10.258 -2.379 -24.719 1 97.06 76 GLY B N 1
ATOM 3151 C CA . GLY B 1 76 ? -9.758 -1.912 -23.438 1 97.06 76 GLY B CA 1
ATOM 3152 C C . GLY B 1 76 ? -8.508 -2.633 -22.984 1 97.06 76 GLY B C 1
ATOM 3153 O O . GLY B 1 76 ? -7.527 -1.996 -22.578 1 97.06 76 GLY B O 1
ATOM 3154 N N . GLY B 1 77 ? -8.562 -3.93 -23.094 1 98.06 77 GLY B N 1
ATOM 3155 C CA . GLY B 1 77 ? -7.395 -4.719 -22.734 1 98.06 77 GLY B CA 1
ATOM 3156 C C . GLY B 1 77 ? -6.191 -4.453 -23.609 1 98.06 77 GLY B C 1
ATOM 3157 O O . GLY B 1 77 ? -5.066 -4.332 -23.109 1 98.06 77 GLY B O 1
ATOM 3158 N N . ILE B 1 78 ? -6.402 -4.348 -24.875 1 98.38 78 ILE B N 1
ATOM 3159 C CA . ILE B 1 78 ? -5.324 -4.094 -25.828 1 98.38 78 ILE B CA 1
ATOM 3160 C C . ILE B 1 78 ? -4.684 -2.738 -25.531 1 98.38 78 ILE B C 1
ATOM 3162 O O . ILE B 1 78 ? -3.455 -2.621 -25.484 1 98.38 78 ILE B O 1
ATOM 3166 N N . ALA B 1 79 ? -5.52 -1.765 -25.297 1 98.31 79 ALA B N 1
ATOM 3167 C CA . ALA B 1 79 ? -5.027 -0.414 -25.031 1 98.31 79 ALA B CA 1
ATOM 3168 C C . ALA B 1 79 ? -4.191 -0.367 -23.766 1 98.31 79 ALA B C 1
ATOM 3170 O O . ALA B 1 79 ? -3.141 0.279 -23.719 1 98.31 79 ALA B O 1
ATOM 3171 N N . VAL B 1 80 ? -4.668 -1.02 -22.734 1 98.38 80 VAL B N 1
ATOM 3172 C CA . VAL B 1 80 ? -3.939 -1.057 -21.469 1 98.38 80 VAL B CA 1
ATOM 3173 C C . VAL B 1 80 ? -2.602 -1.768 -21.672 1 98.38 80 VAL B C 1
ATOM 3175 O O . VAL B 1 80 ? -1.572 -1.318 -21.156 1 98.38 80 VAL B O 1
ATOM 3178 N N . ALA B 1 81 ? -2.615 -2.885 -22.406 1 98.69 81 ALA B N 1
ATOM 3179 C CA . ALA B 1 81 ? -1.384 -3.627 -22.656 1 98.69 81 ALA B CA 1
ATOM 3180 C C . ALA B 1 81 ? -0.374 -2.773 -23.422 1 98.69 81 ALA B C 1
ATOM 3182 O O . ALA B 1 81 ? 0.798 -2.701 -23.031 1 98.69 81 ALA B O 1
ATOM 3183 N N . VAL B 1 82 ? -0.818 -2.08 -24.422 1 98.5 82 VAL B N 1
ATOM 3184 C CA . VAL B 1 82 ? 0.053 -1.263 -25.266 1 98.5 82 VAL B CA 1
ATOM 3185 C C . VAL B 1 82 ? 0.588 -0.082 -24.453 1 98.5 82 VAL B C 1
ATOM 3187 O O . VAL B 1 82 ? 1.784 0.218 -24.5 1 98.5 82 VAL B O 1
ATOM 3190 N N . ALA B 1 83 ? -0.284 0.534 -23.734 1 98.38 83 ALA B N 1
ATOM 3191 C CA . ALA B 1 83 ? 0.135 1.669 -22.906 1 98.38 83 ALA B CA 1
ATOM 3192 C C . ALA B 1 83 ? 1.132 1.234 -21.844 1 98.38 83 ALA B C 1
ATOM 3194 O O . ALA B 1 83 ? 2.111 1.936 -21.578 1 98.38 83 ALA B O 1
ATOM 3195 N N . SER B 1 84 ? 0.834 0.106 -21.219 1 98.62 84 SER B N 1
ATOM 3196 C CA . SER B 1 84 ? 1.736 -0.408 -20.203 1 98.62 84 SER B CA 1
ATOM 3197 C C . SER B 1 84 ? 3.119 -0.696 -20.766 1 98.62 84 SER B C 1
ATOM 3199 O O . SER B 1 84 ? 4.133 -0.357 -20.156 1 98.62 84 SER B O 1
ATOM 3201 N N . TRP B 1 85 ? 3.158 -1.352 -21.922 1 98.44 85 TRP B N 1
ATOM 3202 C CA . TRP B 1 85 ? 4.434 -1.633 -22.562 1 98.44 85 TRP B CA 1
ATOM 3203 C C . TRP B 1 85 ? 5.164 -0.341 -22.922 1 98.44 85 TRP B C 1
ATOM 3205 O O . TRP B 1 85 ? 6.359 -0.206 -22.641 1 98.44 85 TRP B O 1
ATOM 3215 N N . GLY B 1 86 ? 4.441 0.633 -23.484 1 97.81 86 GLY B N 1
ATOM 3216 C CA . GLY B 1 86 ? 5.035 1.912 -23.828 1 97.81 86 GLY B CA 1
ATOM 3217 C C . GLY B 1 86 ? 5.621 2.646 -22.641 1 97.81 86 GLY B C 1
ATOM 3218 O O . GLY B 1 86 ? 6.75 3.141 -22.703 1 97.81 86 GLY B O 1
ATOM 3219 N N . LEU B 1 87 ? 4.906 2.738 -21.609 1 97.31 87 LEU B N 1
ATOM 3220 C CA . LEU B 1 87 ? 5.383 3.414 -20.406 1 97.31 87 LEU B CA 1
ATOM 3221 C C . LEU B 1 87 ? 6.562 2.668 -19.781 1 97.31 87 LEU B C 1
ATOM 3223 O O . LEU B 1 87 ? 7.457 3.283 -19.203 1 97.31 87 LEU B O 1
ATOM 3227 N N . ALA B 1 88 ? 6.57 1.338 -19.906 1 97.44 88 ALA B N 1
ATOM 3228 C CA . ALA B 1 88 ? 7.648 0.531 -19.328 1 97.44 88 ALA B CA 1
ATOM 3229 C C . ALA B 1 88 ? 8.969 0.796 -20.047 1 97.44 88 ALA B C 1
ATOM 3231 O O . ALA B 1 88 ? 10.039 0.663 -19.453 1 97.44 88 ALA B O 1
ATOM 3232 N N . GLU B 1 89 ? 8.898 1.193 -21.312 1 97.06 89 GLU B N 1
ATOM 3233 C CA . GLU B 1 89 ? 10.125 1.525 -22.031 1 97.06 89 GLU B CA 1
ATOM 3234 C C . GLU B 1 89 ? 10.867 2.68 -21.375 1 97.06 89 GLU B C 1
ATOM 3236 O O . GLU B 1 89 ? 12.094 2.717 -21.375 1 97.06 89 GLU B O 1
ATOM 3241 N N . TYR B 1 90 ? 10.07 3.506 -20.75 1 93.5 90 TYR B N 1
ATOM 3242 C CA . TYR B 1 90 ? 10.695 4.66 -20.109 1 93.5 90 TYR B CA 1
ATOM 3243 C C . TYR B 1 90 ? 10.898 4.414 -18.625 1 93.5 90 TYR B C 1
ATOM 3245 O O . TYR B 1 90 ? 12.031 4.457 -18.125 1 93.5 90 TYR B O 1
ATOM 3253 N N . PHE B 1 91 ? 9.914 4.07 -17.922 1 92.62 91 PHE B N 1
ATOM 3254 C CA . PHE B 1 91 ? 9.977 4.039 -16.453 1 92.62 91 PHE B CA 1
ATOM 3255 C C . PHE B 1 91 ? 10.656 2.768 -15.969 1 92.62 91 PHE B C 1
ATOM 3257 O O . PHE B 1 91 ? 11.211 2.74 -14.875 1 92.62 91 PHE B O 1
ATOM 3264 N N . THR B 1 92 ? 10.641 1.728 -16.75 1 92.44 92 THR B N 1
ATOM 3265 C CA . THR B 1 92 ? 11.289 0.48 -16.344 1 92.44 92 THR B CA 1
ATOM 3266 C C . THR B 1 92 ? 12.68 0.373 -16.969 1 92.44 92 THR B C 1
ATOM 3268 O O . THR B 1 92 ? 13.672 0.186 -16.25 1 92.44 92 THR B O 1
ATOM 3271 N N . ARG B 1 93 ? 12.773 0.542 -18.234 1 92.94 93 ARG B N 1
ATOM 3272 C CA . ARG B 1 93 ? 14.039 0.308 -18.922 1 92.94 93 ARG B CA 1
ATOM 3273 C C . ARG B 1 93 ? 15 1.47 -18.703 1 92.94 93 ARG B C 1
ATOM 3275 O O . ARG B 1 93 ? 16.188 1.258 -18.422 1 92.94 93 ARG B O 1
ATOM 3282 N N . ARG B 1 94 ? 14.461 2.666 -18.75 1 89.19 94 ARG B N 1
ATOM 3283 C CA . ARG B 1 94 ? 15.344 3.822 -18.656 1 89.19 94 ARG B CA 1
ATOM 3284 C C . ARG B 1 94 ? 15.5 4.273 -17.203 1 89.19 94 ARG B C 1
ATOM 3286 O O . ARG B 1 94 ? 16.625 4.422 -16.719 1 89.19 94 ARG B O 1
ATOM 3293 N N . ARG B 1 95 ? 14.453 4.355 -16.531 1 87.19 95 ARG B N 1
ATOM 3294 C CA . ARG B 1 95 ? 14.5 4.91 -15.18 1 87.19 95 ARG B CA 1
ATOM 3295 C C . ARG B 1 95 ? 14.68 3.811 -14.133 1 87.19 95 ARG B C 1
ATOM 3297 O O . ARG B 1 95 ? 15.016 4.086 -12.984 1 87.19 95 ARG B O 1
ATOM 3304 N N . ARG B 1 96 ? 14.383 2.59 -14.461 1 86.62 96 ARG B N 1
ATOM 3305 C CA . ARG B 1 96 ? 14.602 1.417 -13.617 1 86.62 96 ARG B CA 1
ATOM 3306 C C . ARG B 1 96 ? 13.922 1.581 -12.266 1 86.62 96 ARG B C 1
ATOM 3308 O O . ARG B 1 96 ? 14.547 1.351 -11.227 1 86.62 96 ARG B O 1
ATOM 3315 N N . MET B 1 97 ? 12.688 2.076 -12.391 1 87.06 97 MET B N 1
ATOM 3316 C CA . MET B 1 97 ? 11.891 2.221 -11.18 1 87.06 97 MET B CA 1
ATOM 3317 C C . MET B 1 97 ? 11.203 0.908 -10.82 1 87.06 97 MET B C 1
ATOM 3319 O O . MET B 1 97 ? 10.555 0.291 -11.664 1 87.06 97 MET B O 1
ATOM 3323 N N . ALA B 1 98 ? 11.281 0.522 -9.648 1 85.56 98 ALA B N 1
ATOM 3324 C CA . ALA B 1 98 ? 10.828 -0.811 -9.25 1 85.56 98 ALA B CA 1
ATOM 3325 C C . ALA B 1 98 ? 9.305 -0.874 -9.164 1 85.56 98 ALA B C 1
ATOM 3327 O O . ALA B 1 98 ? 8.672 -1.639 -9.891 1 85.56 9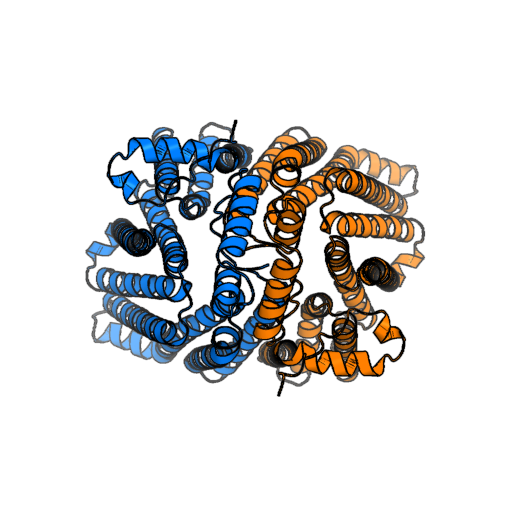8 ALA B O 1
ATOM 3328 N N . LEU B 1 99 ? 8.703 -0.039 -8.312 1 89.38 99 LEU B N 1
ATOM 3329 C CA . LEU B 1 99 ? 7.262 -0.118 -8.07 1 89.38 99 LEU B CA 1
ATOM 3330 C C . LEU B 1 99 ? 6.477 0.169 -9.344 1 89.38 99 LEU B C 1
ATOM 3332 O O . LEU B 1 99 ? 5.602 -0.61 -9.727 1 89.38 99 LEU B O 1
ATOM 3336 N N . PRO B 1 100 ? 6.809 1.206 -10.062 1 92.62 100 PRO B N 1
ATOM 3337 C CA . PRO B 1 100 ? 6.117 1.431 -11.336 1 92.62 100 PRO B CA 1
ATOM 3338 C C . PRO B 1 100 ? 6.258 0.252 -12.297 1 92.62 100 PRO B C 1
ATOM 3340 O O . PRO B 1 100 ? 5.316 -0.061 -13.031 1 92.62 100 PRO B O 1
ATOM 3343 N N . SER B 1 101 ? 7.391 -0.403 -12.281 1 94.62 101 SER B N 1
ATOM 3344 C CA . SER B 1 101 ? 7.617 -1.537 -13.172 1 94.62 101 SER B CA 1
ATOM 3345 C C . SER B 1 101 ? 6.676 -2.691 -12.844 1 94.62 101 SER B C 1
ATOM 3347 O O . SER B 1 101 ? 6.191 -3.379 -13.742 1 94.62 101 SER B O 1
ATOM 3349 N N . ILE B 1 102 ? 6.43 -2.855 -11.602 1 94.5 102 ILE B N 1
ATOM 3350 C CA . ILE B 1 102 ? 5.508 -3.904 -11.188 1 94.5 102 ILE B CA 1
ATOM 3351 C C . ILE B 1 102 ? 4.098 -3.574 -11.672 1 94.5 102 ILE B C 1
ATOM 3353 O O . ILE B 1 102 ? 3.41 -4.43 -12.234 1 94.5 102 ILE B O 1
ATOM 3357 N N . ILE B 1 103 ? 3.713 -2.346 -11.484 1 96.5 103 ILE B N 1
ATOM 3358 C CA . ILE B 1 103 ? 2.381 -1.897 -11.875 1 96.5 103 ILE B CA 1
ATOM 3359 C C . ILE B 1 103 ? 2.219 -2.027 -13.391 1 96.5 103 ILE B C 1
ATOM 3361 O O . ILE B 1 103 ? 1.191 -2.514 -13.867 1 96.5 103 ILE B O 1
ATOM 3365 N N . LEU B 1 104 ? 3.205 -1.639 -14.07 1 97.81 104 LEU B N 1
ATOM 3366 C CA . LEU B 1 104 ? 3.141 -1.664 -15.523 1 97.81 104 LEU B CA 1
ATOM 3367 C C . LEU B 1 104 ? 3.145 -3.098 -16.047 1 97.81 104 LEU B C 1
ATOM 3369 O O . LEU B 1 104 ? 2.514 -3.396 -17.062 1 97.81 104 LEU B O 1
ATOM 3373 N N . LEU B 1 105 ? 3.834 -3.998 -15.352 1 97.88 105 LEU B N 1
ATOM 3374 C CA . LEU B 1 105 ? 3.781 -5.414 -15.703 1 97.88 105 LEU B CA 1
ATOM 3375 C C . LEU B 1 105 ? 2.373 -5.969 -15.523 1 97.88 105 LEU B C 1
ATOM 3377 O O . LEU B 1 105 ? 1.858 -6.664 -16.406 1 97.88 105 LEU B O 1
ATOM 3381 N N . ILE B 1 106 ? 1.818 -5.617 -14.383 1 97.56 106 ILE B N 1
ATOM 3382 C CA . ILE B 1 106 ? 0.461 -6.074 -14.109 1 97.56 106 ILE B CA 1
ATOM 3383 C C . ILE B 1 106 ? -0.494 -5.52 -15.164 1 97.56 106 ILE B C 1
ATOM 3385 O O . ILE B 1 106 ? -1.38 -6.234 -15.641 1 97.56 106 ILE B O 1
ATOM 3389 N N . GLY B 1 107 ? -0.312 -4.281 -15.484 1 98.31 107 GLY B N 1
ATOM 3390 C CA . GLY B 1 107 ? -1.105 -3.689 -16.547 1 98.31 107 GLY B CA 1
ATOM 3391 C C . GLY B 1 107 ? -0.932 -4.391 -17.891 1 98.31 107 GLY B C 1
ATOM 3392 O O . GLY B 1 107 ? -1.902 -4.586 -18.625 1 98.31 107 GLY B O 1
ATOM 3393 N N . PHE B 1 108 ? 0.277 -4.777 -18.234 1 98.5 108 PHE B N 1
ATOM 3394 C CA . PHE B 1 108 ? 0.568 -5.406 -19.516 1 98.5 108 PHE B CA 1
ATOM 3395 C C . PHE B 1 108 ? -0.056 -6.797 -19.578 1 98.5 108 PHE B C 1
ATOM 3397 O O . PHE B 1 108 ? -0.852 -7.078 -20.484 1 98.5 108 PHE B O 1
ATOM 3404 N N . ILE B 1 109 ? 0.246 -7.605 -18.625 1 98.19 109 ILE B N 1
ATOM 3405 C CA . ILE B 1 109 ? -0.247 -8.977 -18.656 1 98.19 109 ILE B CA 1
ATOM 3406 C C . ILE B 1 109 ? -1.756 -8.992 -18.422 1 98.19 109 ILE B C 1
ATOM 3408 O O . ILE B 1 109 ? -2.479 -9.789 -19.016 1 98.19 109 ILE B O 1
ATOM 3412 N N . GLY B 1 110 ? -2.203 -8.133 -17.5 1 97.56 110 GLY B N 1
ATOM 3413 C CA . GLY B 1 110 ? -3.637 -7.988 -17.297 1 97.56 110 GLY B CA 1
ATOM 3414 C C . GLY B 1 110 ? -4.367 -7.5 -18.531 1 97.56 110 GLY B C 1
ATOM 3415 O O . GLY B 1 110 ? -5.488 -7.934 -18.812 1 97.56 110 GLY B O 1
ATOM 3416 N N . GLY B 1 111 ? -3.725 -6.555 -19.188 1 98.31 111 GLY B N 1
ATOM 3417 C CA . GLY B 1 111 ? -4.301 -6.078 -20.438 1 98.31 111 GLY B CA 1
ATOM 3418 C C . GLY B 1 111 ? -4.41 -7.156 -21.5 1 98.31 111 GLY B C 1
ATOM 3419 O O . GLY B 1 111 ? -5.422 -7.246 -22.203 1 98.31 111 GLY B O 1
ATOM 3420 N N . VAL B 1 112 ? -3.402 -7.977 -21.641 1 98.5 112 VAL B N 1
ATOM 3421 C CA . VAL B 1 112 ? -3.396 -9.07 -22.609 1 98.5 112 VAL B CA 1
ATOM 3422 C C . VAL B 1 112 ? -4.504 -10.062 -22.266 1 98.5 112 VAL B C 1
ATOM 3424 O O . VAL B 1 112 ? -5.312 -10.414 -23.125 1 98.5 112 VAL B O 1
ATOM 3427 N N . ALA B 1 113 ? -4.562 -10.492 -21.016 1 98.12 113 ALA B N 1
ATOM 3428 C CA . ALA B 1 113 ? -5.617 -11.406 -20.594 1 98.12 113 ALA B CA 1
ATOM 3429 C C . ALA B 1 113 ? -6.996 -10.773 -20.781 1 98.12 113 ALA B C 1
ATOM 3431 O O . ALA B 1 113 ? -7.934 -11.438 -21.234 1 98.12 113 ALA B O 1
ATOM 3432 N N . GLY B 1 114 ? -7.031 -9.547 -20.438 1 97.38 114 GLY B N 1
ATOM 3433 C CA . GLY B 1 114 ? -8.297 -8.836 -20.547 1 97.38 114 GLY B CA 1
ATOM 3434 C C . GLY B 1 114 ? -8.789 -8.719 -21.969 1 97.38 114 GLY B C 1
ATOM 3435 O O . GLY B 1 114 ? -9.992 -8.797 -22.234 1 97.38 114 GLY B O 1
ATOM 3436 N N . ALA B 1 115 ? -7.898 -8.469 -22.844 1 98.12 115 ALA B N 1
ATOM 3437 C CA . ALA B 1 115 ? -8.258 -8.391 -24.266 1 98.12 115 ALA B CA 1
ATOM 3438 C C . ALA B 1 115 ? -8.859 -9.703 -24.75 1 98.12 115 ALA B C 1
ATOM 3440 O O . ALA B 1 115 ? -9.891 -9.711 -25.438 1 98.12 115 ALA B O 1
ATOM 3441 N N . LEU B 1 116 ? -8.266 -10.805 -24.406 1 97.81 116 LEU B N 1
ATOM 3442 C CA . LEU B 1 116 ? -8.75 -12.117 -24.828 1 97.81 116 LEU B CA 1
ATOM 3443 C C . LEU B 1 116 ? -10.102 -12.422 -24.188 1 97.81 116 LEU B C 1
ATOM 3445 O O . LEU B 1 116 ? -11 -12.938 -24.859 1 97.81 116 LEU B O 1
ATOM 3449 N N . LEU B 1 117 ? -10.219 -12.102 -22.969 1 96.5 117 LEU B N 1
ATOM 3450 C CA . LEU B 1 117 ? -11.492 -12.32 -22.281 1 96.5 117 LEU B CA 1
ATOM 3451 C C . LEU B 1 117 ? -12.578 -11.43 -22.891 1 96.5 117 LEU B C 1
ATOM 3453 O O . LEU B 1 117 ? -13.75 -11.82 -22.922 1 96.5 117 LEU B O 1
ATOM 3457 N N . GLY B 1 118 ? -12.109 -10.266 -23.297 1 95.56 118 GLY B N 1
ATOM 3458 C CA . GLY B 1 118 ? -13.047 -9.398 -23.984 1 95.56 118 GLY B CA 1
ATOM 3459 C C . GLY B 1 118 ? -13.578 -10 -25.266 1 95.56 118 GLY B C 1
ATOM 3460 O O . GLY B 1 118 ? -14.766 -9.867 -25.578 1 95.56 118 GLY B O 1
ATOM 3461 N N . ILE B 1 119 ? -12.766 -10.656 -25.984 1 95.69 119 ILE B N 1
ATOM 3462 C CA . ILE B 1 119 ? -13.164 -11.344 -27.203 1 95.69 119 ILE B CA 1
ATOM 3463 C C . ILE B 1 119 ? -14.148 -12.461 -26.859 1 95.69 119 ILE B C 1
ATOM 3465 O O . ILE B 1 119 ? -15.156 -12.641 -27.562 1 95.69 119 ILE B O 1
ATOM 3469 N N . VAL B 1 120 ? -13.883 -13.188 -25.859 1 94.69 120 VAL B N 1
ATOM 3470 C CA . VAL B 1 120 ? -14.766 -14.266 -25.422 1 94.69 120 VAL B CA 1
ATOM 3471 C C . VAL B 1 120 ? -16.125 -13.695 -25.031 1 94.69 120 VAL B C 1
ATOM 3473 O O . VAL B 1 120 ? -17.172 -14.234 -25.422 1 94.69 120 VAL B O 1
ATOM 3476 N N . ALA B 1 121 ? -16.047 -12.602 -24.328 1 92.62 121 ALA B N 1
ATOM 3477 C CA . ALA B 1 121 ? -17.297 -11.977 -23.891 1 92.62 121 ALA B CA 1
ATOM 3478 C C . ALA B 1 121 ? -18.109 -11.477 -25.078 1 92.62 121 ALA B C 1
ATOM 3480 O O . ALA B 1 121 ? -19.344 -11.586 -25.078 1 92.62 121 ALA B O 1
ATOM 3481 N N . ALA B 1 122 ? -17.469 -10.953 -26.031 1 92.25 122 ALA B N 1
ATOM 3482 C CA . ALA B 1 122 ? -18.141 -10.422 -27.219 1 92.25 122 ALA B CA 1
ATOM 3483 C C . ALA B 1 122 ? -18.781 -11.539 -28.031 1 92.25 122 ALA B C 1
ATOM 3485 O O . ALA B 1 122 ? -19.719 -11.289 -28.812 1 92.25 122 ALA B O 1
ATOM 3486 N N . ASN B 1 123 ? -18.312 -12.742 -27.812 1 92.38 123 ASN B N 1
ATOM 3487 C CA . ASN B 1 123 ? -18.828 -13.875 -28.578 1 92.38 123 ASN B CA 1
ATOM 3488 C C . ASN B 1 123 ? -19.531 -14.891 -27.672 1 92.38 123 ASN B C 1
ATOM 3490 O O . ASN B 1 123 ? -19.547 -16.078 -27.984 1 92.38 123 ASN B O 1
ATOM 3494 N N . ALA B 1 124 ? -19.922 -14.438 -26.609 1 90.19 124 ALA B N 1
ATOM 3495 C CA . ALA B 1 124 ? -20.516 -15.312 -25.594 1 90.19 124 ALA B CA 1
ATOM 3496 C C . ALA B 1 124 ? -21.703 -16.094 -26.172 1 90.19 124 ALA B C 1
ATOM 3498 O O . ALA B 1 124 ? -21.844 -17.281 -25.938 1 90.19 124 ALA B O 1
ATOM 3499 N N . ASP B 1 125 ? -22.531 -15.414 -27.016 1 90.56 125 ASP B N 1
ATOM 3500 C CA . ASP B 1 125 ? -23.719 -16.047 -27.609 1 90.56 125 ASP B CA 1
ATOM 3501 C C . ASP B 1 125 ? -23.312 -17.141 -28.609 1 90.56 125 ASP B C 1
ATOM 3503 O O . ASP B 1 125 ? -23.906 -18.219 -28.609 1 90.56 125 ASP B O 1
ATOM 3507 N N . ALA B 1 126 ? -22.375 -16.734 -29.344 1 91 126 ALA B N 1
ATOM 3508 C CA . ALA B 1 126 ? -21.891 -17.703 -30.328 1 91 126 ALA B CA 1
ATOM 3509 C C . ALA B 1 126 ? -21.297 -18.922 -29.625 1 91 126 ALA B C 1
ATOM 3511 O O . ALA B 1 126 ? -21.5 -20.062 -30.062 1 91 126 ALA B O 1
ATOM 3512 N N . LEU B 1 127 ? -20.641 -18.766 -28.578 1 91 127 LEU B N 1
ATOM 3513 C CA . LEU B 1 127 ? -20 -19.844 -27.828 1 91 127 LEU B CA 1
ATOM 3514 C C . LEU B 1 127 ? -21.047 -20.703 -27.125 1 91 127 LEU B C 1
ATOM 3516 O O . LEU B 1 127 ? -20.922 -21.938 -27.094 1 91 127 LEU B O 1
ATOM 3520 N N . ALA B 1 128 ? -22.016 -20.047 -26.641 1 88.69 128 ALA B N 1
ATOM 3521 C CA . ALA B 1 128 ? -23.094 -20.781 -26 1 88.69 128 ALA B CA 1
ATOM 3522 C C . ALA B 1 128 ? -23.812 -21.688 -26.984 1 88.69 128 ALA B C 1
ATOM 3524 O O . ALA B 1 128 ? -24.141 -22.844 -26.672 1 88.69 128 ALA B O 1
ATOM 3525 N N . SER B 1 129 ? -24.062 -21.125 -28.141 1 89.88 129 SER B N 1
ATOM 3526 C CA . SER B 1 129 ? -24.688 -21.906 -29.203 1 89.88 129 SER B CA 1
ATOM 3527 C C . SER B 1 129 ? -23.828 -23.094 -29.609 1 89.88 129 SER B C 1
ATOM 3529 O O . SER B 1 129 ? -24.344 -24.188 -29.859 1 89.88 129 SER B O 1
ATOM 3531 N N . PHE B 1 130 ? -22.562 -22.797 -29.641 1 88.31 130 PHE B N 1
ATOM 3532 C CA . PHE B 1 130 ? -21.625 -23.859 -29.984 1 88.31 130 PHE B CA 1
ATOM 3533 C C . PHE B 1 130 ? -21.656 -24.969 -28.953 1 88.31 130 PHE B C 1
ATOM 3535 O O . PHE B 1 130 ? -21.625 -26.156 -29.297 1 88.31 130 PHE B O 1
ATOM 3542 N N . VAL B 1 131 ? -21.719 -24.688 -27.719 1 85.94 131 VAL B N 1
ATOM 3543 C CA . VAL B 1 131 ? -21.781 -25.656 -26.625 1 85.94 131 VAL B CA 1
ATOM 3544 C C . VAL B 1 131 ? -23.031 -26.516 -26.766 1 85.94 131 VAL B C 1
ATOM 3546 O O . VAL B 1 131 ? -22.969 -27.734 -26.641 1 85.94 131 VAL B O 1
ATOM 3549 N N . LYS B 1 132 ? -24.125 -25.891 -27.094 1 86.75 132 LYS B N 1
ATOM 3550 C CA . LYS B 1 132 ? -25.391 -26.578 -27.219 1 86.75 132 LYS B CA 1
ATOM 3551 C C . LYS B 1 132 ? -25.406 -27.5 -28.438 1 86.75 132 LYS B C 1
ATOM 3553 O O . LYS B 1 132 ? -25.844 -28.656 -28.359 1 86.75 132 LYS B O 1
ATOM 3558 N N . THR B 1 133 ? -24.891 -27.031 -29.5 1 88.62 133 THR B N 1
ATOM 3559 C CA . THR B 1 133 ? -25.047 -27.734 -30.781 1 88.62 133 THR B CA 1
ATOM 3560 C C . THR B 1 133 ? -23.922 -28.766 -30.969 1 88.62 133 THR B C 1
ATOM 3562 O O . THR B 1 133 ? -24.156 -29.844 -31.5 1 88.62 133 THR B O 1
ATOM 3565 N N . SER B 1 134 ? -22.75 -28.375 -30.484 1 86.56 134 SER B N 1
ATOM 3566 C CA . SER B 1 134 ? -21.609 -29.203 -30.875 1 86.56 134 SER B CA 1
ATOM 3567 C C . SER B 1 134 ? -21.078 -29.984 -29.672 1 86.56 134 SER B C 1
ATOM 3569 O O . SER B 1 134 ? -20.469 -31.047 -29.844 1 86.56 134 SER B O 1
ATOM 3571 N N . LEU B 1 135 ? -21.328 -29.547 -28.469 1 85.19 135 LEU B N 1
ATOM 3572 C CA . LEU B 1 135 ? -20.719 -30.188 -27.312 1 85.19 135 LEU B CA 1
ATOM 3573 C C . LEU B 1 135 ? -21.781 -30.797 -26.406 1 85.19 135 LEU B C 1
ATOM 3575 O O . LEU B 1 135 ? -21.484 -31.156 -25.25 1 85.19 135 LEU B O 1
ATOM 3579 N N . GLY B 1 136 ? -23.047 -30.969 -26.984 1 84.88 136 GLY B N 1
ATOM 3580 C CA . GLY B 1 136 ? -24.109 -31.656 -26.281 1 84.88 136 GLY B CA 1
ATOM 3581 C C . GLY B 1 136 ? -24.453 -31 -24.953 1 84.88 136 GLY B C 1
ATOM 3582 O O . GLY B 1 136 ? -24.828 -31.688 -24 1 84.88 136 GLY B O 1
ATOM 3583 N N . GLY B 1 137 ? -24.062 -29.734 -24.781 1 82 137 GLY B N 1
ATOM 3584 C CA . GLY B 1 137 ? -24.438 -29.016 -23.562 1 82 137 GLY B CA 1
ATOM 3585 C C . GLY B 1 137 ? -23.359 -29.016 -22.516 1 82 137 GLY B C 1
ATOM 3586 O O . GLY B 1 137 ? -23.5 -28.375 -21.469 1 82 137 GLY B O 1
ATOM 3587 N N . HIS B 1 138 ? -22.297 -29.812 -22.781 1 83.44 138 HIS B N 1
ATOM 3588 C CA . HIS B 1 138 ? -21.188 -29.812 -21.828 1 83.44 138 HIS B CA 1
ATOM 3589 C C . HIS B 1 138 ? -20.219 -28.656 -22.078 1 83.44 138 HIS B C 1
ATOM 3591 O O . HIS B 1 138 ? -19.484 -28.672 -23.078 1 83.44 138 HIS B O 1
ATOM 3597 N N . GLU B 1 139 ? -20.156 -27.656 -21.219 1 89.69 139 GLU B N 1
ATOM 3598 C CA . GLU B 1 139 ? -19.406 -26.422 -21.453 1 89.69 139 GLU B CA 1
ATOM 3599 C C . GLU B 1 139 ? -17.984 -26.547 -20.891 1 89.69 139 GLU B C 1
ATOM 3601 O O . GLU B 1 139 ? -17.109 -25.734 -21.203 1 89.69 139 GLU B O 1
ATOM 3606 N N . GLU B 1 140 ? -17.719 -27.594 -20.125 1 86.31 140 GLU B N 1
ATOM 3607 C CA . GLU B 1 140 ? -16.453 -27.688 -19.375 1 86.31 140 GLU B CA 1
ATOM 3608 C C . GLU B 1 140 ? -15.258 -27.75 -20.328 1 86.31 140 GLU B C 1
ATOM 3610 O O . GLU B 1 140 ? -14.273 -27.031 -20.125 1 86.31 140 GLU B O 1
ATOM 3615 N N . PRO B 1 141 ? -15.375 -28.531 -21.344 1 87.44 141 PRO B N 1
ATOM 3616 C CA . PRO B 1 141 ? -14.227 -28.578 -22.25 1 87.44 141 PRO B CA 1
ATOM 3617 C C . PRO B 1 141 ? -13.969 -27.25 -22.953 1 87.44 141 PRO B C 1
ATOM 3619 O O . PRO B 1 141 ? -12.812 -26.875 -23.156 1 87.44 141 PRO B O 1
ATOM 3622 N N . LEU B 1 142 ? -14.992 -26.562 -23.266 1 90.75 142 LEU B N 1
ATOM 3623 C CA . LEU B 1 142 ? -14.836 -25.266 -23.922 1 90.75 142 LEU B CA 1
ATOM 3624 C C . LEU B 1 142 ? -14.258 -24.234 -22.969 1 90.75 142 LEU B C 1
ATOM 3626 O O . LEU B 1 142 ? -13.336 -23.484 -23.328 1 90.75 142 LEU B O 1
ATOM 3630 N N . VAL B 1 143 ? -14.805 -24.203 -21.75 1 90.75 143 VAL B N 1
ATOM 3631 C CA . VAL B 1 143 ? -14.305 -23.281 -20.734 1 90.75 143 VAL B CA 1
ATOM 3632 C C . VAL B 1 143 ? -12.844 -23.594 -20.422 1 90.75 143 VAL B C 1
ATOM 3634 O O . VAL B 1 143 ? -12.023 -22.672 -20.281 1 90.75 143 VAL B O 1
ATOM 3637 N N . GLY B 1 144 ? -12.57 -24.828 -20.297 1 93.31 144 GLY B N 1
ATOM 3638 C CA . GLY B 1 144 ? -11.188 -25.25 -20.094 1 93.31 144 GLY B CA 1
ATOM 3639 C C . GLY B 1 144 ? -10.258 -24.828 -21.219 1 93.31 144 GLY B C 1
ATOM 3640 O O . GLY B 1 144 ? -9.156 -24.344 -20.969 1 93.31 144 GLY B O 1
ATOM 3641 N N . ALA B 1 145 ? -10.695 -25 -22.406 1 94.31 145 ALA B N 1
ATOM 3642 C CA . ALA B 1 145 ? -9.891 -24.656 -23.578 1 94.31 145 ALA B CA 1
ATOM 3643 C C . ALA B 1 145 ? -9.656 -23.141 -23.641 1 94.31 145 ALA B C 1
ATOM 3645 O O . ALA B 1 145 ? -8.523 -22.703 -23.859 1 94.31 145 ALA B O 1
ATOM 3646 N N . ILE B 1 146 ? -10.711 -22.391 -23.469 1 95.56 146 ILE B N 1
ATOM 3647 C CA . ILE B 1 146 ? -10.602 -20.938 -23.5 1 95.56 146 ILE B CA 1
ATOM 3648 C C . ILE B 1 146 ? -9.688 -20.453 -22.375 1 95.56 146 ILE B C 1
ATOM 3650 O O . ILE B 1 146 ? -8.797 -19.641 -22.609 1 95.56 146 ILE B O 1
ATOM 3654 N N . GLY B 1 147 ? -9.945 -21 -21.172 1 96.62 147 GLY B N 1
ATOM 3655 C CA . GLY B 1 147 ? -9.078 -20.656 -20.047 1 96.62 147 GLY B CA 1
ATOM 3656 C C . GLY B 1 147 ? -7.613 -20.969 -20.312 1 96.62 147 GLY B C 1
ATOM 3657 O O . GLY B 1 147 ? -6.73 -20.188 -19.969 1 96.62 147 GLY B O 1
ATOM 3658 N N . ALA B 1 148 ? -7.379 -22.078 -20.906 1 97.56 148 ALA B N 1
ATOM 3659 C CA . ALA B 1 148 ? -6.016 -22.5 -21.219 1 97.56 148 ALA B CA 1
ATOM 3660 C C . ALA B 1 148 ? -5.371 -21.578 -22.25 1 97.56 148 ALA B C 1
ATOM 3662 O O . ALA B 1 148 ? -4.199 -21.219 -22.125 1 97.56 148 ALA B O 1
ATOM 3663 N N . ILE B 1 149 ? -6.113 -21.188 -23.219 1 97.75 149 ILE B N 1
ATOM 3664 C CA . ILE B 1 149 ? -5.594 -20.312 -24.266 1 97.75 149 ILE B CA 1
ATOM 3665 C C . ILE B 1 149 ? -5.25 -18.953 -23.656 1 97.75 149 ILE B C 1
ATOM 3667 O O . ILE B 1 149 ? -4.164 -18.406 -23.906 1 97.75 149 ILE B O 1
ATOM 3671 N N . VAL B 1 150 ? -6.188 -18.391 -22.875 1 98 150 VAL B N 1
ATOM 3672 C CA . VAL B 1 150 ? -5.957 -17.109 -22.25 1 98 150 VAL B CA 1
ATOM 3673 C C . VAL B 1 150 ? -4.711 -17.172 -21.359 1 98 150 VAL B C 1
ATOM 3675 O O . VAL B 1 150 ? -3.836 -16.312 -21.438 1 98 150 VAL B O 1
ATOM 3678 N N . ALA B 1 151 ? -4.613 -18.188 -20.562 1 98.31 151 ALA B N 1
ATOM 3679 C CA . ALA B 1 151 ? -3.475 -18.344 -19.656 1 98.31 151 ALA B CA 1
ATOM 3680 C C . ALA B 1 151 ? -2.18 -18.531 -20.453 1 98.31 151 ALA B C 1
ATOM 3682 O O . ALA B 1 151 ? -1.144 -17.969 -20.094 1 98.31 151 ALA B O 1
ATOM 3683 N N . ALA B 1 152 ? -2.221 -19.328 -21.484 1 98.5 152 ALA B N 1
ATOM 3684 C CA . ALA B 1 152 ? -1.034 -19.609 -22.297 1 98.5 152 ALA B CA 1
ATOM 3685 C C . ALA B 1 152 ? -0.534 -18.344 -23 1 98.5 152 ALA B C 1
ATOM 3687 O O . ALA B 1 152 ? 0.67 -18.078 -23.016 1 98.5 152 ALA B O 1
ATOM 3688 N N . VAL B 1 153 ? -1.446 -17.625 -23.562 1 98.56 153 VAL B N 1
ATOM 3689 C CA . VAL B 1 153 ? -1.067 -16.391 -24.234 1 98.56 153 VAL B CA 1
ATOM 3690 C C . VAL B 1 153 ? -0.502 -15.398 -23.203 1 98.56 153 VAL B C 1
ATOM 3692 O O . VAL B 1 153 ? 0.471 -14.695 -23.484 1 98.56 153 VAL B O 1
ATOM 3695 N N . THR B 1 154 ? -1.148 -15.344 -22.078 1 98.38 154 THR B N 1
ATOM 3696 C CA . THR B 1 154 ? -0.651 -14.484 -21 1 98.38 154 THR B CA 1
ATOM 3697 C C . THR B 1 154 ? 0.759 -14.906 -20.594 1 98.38 154 THR B C 1
ATOM 3699 O O . THR B 1 154 ? 1.618 -14.047 -20.359 1 98.38 154 THR B O 1
ATOM 3702 N N . ALA B 1 155 ? 1.002 -16.219 -20.516 1 98.44 155 ALA B N 1
ATOM 3703 C CA . ALA B 1 155 ? 2.342 -16.719 -20.219 1 98.44 155 ALA B CA 1
ATOM 3704 C C . ALA B 1 155 ? 3.334 -16.297 -21.297 1 98.44 155 ALA B C 1
ATOM 3706 O O . ALA B 1 155 ? 4.469 -15.914 -21 1 98.44 155 ALA B O 1
ATOM 3707 N N . GLY B 1 156 ? 2.887 -16.422 -22.5 1 98.38 156 GLY B N 1
ATOM 3708 C CA . GLY B 1 156 ? 3.717 -15.953 -23.594 1 98.38 156 GLY B CA 1
ATOM 3709 C C . GLY B 1 156 ? 4.027 -14.469 -23.516 1 98.38 156 GLY B C 1
ATOM 3710 O O . GLY B 1 156 ? 5.16 -14.055 -23.781 1 98.38 156 GLY B O 1
ATOM 3711 N N . ALA B 1 157 ? 3.035 -13.719 -23.188 1 98.5 157 ALA B N 1
ATOM 3712 C CA . ALA B 1 157 ? 3.232 -12.281 -23.016 1 98.5 157 ALA B CA 1
ATOM 3713 C C . ALA B 1 157 ? 4.227 -11.992 -21.891 1 98.5 157 ALA B C 1
ATOM 3715 O O . ALA B 1 157 ? 5.074 -11.109 -22.016 1 98.5 157 ALA B O 1
ATOM 3716 N N . ALA B 1 158 ? 4.105 -12.68 -20.844 1 98.31 158 ALA B N 1
ATOM 3717 C CA . ALA B 1 158 ? 5.051 -12.523 -19.734 1 98.31 158 ALA B CA 1
ATOM 3718 C C . ALA B 1 158 ? 6.473 -12.852 -20.172 1 98.31 158 ALA B C 1
ATOM 3720 O O . ALA B 1 158 ? 7.422 -12.172 -19.781 1 98.31 158 ALA B O 1
ATOM 3721 N N . TRP B 1 159 ? 6.566 -13.898 -20.969 1 97.88 159 TRP B N 1
ATOM 3722 C CA . TRP B 1 159 ? 7.879 -14.281 -21.484 1 97.88 159 TRP B CA 1
ATOM 3723 C C . TRP B 1 159 ? 8.477 -13.172 -22.344 1 97.88 159 TRP B C 1
ATOM 3725 O O . TRP B 1 159 ? 9.656 -12.836 -22.203 1 97.88 159 TRP B O 1
ATOM 3735 N N . LEU B 1 160 ? 7.672 -12.57 -23.172 1 97.94 160 LEU B N 1
ATOM 3736 C CA . LEU B 1 160 ? 8.125 -11.461 -24 1 97.94 160 LEU B CA 1
ATOM 3737 C C . LEU B 1 160 ? 8.539 -10.273 -23.141 1 97.94 160 LEU B C 1
ATOM 3739 O O . LEU B 1 160 ? 9.547 -9.617 -23.422 1 97.94 160 LEU B O 1
ATOM 3743 N N . HIS B 1 161 ? 7.715 -9.992 -22.156 1 97.94 161 HIS B N 1
ATOM 3744 C CA . HIS B 1 161 ? 8.023 -8.906 -21.234 1 97.94 161 HIS B CA 1
ATOM 3745 C C . HIS B 1 161 ? 9.352 -9.148 -20.516 1 97.94 161 HIS B C 1
ATOM 3747 O O . HIS B 1 161 ? 10.141 -8.219 -20.344 1 97.94 161 HIS B O 1
ATOM 3753 N N . TRP B 1 162 ? 9.602 -10.383 -20.094 1 96.75 162 TRP B N 1
ATOM 3754 C CA . TRP B 1 162 ? 10.836 -10.742 -19.406 1 96.75 162 TRP B CA 1
ATOM 3755 C C . TRP B 1 162 ? 12.047 -10.547 -20.328 1 96.75 162 TRP B C 1
ATOM 3757 O O . TRP B 1 162 ? 13.086 -10.062 -19.875 1 96.75 162 TRP B O 1
ATOM 3767 N N . ARG B 1 163 ? 11.922 -10.852 -21.531 1 96.5 163 ARG B N 1
ATOM 3768 C CA . ARG B 1 163 ? 13.023 -10.742 -22.484 1 96.5 163 ARG B CA 1
ATOM 3769 C C . ARG B 1 163 ? 13.406 -9.281 -22.703 1 96.5 163 ARG B C 1
ATOM 3771 O O . ARG B 1 163 ? 14.57 -8.961 -22.938 1 96.5 163 ARG B O 1
ATOM 3778 N N . ARG B 1 164 ? 12.422 -8.445 -22.531 1 95.69 164 ARG B N 1
ATOM 3779 C CA . ARG B 1 164 ? 12.672 -7.043 -22.844 1 95.69 164 ARG B CA 1
ATOM 3780 C C . ARG B 1 164 ? 13.047 -6.258 -21.578 1 95.69 164 ARG B C 1
ATOM 3782 O O . ARG B 1 164 ? 13.977 -5.449 -21.609 1 95.69 164 ARG B O 1
ATOM 3789 N N . PHE B 1 165 ? 12.398 -6.438 -20.484 1 95.75 165 PHE B N 1
ATOM 3790 C CA . PHE B 1 165 ? 12.523 -5.547 -19.328 1 95.75 165 PHE B CA 1
ATOM 3791 C C . PHE B 1 165 ? 13.211 -6.254 -18.172 1 95.75 165 PHE B C 1
ATOM 3793 O O . PHE B 1 165 ? 13.773 -5.605 -17.281 1 95.75 165 PHE B O 1
ATOM 3800 N N . MET B 1 166 ? 13.094 -7.52 -18 1 93.75 166 MET B N 1
ATOM 3801 C CA . MET B 1 166 ? 13.75 -8.336 -16.969 1 93.75 166 MET B CA 1
ATOM 3802 C C . MET B 1 166 ? 13.359 -7.875 -15.578 1 93.75 166 MET B C 1
ATOM 3804 O O . MET B 1 166 ? 14.219 -7.707 -14.711 1 93.75 166 MET B O 1
ATOM 3808 N N . VAL B 1 167 ? 12.117 -7.574 -15.438 1 93 167 VAL B N 1
ATOM 3809 C CA . VAL B 1 167 ? 11.555 -7.301 -14.117 1 93 167 VAL B CA 1
ATOM 3810 C C 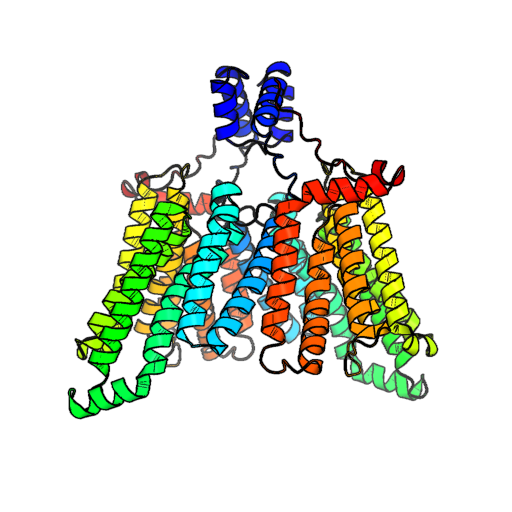. VAL B 1 167 ? 11.383 -8.609 -13.352 1 93 167 VAL B C 1
ATOM 3812 O O . VAL B 1 167 ? 10.711 -9.531 -13.82 1 93 167 VAL B O 1
ATOM 3815 N N . PRO B 1 168 ? 11.859 -8.766 -12.219 1 91.56 168 PRO B N 1
ATOM 3816 C CA . PRO B 1 168 ? 11.93 -10.047 -11.516 1 91.56 168 PRO B CA 1
ATOM 3817 C C . PRO B 1 168 ? 10.555 -10.68 -11.297 1 91.56 168 PRO B C 1
ATOM 3819 O O . PRO B 1 168 ? 10.414 -11.898 -11.391 1 91.56 168 PRO B O 1
ATOM 3822 N N . ILE B 1 169 ? 9.562 -9.93 -11.031 1 94.69 169 ILE B N 1
ATOM 3823 C CA . ILE B 1 169 ? 8.234 -10.461 -10.742 1 94.69 169 ILE B CA 1
ATOM 3824 C C . ILE B 1 169 ? 7.648 -11.094 -12 1 94.69 169 ILE B C 1
ATOM 3826 O O . ILE B 1 169 ? 6.699 -11.883 -11.914 1 94.69 169 ILE B O 1
ATOM 3830 N N . THR B 1 170 ? 8.188 -10.781 -13.148 1 96.88 170 THR B N 1
ATOM 3831 C CA . THR B 1 170 ? 7.652 -11.25 -14.422 1 96.88 170 THR B CA 1
ATOM 3832 C C . THR B 1 170 ? 7.73 -12.766 -14.516 1 96.88 170 THR B C 1
ATOM 3834 O O . THR B 1 170 ? 6.805 -13.414 -15.008 1 96.88 170 THR B O 1
ATOM 3837 N N . VAL B 1 171 ? 8.742 -13.312 -14.031 1 96.44 171 VAL B N 1
ATOM 3838 C CA . VAL B 1 171 ? 8.938 -14.758 -14.094 1 96.44 171 VAL B CA 1
ATOM 3839 C C . VAL B 1 171 ? 7.875 -15.453 -13.25 1 96.44 171 VAL B C 1
ATOM 3841 O O . VAL B 1 171 ? 7.297 -16.453 -13.672 1 96.44 171 VAL B O 1
ATOM 3844 N N . ALA B 1 172 ? 7.609 -14.898 -12.125 1 96.38 172 ALA B N 1
ATOM 3845 C CA . ALA B 1 172 ? 6.566 -15.461 -11.273 1 96.38 172 ALA B CA 1
ATOM 3846 C C . ALA B 1 172 ? 5.195 -15.352 -11.938 1 96.38 172 ALA B C 1
ATOM 3848 O O . ALA B 1 172 ? 4.406 -16.297 -11.906 1 96.38 172 ALA B O 1
ATOM 3849 N N . ALA B 1 173 ? 4.961 -14.195 -12.516 1 97.25 173 ALA B N 1
ATOM 3850 C CA . ALA B 1 173 ? 3.693 -13.992 -13.211 1 97.25 173 ALA B CA 1
ATOM 3851 C C . ALA B 1 173 ? 3.525 -14.977 -14.359 1 97.25 173 ALA B C 1
ATOM 3853 O O . ALA B 1 173 ? 2.445 -15.547 -14.547 1 97.25 173 ALA B O 1
ATOM 3854 N N . GLY B 1 174 ? 4.578 -15.164 -15.062 1 97.81 174 GLY B N 1
ATOM 3855 C CA . GLY B 1 174 ? 4.555 -16.141 -16.141 1 97.81 174 GLY B CA 1
ATOM 3856 C C . GLY B 1 174 ? 4.34 -17.562 -15.648 1 97.81 174 GLY B C 1
ATOM 3857 O O . GLY B 1 174 ? 3.568 -18.328 -16.234 1 97.81 174 GLY B O 1
ATOM 3858 N N . ALA B 1 175 ? 4.984 -17.891 -14.594 1 97.88 175 ALA B N 1
ATOM 3859 C CA . ALA B 1 175 ? 4.852 -19.234 -14.023 1 97.88 175 ALA B CA 1
ATOM 3860 C C . ALA B 1 175 ? 3.424 -19.484 -13.547 1 97.88 175 ALA B C 1
ATOM 3862 O O . ALA B 1 175 ? 2.885 -20.578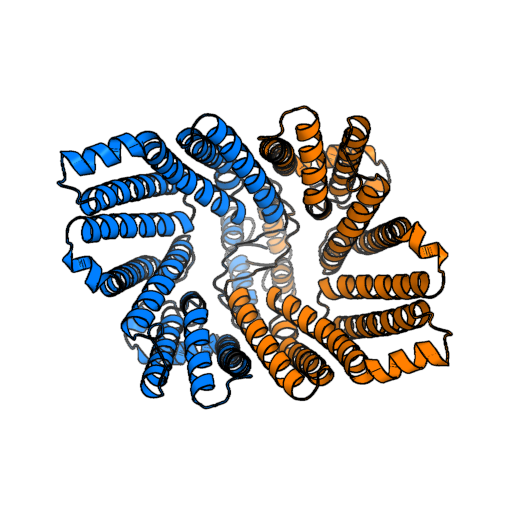 -13.742 1 97.88 175 ALA B O 1
ATOM 3863 N N . VAL B 1 176 ? 2.854 -18.484 -12.922 1 97.75 176 VAL B N 1
ATOM 3864 C CA . VAL B 1 176 ? 1.469 -18.609 -12.477 1 97.75 176 VAL B CA 1
ATOM 3865 C C . VAL B 1 176 ? 0.558 -18.812 -13.688 1 97.75 176 VAL B C 1
ATOM 3867 O O . VAL B 1 176 ? -0.373 -19.625 -13.641 1 97.75 176 VAL B O 1
ATOM 3870 N N . ALA B 1 177 ? 0.848 -18.094 -14.75 1 98.06 177 ALA B N 1
ATOM 3871 C CA . ALA B 1 177 ? 0.062 -18.25 -15.969 1 98.06 177 ALA B CA 1
ATOM 3872 C C . ALA B 1 177 ? 0.213 -19.641 -16.547 1 98.06 177 ALA B C 1
ATOM 3874 O O . ALA B 1 177 ? -0.75 -20.219 -17.062 1 98.06 177 ALA B O 1
ATOM 3875 N N . VAL B 1 178 ? 1.343 -20.203 -16.484 1 97.94 178 VAL B N 1
ATOM 3876 C CA . VAL B 1 178 ? 1.579 -21.562 -16.969 1 97.94 178 VAL B CA 1
ATOM 3877 C C . VAL B 1 178 ? 0.788 -22.562 -16.125 1 97.94 178 VAL B C 1
ATOM 3879 O O . VAL B 1 178 ? 0.142 -23.469 -16.656 1 97.94 178 VAL B O 1
ATOM 3882 N N . VAL B 1 179 ? 0.843 -22.391 -14.82 1 97.5 179 VAL B N 1
ATOM 3883 C CA . VAL B 1 179 ? 0.05 -23.234 -13.93 1 97.5 179 VAL B CA 1
ATOM 3884 C C . VAL B 1 179 ? -1.43 -23.109 -14.281 1 97.5 179 VAL B C 1
ATOM 3886 O O . VAL B 1 179 ? -2.148 -24.109 -14.32 1 97.5 179 VAL B O 1
ATOM 3889 N N . GLY B 1 180 ? -1.837 -21.859 -14.562 1 96.62 180 GLY B N 1
ATOM 3890 C CA . GLY B 1 180 ? -3.211 -21.656 -14.984 1 96.62 180 GLY B CA 1
ATOM 3891 C C . GLY B 1 180 ? -3.566 -22.406 -16.25 1 96.62 180 GLY B C 1
ATOM 3892 O O . GLY B 1 180 ? -4.672 -22.938 -16.375 1 96.62 180 GLY B O 1
ATOM 3893 N N . THR B 1 181 ? -2.648 -22.453 -17.156 1 97.19 181 THR B N 1
ATOM 3894 C CA . THR B 1 181 ? -2.855 -23.172 -18.406 1 97.19 181 THR B CA 1
ATOM 3895 C C . THR B 1 181 ? -3.057 -24.656 -18.156 1 97.19 181 THR B C 1
ATOM 3897 O O . THR B 1 181 ? -4.027 -25.25 -18.625 1 97.19 181 THR B O 1
ATOM 3900 N N . VAL B 1 182 ? -2.217 -25.234 -17.375 1 96.38 182 VAL B N 1
ATOM 3901 C CA . VAL B 1 182 ? -2.26 -26.656 -17.078 1 96.38 182 VAL B CA 1
ATOM 3902 C C . VAL B 1 182 ? -3.541 -26.984 -16.312 1 96.38 182 VAL B C 1
ATOM 3904 O O . VAL B 1 182 ? -4.242 -27.953 -16.656 1 96.38 182 VAL B O 1
ATOM 3907 N N . MET B 1 183 ? -3.85 -26.156 -15.359 1 95.25 183 MET B N 1
ATOM 3908 C CA . MET B 1 183 ? -5.043 -26.375 -14.547 1 95.25 183 MET B CA 1
ATOM 3909 C C . MET B 1 183 ? -6.305 -26.297 -15.406 1 95.25 183 MET B C 1
ATOM 3911 O O . MET B 1 183 ? -7.211 -27.125 -15.258 1 95.25 183 MET B O 1
ATOM 3915 N N . ALA B 1 184 ? -6.312 -25.344 -16.281 1 95.12 184 ALA B N 1
ATOM 3916 C CA . ALA B 1 184 ? -7.473 -25.172 -17.156 1 95.12 184 ALA B CA 1
ATOM 3917 C C . ALA B 1 184 ? -7.652 -26.391 -18.062 1 95.12 184 ALA B C 1
ATOM 3919 O O . ALA B 1 184 ? -8.773 -26.859 -18.266 1 95.12 184 ALA B O 1
ATOM 3920 N N . LEU B 1 185 ? -6.598 -26.922 -18.547 1 95.31 185 LEU B N 1
ATOM 3921 C CA . LEU B 1 185 ? -6.66 -28.094 -19.422 1 95.31 185 LEU B CA 1
ATOM 3922 C C . LEU B 1 185 ? -7.078 -29.328 -18.641 1 95.31 185 LEU B C 1
ATOM 3924 O O . LEU B 1 185 ? -7.945 -30.094 -19.094 1 95.31 185 LEU B O 1
ATOM 3928 N N . VAL B 1 186 ? -6.523 -29.5 -17.5 1 94.75 186 VAL B N 1
ATOM 3929 C CA . VAL B 1 186 ? -6.793 -30.703 -16.719 1 94.75 186 VAL B CA 1
ATOM 3930 C C . VAL B 1 186 ? -8.242 -30.688 -16.234 1 94.75 186 VAL B C 1
ATOM 3932 O O . VAL B 1 186 ? -8.969 -31.672 -16.422 1 94.75 186 VAL B O 1
ATOM 3935 N N . VAL B 1 187 ? -8.695 -29.609 -15.742 1 89.94 187 VAL B N 1
ATOM 3936 C CA . VAL B 1 187 ? -10.047 -29.5 -15.195 1 89.94 187 VAL B CA 1
ATOM 3937 C C . VAL B 1 187 ? -11.062 -29.5 -16.328 1 89.94 187 VAL B C 1
ATOM 3939 O O . VAL B 1 187 ? -12.172 -30.031 -16.188 1 89.94 187 VAL B O 1
ATOM 3942 N N . GLY B 1 188 ? -10.664 -28.969 -17.438 1 90.06 188 GLY B N 1
ATOM 3943 C CA . GLY B 1 188 ? -11.57 -28.875 -18.578 1 90.06 188 GLY B CA 1
ATOM 3944 C C . GLY B 1 188 ? -11.758 -30.188 -19.297 1 90.06 188 GLY B C 1
ATOM 3945 O O . GLY B 1 188 ? -12.844 -30.469 -19.828 1 90.06 188 GLY B O 1
ATOM 3946 N N . PHE B 1 189 ? -10.766 -31.062 -19.281 1 91.56 189 PHE B N 1
ATOM 3947 C CA . PHE B 1 189 ? -10.82 -32.219 -20.156 1 91.56 189 PHE B CA 1
ATOM 3948 C C . PHE B 1 189 ? -10.836 -33.5 -19.344 1 91.56 189 PHE B C 1
ATOM 3950 O O . PHE B 1 189 ? -11.086 -34.594 -19.891 1 91.56 189 PHE B O 1
ATOM 3957 N N . ILE B 1 190 ? -10.547 -33.406 -18.094 1 92 190 ILE B N 1
ATOM 3958 C CA . ILE B 1 190 ? -10.602 -34.562 -17.219 1 92 190 ILE B CA 1
ATOM 3959 C C . ILE B 1 190 ? -11.586 -34.312 -16.078 1 92 190 ILE B C 1
ATOM 3961 O O . ILE B 1 190 ? -11.211 -33.781 -15.039 1 92 190 ILE B O 1
ATOM 3965 N N . PRO B 1 191 ? -12.836 -34.719 -16.188 1 85.56 191 PRO B N 1
ATOM 3966 C CA . PRO B 1 191 ? -13.875 -34.438 -15.203 1 85.56 191 PRO B CA 1
ATOM 3967 C C . PRO B 1 191 ? -13.5 -34.906 -13.797 1 85.56 191 PRO B C 1
ATOM 3969 O O . PRO B 1 191 ? -13.789 -34.219 -12.812 1 85.56 191 PRO B O 1
ATOM 3972 N N . ALA B 1 192 ? -12.828 -35.938 -13.695 1 86.56 192 ALA B N 1
ATOM 3973 C CA . ALA B 1 192 ? -12.453 -36.5 -12.406 1 86.56 192 ALA B CA 1
ATOM 3974 C C . ALA B 1 192 ? -11.477 -35.594 -11.672 1 86.56 192 ALA B C 1
ATOM 3976 O O . ALA B 1 192 ? -11.352 -35.656 -10.445 1 86.56 192 ALA B O 1
ATOM 3977 N N . ALA B 1 193 ? -10.797 -34.75 -12.359 1 87.38 193 ALA B N 1
ATOM 3978 C CA . ALA B 1 193 ? -9.789 -33.844 -11.797 1 87.38 193 ALA B CA 1
ATOM 3979 C C . ALA B 1 193 ? -10.438 -32.781 -10.93 1 87.38 193 ALA B C 1
ATOM 3981 O O . ALA B 1 193 ? -9.789 -32.188 -10.047 1 87.38 193 ALA B O 1
ATOM 3982 N N . ARG B 1 194 ? -11.641 -32.531 -11.117 1 86.31 194 ARG B N 1
ATOM 3983 C CA . ARG B 1 194 ? -12.344 -31.5 -10.352 1 86.31 194 ARG B CA 1
ATOM 3984 C C . ARG B 1 194 ? -12.453 -31.891 -8.883 1 86.31 194 ARG B C 1
ATOM 3986 O O . ARG B 1 194 ? -12.383 -31.031 -7.996 1 86.31 194 ARG B O 1
ATOM 3993 N N . ASP B 1 195 ? -12.562 -33.156 -8.727 1 87.81 195 ASP B N 1
ATOM 3994 C CA . ASP B 1 195 ? -12.664 -33.656 -7.359 1 87.81 195 ASP B CA 1
ATOM 3995 C C . ASP B 1 195 ? -11.305 -33.594 -6.656 1 87.81 195 ASP B C 1
ATOM 3997 O O . ASP B 1 195 ? -11.234 -33.656 -5.426 1 87.81 195 ASP B O 1
ATOM 4001 N N . ALA B 1 196 ? -10.258 -33.469 -7.453 1 92.31 196 ALA B N 1
ATOM 4002 C CA . ALA B 1 196 ? -8.906 -33.469 -6.906 1 92.31 196 ALA B CA 1
ATOM 4003 C C . ALA B 1 196 ? -8.242 -32.094 -7.105 1 92.31 196 ALA B C 1
ATOM 4005 O O . ALA B 1 196 ? -7.016 -32.031 -7.234 1 92.31 196 ALA B O 1
ATOM 4006 N N . LEU B 1 197 ? -9.039 -31.094 -7.16 1 92.06 197 LEU B N 1
ATOM 4007 C CA . LEU B 1 197 ? -8.57 -29.75 -7.508 1 92.06 197 LEU B CA 1
ATOM 4008 C C . LEU B 1 197 ? -7.492 -29.281 -6.535 1 92.06 197 LEU B C 1
ATOM 4010 O O . LEU B 1 197 ? -6.445 -28.797 -6.953 1 92.06 197 LEU B O 1
ATOM 4014 N N . PHE B 1 198 ? -7.699 -29.484 -5.289 1 93.75 198 PHE B N 1
ATOM 4015 C CA . PHE B 1 198 ? -6.766 -28.969 -4.293 1 93.75 198 PHE B CA 1
ATOM 4016 C C . PHE B 1 198 ? -5.469 -29.766 -4.305 1 93.75 198 PHE B C 1
ATOM 4018 O O . PHE B 1 198 ? -4.391 -29.219 -4.051 1 93.75 198 PHE B O 1
ATOM 4025 N N . TRP B 1 199 ? -5.539 -30.984 -4.637 1 94.81 199 TRP B N 1
ATOM 4026 C CA . TRP B 1 199 ? -4.328 -31.781 -4.797 1 94.81 199 TRP B CA 1
ATOM 4027 C C . TRP B 1 199 ? -3.512 -31.312 -5.988 1 94.81 199 TRP B C 1
ATOM 4029 O O . TRP B 1 199 ? -2.279 -31.297 -5.941 1 94.81 199 TRP B O 1
ATOM 4039 N N . LEU B 1 200 ? -4.215 -30.922 -6.988 1 95.38 200 LEU B N 1
ATOM 4040 C CA . LEU B 1 200 ? -3.547 -30.391 -8.172 1 95.38 200 LEU B CA 1
ATOM 4041 C C . LEU B 1 200 ? -2.879 -29.047 -7.859 1 95.38 200 LEU B C 1
ATOM 4043 O O . LEU B 1 200 ? -1.749 -28.812 -8.289 1 95.38 200 LEU B O 1
ATOM 4047 N N . VAL B 1 201 ? -3.574 -28.234 -7.137 1 95.94 201 VAL B N 1
ATOM 4048 C CA . VAL B 1 201 ? -3.018 -26.953 -6.734 1 95.94 201 VAL B CA 1
ATOM 4049 C C . VAL B 1 201 ? -1.793 -27.172 -5.852 1 95.94 201 VAL B C 1
ATOM 4051 O O . VAL B 1 201 ? -0.797 -26.453 -5.969 1 95.94 201 VAL B O 1
ATOM 4054 N N . LEU B 1 202 ? -1.888 -28.125 -4.973 1 96.25 202 LEU B N 1
ATOM 4055 C CA . LEU B 1 202 ? -0.753 -28.469 -4.121 1 96.25 202 LEU B CA 1
ATOM 4056 C C . LEU B 1 202 ? 0.45 -28.891 -4.957 1 96.25 202 LEU B C 1
ATOM 4058 O O . LEU B 1 202 ? 1.567 -28.422 -4.727 1 96.25 202 LEU B O 1
ATOM 4062 N N . ALA B 1 203 ? 0.196 -29.75 -5.891 1 97 203 ALA B N 1
ATOM 4063 C CA . ALA B 1 203 ? 1.269 -30.203 -6.773 1 97 203 ALA B CA 1
ATOM 4064 C C . ALA B 1 203 ? 1.886 -29.031 -7.535 1 97 203 ALA B C 1
ATOM 4066 O O . ALA B 1 203 ? 3.109 -28.953 -7.668 1 97 203 ALA B O 1
ATOM 4067 N N . ALA B 1 204 ? 1.031 -28.188 -8.031 1 97.19 204 ALA B N 1
ATOM 4068 C CA . ALA B 1 204 ? 1.501 -27 -8.742 1 97.19 204 ALA B CA 1
ATOM 4069 C C . ALA B 1 204 ? 2.316 -26.094 -7.82 1 97.19 204 ALA B C 1
ATOM 4071 O O . ALA B 1 204 ? 3.35 -25.547 -8.219 1 97.19 204 ALA B O 1
ATOM 4072 N N . GLY B 1 205 ? 1.863 -25.875 -6.629 1 96.5 205 GLY B N 1
ATOM 4073 C CA . GLY B 1 205 ? 2.586 -25.078 -5.645 1 96.5 205 GLY B CA 1
ATOM 4074 C C . GLY B 1 205 ? 3.949 -25.656 -5.305 1 96.5 205 GLY B C 1
ATOM 4075 O O . GLY B 1 205 ? 4.934 -24.906 -5.207 1 96.5 205 GLY B O 1
ATOM 4076 N N . VAL B 1 206 ? 4.008 -26.953 -5.117 1 96.5 206 VAL B N 1
ATOM 4077 C CA . VAL B 1 206 ? 5.27 -27.625 -4.816 1 96.5 206 VAL B CA 1
ATOM 4078 C C . VAL B 1 206 ? 6.219 -27.484 -6.004 1 96.5 206 VAL B C 1
ATOM 4080 O O . VAL B 1 206 ? 7.414 -27.234 -5.828 1 96.5 206 VAL B O 1
ATOM 4083 N N . ALA B 1 207 ? 5.656 -27.656 -7.18 1 97.56 207 ALA B N 1
ATOM 4084 C CA . ALA B 1 207 ? 6.465 -27.469 -8.383 1 97.56 207 ALA B CA 1
ATOM 4085 C C . ALA B 1 207 ? 7.004 -26.047 -8.461 1 97.56 207 ALA B C 1
ATOM 4087 O O . ALA B 1 207 ? 8.172 -25.828 -8.797 1 97.56 207 ALA B O 1
ATOM 4088 N N . MET B 1 208 ? 6.117 -25.109 -8.18 1 96.75 208 MET B N 1
ATOM 4089 C CA . MET B 1 208 ? 6.52 -23.703 -8.164 1 96.75 208 MET B CA 1
ATOM 4090 C C . MET B 1 208 ? 7.609 -23.469 -7.121 1 96.75 208 MET B C 1
ATOM 4092 O O . MET B 1 208 ? 8.562 -22.734 -7.375 1 96.75 208 MET B O 1
ATOM 4096 N N . PHE B 1 209 ? 7.5 -24.062 -5.992 1 95 209 PHE B N 1
ATOM 4097 C CA . PHE B 1 209 ? 8.5 -23.953 -4.938 1 95 209 PHE B CA 1
ATOM 4098 C C . PHE B 1 209 ? 9.836 -24.516 -5.402 1 95 209 PHE B C 1
ATOM 4100 O O . PHE B 1 209 ? 10.883 -23.906 -5.18 1 95 209 PHE B O 1
ATOM 4107 N N . ALA B 1 210 ? 9.766 -25.641 -6.043 1 95.94 210 ALA B N 1
ATOM 4108 C CA . ALA B 1 210 ? 10.984 -26.25 -6.566 1 95.94 210 ALA B CA 1
ATOM 4109 C C . ALA B 1 210 ? 11.641 -25.359 -7.609 1 95.94 210 ALA B C 1
ATOM 4111 O O . ALA B 1 210 ? 12.867 -25.234 -7.641 1 95.94 210 ALA B O 1
ATOM 4112 N N . PHE B 1 211 ? 10.844 -24.797 -8.469 1 95.88 211 PHE B N 1
ATOM 4113 C CA . PHE B 1 211 ? 11.344 -23.859 -9.469 1 95.88 211 PHE B CA 1
ATOM 4114 C C . PHE B 1 211 ? 12 -22.656 -8.805 1 95.88 211 PHE B C 1
ATOM 4116 O O . PHE B 1 211 ? 13.055 -22.203 -9.242 1 95.88 211 PHE B O 1
ATOM 4123 N N . ALA B 1 212 ? 11.336 -22.156 -7.738 1 94.38 212 ALA B N 1
ATOM 4124 C CA . ALA B 1 212 ? 11.898 -21.047 -6.965 1 94.38 212 ALA B CA 1
ATOM 4125 C C . ALA B 1 212 ? 13.242 -21.438 -6.352 1 94.38 212 ALA B C 1
ATOM 4127 O O . ALA B 1 212 ? 14.195 -20.641 -6.375 1 94.38 212 ALA B O 1
ATOM 4128 N N . MET B 1 213 ? 13.312 -22.656 -5.836 1 91.69 213 MET B N 1
ATOM 4129 C CA . MET B 1 213 ? 14.547 -23.125 -5.207 1 91.69 213 MET B CA 1
ATOM 4130 C C . MET B 1 213 ? 15.672 -23.234 -6.23 1 91.69 213 MET B C 1
ATOM 4132 O O . MET B 1 213 ? 16.828 -22.984 -5.902 1 91.69 213 MET B O 1
ATOM 4136 N N . HIS B 1 214 ? 15.32 -23.609 -7.418 1 92.44 214 HIS B N 1
ATOM 4137 C CA . HIS B 1 214 ? 16.312 -23.672 -8.484 1 92.44 214 HIS B CA 1
ATOM 4138 C C . HIS B 1 214 ? 16.969 -22.312 -8.719 1 92.44 214 HIS B C 1
ATOM 4140 O O . HIS B 1 214 ? 18.188 -22.203 -8.875 1 92.44 214 HIS B O 1
ATOM 4146 N N . TRP B 1 215 ? 16.156 -21.281 -8.719 1 90.38 215 TRP B N 1
ATOM 4147 C CA . TRP B 1 215 ? 16.672 -19.922 -8.875 1 90.38 215 TRP B CA 1
ATOM 4148 C C . TRP B 1 215 ? 17.484 -19.5 -7.656 1 90.38 215 TRP B C 1
ATOM 4150 O O . TRP B 1 215 ? 18.531 -18.875 -7.793 1 90.38 215 TRP B O 1
ATOM 4160 N N . ASP B 1 216 ? 17.031 -19.875 -6.5 1 87.5 216 ASP B N 1
ATOM 4161 C CA . ASP B 1 216 ? 17.703 -19.516 -5.258 1 87.5 216 ASP B CA 1
ATOM 4162 C C . ASP B 1 216 ? 19.062 -20.188 -5.148 1 87.5 216 ASP B C 1
ATOM 4164 O O . ASP B 1 216 ? 20.047 -19.562 -4.73 1 87.5 216 ASP B O 1
ATOM 4168 N N . MET B 1 217 ? 19.109 -21.391 -5.473 1 86.56 217 MET B N 1
ATOM 4169 C CA . MET B 1 217 ? 20.344 -22.172 -5.34 1 86.56 217 MET B CA 1
ATOM 4170 C C . MET B 1 217 ? 21.375 -21.719 -6.355 1 86.56 217 MET B C 1
ATOM 4172 O O . MET B 1 217 ? 22.578 -21.969 -6.176 1 86.56 217 MET B O 1
ATOM 4176 N N . SER B 1 218 ? 20.891 -21.047 -7.34 1 84.44 218 SER B N 1
ATOM 4177 C CA . SER B 1 218 ? 21.797 -20.562 -8.367 1 84.44 218 SER B CA 1
ATOM 4178 C C . SER B 1 218 ? 22.469 -19.25 -7.934 1 84.44 218 SER B C 1
ATOM 4180 O O . SER B 1 218 ? 23.469 -18.844 -8.523 1 84.44 218 SER B O 1
ATOM 4182 N N . ASP B 1 219 ? 21.969 -18.609 -6.914 1 76.81 219 ASP B N 1
ATOM 4183 C CA . ASP B 1 219 ? 22.531 -17.391 -6.355 1 76.81 219 ASP B CA 1
ATOM 4184 C C . ASP B 1 219 ? 22.5 -17.422 -4.828 1 76.81 219 ASP B C 1
ATOM 4186 O O . ASP B 1 219 ? 21.797 -16.641 -4.195 1 76.81 219 ASP B O 1
ATOM 4190 N N . ARG B 1 220 ? 23.344 -18.172 -4.266 1 75.5 220 ARG B N 1
ATOM 4191 C CA . ARG B 1 220 ? 23.312 -18.422 -2.828 1 75.5 220 ARG B CA 1
ATOM 4192 C C . ARG B 1 220 ? 23.672 -17.172 -2.039 1 75.5 220 ARG B C 1
ATOM 4194 O O . ARG B 1 220 ? 23.141 -16.938 -0.95 1 75.5 220 ARG B O 1
ATOM 4201 N N . GLU B 1 221 ? 24.453 -16.297 -2.725 1 71.12 221 GLU B N 1
ATOM 4202 C CA . GLU B 1 221 ? 24.891 -15.094 -2.027 1 71.12 221 GLU B CA 1
ATOM 4203 C C . GLU B 1 221 ? 23.938 -13.93 -2.299 1 71.12 221 GLU B C 1
ATOM 4205 O O . GLU B 1 221 ? 24.062 -12.859 -1.699 1 71.12 221 GLU B O 1
ATOM 4210 N N . ARG B 1 222 ? 22.891 -14.195 -3.152 1 68.81 222 ARG B N 1
ATOM 4211 C CA . ARG B 1 222 ? 21.812 -13.234 -3.434 1 68.81 222 ARG B CA 1
ATOM 4212 C C . ARG B 1 222 ? 22.391 -11.906 -3.912 1 68.81 222 ARG B C 1
ATOM 4214 O O . ARG B 1 222 ? 22.016 -10.844 -3.41 1 68.81 222 ARG B O 1
ATOM 4221 N N . ARG B 1 223 ? 23.25 -11.969 -4.832 1 67.31 223 ARG B N 1
ATOM 4222 C CA . ARG B 1 223 ? 23.938 -10.797 -5.363 1 67.31 223 ARG B CA 1
ATOM 4223 C C . ARG B 1 223 ? 23.359 -10.406 -6.723 1 67.31 223 ARG B C 1
ATOM 4225 O O . ARG B 1 223 ? 23.641 -9.32 -7.23 1 67.31 223 ARG B O 1
ATOM 4232 N N . THR B 1 224 ? 22.516 -11.273 -7.199 1 73.88 224 THR B N 1
ATOM 4233 C CA . THR B 1 224 ? 22.016 -11.031 -8.539 1 73.88 224 THR B CA 1
ATOM 4234 C C . THR B 1 224 ? 20.484 -10.93 -8.531 1 73.88 224 THR B C 1
ATOM 4236 O O . THR B 1 224 ? 19.859 -11.07 -7.48 1 73.88 224 THR B O 1
ATOM 4239 N N . ARG B 1 225 ? 19.984 -10.562 -9.719 1 81.81 225 ARG B N 1
ATOM 4240 C CA . ARG B 1 225 ? 18.531 -10.453 -9.914 1 81.81 225 ARG B CA 1
ATOM 4241 C C . ARG B 1 225 ? 17.844 -11.797 -9.703 1 81.81 225 ARG B C 1
ATOM 4243 O O . ARG B 1 225 ? 16.641 -11.852 -9.492 1 81.81 225 ARG B O 1
ATOM 4250 N N . ARG B 1 226 ? 18.609 -12.781 -9.703 1 85.44 226 ARG B N 1
ATOM 4251 C CA . ARG B 1 226 ? 18.047 -14.125 -9.578 1 85.44 226 ARG B CA 1
ATOM 4252 C C . ARG B 1 226 ? 17.406 -14.328 -8.211 1 85.44 226 ARG B C 1
ATOM 4254 O O . ARG B 1 226 ? 16.422 -15.047 -8.086 1 85.44 226 ARG B O 1
ATOM 4261 N N . SER B 1 227 ? 17.953 -13.711 -7.254 1 83.69 227 SER B N 1
ATOM 4262 C CA . SER B 1 227 ? 17.375 -13.797 -5.918 1 83.69 227 SER B CA 1
ATOM 4263 C C . SER B 1 227 ? 16.031 -13.094 -5.852 1 83.69 227 SER B C 1
ATOM 4265 O O . SER B 1 227 ? 15.109 -13.562 -5.168 1 83.69 227 SER B O 1
ATOM 4267 N N . ASP B 1 228 ? 15.945 -12.047 -6.637 1 85.81 228 ASP B N 1
ATOM 4268 C CA . ASP B 1 228 ? 14.672 -11.336 -6.68 1 85.81 228 ASP B CA 1
ATOM 4269 C C . ASP B 1 228 ? 13.602 -12.172 -7.387 1 85.81 228 ASP B C 1
ATOM 4271 O O . ASP B 1 228 ? 12.445 -12.18 -6.969 1 85.81 228 ASP B O 1
ATOM 4275 N N . VAL B 1 229 ? 14.047 -12.812 -8.375 1 91.31 229 VAL B N 1
ATOM 4276 C CA . VAL B 1 229 ? 13.133 -13.695 -9.094 1 91.31 229 VAL B CA 1
ATOM 4277 C C . VAL B 1 229 ? 12.656 -14.812 -8.164 1 91.31 229 VAL B C 1
ATOM 4279 O O . VAL B 1 229 ? 11.461 -15.102 -8.102 1 91.31 229 VAL B O 1
ATOM 4282 N N . ALA B 1 230 ? 13.586 -15.375 -7.457 1 90.44 230 ALA B N 1
ATOM 4283 C CA . ALA B 1 230 ? 13.258 -16.438 -6.523 1 90.44 230 ALA B CA 1
ATOM 4284 C C . ALA B 1 230 ? 12.273 -15.961 -5.461 1 90.44 230 ALA B C 1
ATOM 4286 O O . ALA B 1 230 ? 11.352 -16.688 -5.086 1 90.44 230 ALA B O 1
ATOM 4287 N N . PHE B 1 231 ? 12.43 -14.82 -5.039 1 87.38 231 PHE B N 1
ATOM 4288 C CA . PHE B 1 231 ? 11.539 -14.25 -4.031 1 87.38 231 PHE B CA 1
ATOM 4289 C C . PHE B 1 231 ? 10.094 -14.289 -4.5 1 87.38 231 PHE B C 1
ATOM 4291 O O . PHE B 1 231 ? 9.211 -14.773 -3.787 1 87.38 231 PHE B O 1
ATOM 4298 N N . TRP B 1 232 ? 9.875 -13.734 -5.66 1 90.44 232 TRP B N 1
ATOM 4299 C CA . TRP B 1 232 ? 8.516 -13.625 -6.184 1 90.44 232 TRP B CA 1
ATOM 4300 C C . TRP B 1 232 ? 7.938 -15.008 -6.477 1 90.44 232 TRP B C 1
ATOM 4302 O O . TRP B 1 232 ? 6.73 -15.227 -6.332 1 90.44 232 TRP B O 1
ATOM 4312 N N . LEU B 1 233 ? 8.734 -15.883 -6.852 1 94.12 233 LEU B N 1
ATOM 4313 C CA . LEU B 1 233 ? 8.289 -17.25 -7.086 1 94.12 233 LEU B CA 1
ATOM 4314 C C . LEU B 1 233 ? 7.875 -17.922 -5.777 1 94.12 233 LEU B C 1
ATOM 4316 O O . LEU B 1 233 ? 6.871 -18.625 -5.73 1 94.12 233 LEU B O 1
ATOM 4320 N N . HIS B 1 234 ? 8.656 -17.688 -4.758 1 91.38 234 HIS B N 1
ATOM 4321 C CA . HIS B 1 234 ? 8.273 -18.203 -3.447 1 91.38 234 HIS B CA 1
ATOM 4322 C C . HIS B 1 234 ? 6.961 -17.594 -2.975 1 91.38 234 HIS B C 1
ATOM 4324 O O . HIS B 1 234 ? 6.129 -18.266 -2.373 1 91.38 234 HIS B O 1
ATOM 4330 N N . LEU B 1 235 ? 6.824 -16.359 -3.258 1 89.94 235 LEU B N 1
ATOM 4331 C CA . LEU B 1 235 ? 5.609 -15.656 -2.855 1 89.94 235 LEU B CA 1
ATOM 4332 C C . LEU B 1 235 ? 4.391 -16.219 -3.576 1 89.94 235 LEU B C 1
ATOM 4334 O O . LEU B 1 235 ? 3.287 -16.234 -3.023 1 89.94 235 LEU B O 1
ATOM 4338 N N . ALA B 1 236 ? 4.602 -16.641 -4.73 1 93.56 236 ALA B N 1
ATOM 4339 C CA . ALA B 1 236 ? 3.514 -17.25 -5.488 1 93.56 236 ALA B CA 1
ATOM 4340 C C . ALA B 1 236 ? 3.256 -18.688 -5.02 1 93.56 236 ALA B C 1
ATOM 4342 O O . ALA B 1 236 ? 2.104 -19.109 -4.922 1 93.56 236 ALA B O 1
ATOM 4343 N N . ALA B 1 237 ? 4.262 -19.391 -4.707 1 94.25 237 ALA B N 1
ATOM 4344 C CA . ALA B 1 237 ? 4.188 -20.797 -4.336 1 94.25 237 ALA B CA 1
ATOM 4345 C C . ALA B 1 237 ? 3.514 -20.969 -2.98 1 94.25 237 ALA B C 1
ATOM 4347 O O . ALA B 1 237 ? 2.701 -21.875 -2.797 1 94.25 237 ALA B O 1
ATOM 4348 N N . ALA B 1 238 ? 3.779 -20.094 -2.135 1 90.75 238 ALA B N 1
ATOM 4349 C CA . ALA B 1 238 ? 3.373 -20.266 -0.742 1 90.75 238 ALA B CA 1
ATOM 4350 C C . ALA B 1 238 ? 1.854 -20.281 -0.613 1 90.75 238 ALA B C 1
ATOM 4352 O O . ALA B 1 238 ? 1.284 -21.219 -0.049 1 90.75 238 ALA B O 1
ATOM 4353 N N . PRO B 1 239 ? 1.206 -19.25 -1.164 1 89.81 239 PRO B N 1
ATOM 4354 C CA . PRO B 1 239 ? -0.253 -19.297 -1.047 1 89.81 239 PRO B CA 1
ATOM 4355 C C . PRO B 1 239 ? -0.863 -20.5 -1.772 1 89.81 239 PRO B C 1
ATOM 4357 O O . PRO B 1 239 ? -1.899 -21.016 -1.349 1 89.81 239 PRO B O 1
ATOM 4360 N N . MET B 1 240 ? -0.259 -20.938 -2.818 1 93.75 240 MET B N 1
ATOM 4361 C CA . MET B 1 240 ? -0.75 -22.125 -3.516 1 93.75 240 MET B CA 1
ATOM 4362 C C . MET B 1 240 ? -0.672 -23.344 -2.619 1 93.75 240 MET B C 1
ATOM 4364 O O . MET B 1 240 ? -1.639 -24.109 -2.51 1 93.75 240 MET B O 1
ATOM 4368 N N . ILE B 1 241 ? 0.376 -23.516 -1.954 1 92.75 241 ILE B N 1
ATOM 4369 C CA . ILE B 1 241 ? 0.59 -24.656 -1.079 1 92.75 241 ILE B CA 1
ATOM 4370 C C . ILE B 1 241 ? -0.308 -24.547 0.151 1 92.75 241 ILE B C 1
ATOM 4372 O O . ILE B 1 241 ? -1.023 -25.484 0.495 1 92.75 241 ILE B O 1
ATOM 4376 N N . ALA B 1 242 ? -0.312 -23.406 0.773 1 89.62 242 ALA B N 1
ATOM 4377 C CA . ALA B 1 242 ? -1.108 -23.203 1.979 1 89.62 242 ALA B CA 1
ATOM 4378 C C . ALA B 1 242 ? -2.598 -23.391 1.691 1 89.62 242 ALA B C 1
ATOM 4380 O O . ALA B 1 242 ? -3.293 -24.109 2.412 1 89.62 242 ALA B O 1
ATOM 4381 N N . HIS B 1 243 ? -3.041 -22.75 0.654 1 89.38 243 HIS B N 1
ATOM 4382 C CA . HIS B 1 243 ? -4.453 -22.844 0.302 1 89.38 243 HIS B CA 1
ATOM 4383 C C . HIS B 1 243 ? -4.875 -24.281 0.046 1 89.38 243 HIS B C 1
ATOM 4385 O O . HIS B 1 243 ? -5.922 -24.719 0.52 1 89.38 243 HIS B O 1
ATOM 4391 N N . ALA B 1 244 ? -4.094 -24.969 -0.651 1 92.81 244 ALA B N 1
ATOM 4392 C CA . ALA B 1 244 ? -4.391 -26.359 -0.976 1 92.81 244 ALA B CA 1
ATOM 4393 C C . ALA B 1 244 ? -4.398 -27.219 0.28 1 92.81 244 ALA B C 1
ATOM 4395 O O . ALA B 1 244 ? -5.352 -27.969 0.523 1 92.81 244 ALA B O 1
ATOM 4396 N N . LEU B 1 245 ? -3.455 -27.141 1.114 1 90.12 245 LEU B N 1
ATOM 4397 C CA . LEU B 1 245 ? -3.318 -27.984 2.299 1 90.12 245 LEU B CA 1
ATOM 4398 C C . LEU B 1 245 ? -4.441 -27.703 3.293 1 90.12 245 LEU B C 1
ATOM 4400 O O . LEU B 1 245 ? -5.012 -28.641 3.869 1 90.12 245 LEU B O 1
ATOM 4404 N N . PHE B 1 246 ? -4.789 -26.484 3.439 1 87.5 246 PHE B N 1
ATOM 4405 C CA . PHE B 1 246 ? -5.836 -26.141 4.398 1 87.5 246 PHE B CA 1
ATOM 4406 C C . PHE B 1 246 ? -7.199 -26.609 3.902 1 87.5 246 PHE B C 1
ATOM 4408 O O . PHE B 1 246 ? -8.055 -27 4.699 1 87.5 246 PHE B O 1
ATOM 4415 N N . ASN B 1 247 ? -7.363 -26.594 2.639 1 88.12 247 ASN B N 1
ATOM 4416 C CA . ASN B 1 247 ? -8.609 -27.109 2.086 1 88.12 247 ASN B CA 1
ATOM 4417 C C . ASN B 1 247 ? -8.664 -28.625 2.141 1 88.12 247 ASN B C 1
ATOM 4419 O O . ASN B 1 247 ? -9.711 -29.219 2.418 1 88.12 247 ASN B O 1
ATOM 4423 N N . ILE B 1 248 ? -7.605 -29.266 1.864 1 89.31 248 ILE B N 1
ATOM 4424 C CA . ILE B 1 248 ? -7.535 -30.719 1.916 1 89.31 248 ILE B CA 1
ATOM 4425 C C . ILE B 1 248 ? -7.812 -31.203 3.338 1 89.31 248 ILE B C 1
ATOM 4427 O O . ILE B 1 248 ? -8.477 -32.219 3.537 1 89.31 248 ILE B O 1
ATOM 4431 N N . LEU B 1 249 ? -7.336 -30.438 4.359 1 86.81 249 LEU B N 1
ATOM 4432 C CA . LEU B 1 249 ? -7.539 -30.781 5.762 1 86.81 249 LEU B CA 1
ATOM 4433 C C . LEU B 1 249 ? -8.977 -30.484 6.188 1 86.81 249 LEU B C 1
ATOM 4435 O O . LEU B 1 249 ? -9.43 -30.984 7.223 1 86.81 249 LEU B O 1
ATOM 4439 N N . GLY B 1 250 ? -9.734 -29.688 5.402 1 83.69 250 GLY B N 1
ATOM 4440 C CA . GLY B 1 250 ? -11.125 -29.422 5.695 1 83.69 250 GLY B CA 1
ATOM 4441 C C . GLY B 1 250 ? -11.312 -28.297 6.695 1 83.69 250 GLY B C 1
ATOM 4442 O O . GLY B 1 250 ? -12.305 -28.266 7.434 1 83.69 250 GLY B O 1
ATOM 4443 N N . VAL B 1 251 ? -10.336 -27.484 6.785 1 79.38 251 VAL B N 1
ATOM 4444 C CA . VAL B 1 251 ? -10.367 -26.406 7.762 1 79.38 251 VAL B CA 1
ATOM 4445 C C . VAL B 1 251 ? -11.57 -25.5 7.5 1 79.38 251 VAL B C 1
ATOM 4447 O O . VAL B 1 251 ? -12.141 -24.938 8.43 1 79.38 251 VAL B O 1
ATOM 4450 N N . PHE B 1 252 ? -12.141 -25.469 6.246 1 77.31 252 PHE B N 1
ATOM 4451 C CA . PHE B 1 252 ? -13.211 -24.547 5.895 1 77.31 252 PHE B CA 1
ATOM 4452 C C . PHE B 1 252 ? -14.555 -25.266 5.828 1 77.31 252 PHE B C 1
ATOM 4454 O O . PHE B 1 252 ? -15.57 -24.672 5.461 1 77.31 252 PHE B O 1
ATOM 4461 N N . GLN B 1 253 ? -14.695 -26.562 6.031 1 74.06 253 GLN B N 1
ATOM 4462 C CA . GLN B 1 253 ? -15.906 -27.375 5.867 1 74.06 253 GLN B CA 1
ATOM 4463 C C . GLN B 1 253 ? -16.625 -27.562 7.199 1 74.06 253 GLN B C 1
ATOM 4465 O O . GLN B 1 253 ? -17.719 -28.141 7.246 1 74.06 253 GLN B O 1
ATOM 4470 N N . GLY B 1 254 ? -16.094 -27.031 8.188 1 68.12 254 GLY B N 1
ATOM 4471 C CA . GLY B 1 254 ? -16.844 -27.234 9.406 1 68.12 254 GLY B CA 1
ATOM 4472 C C . GLY B 1 254 ? -16.109 -26.797 10.656 1 68.12 254 GLY B C 1
ATOM 4473 O O . GLY B 1 254 ? -15.25 -25.906 10.594 1 68.12 254 GLY B O 1
ATOM 4474 N N . GLN B 1 255 ? -16.562 -27.453 11.75 1 73 255 GLN B N 1
ATOM 4475 C CA . GLN B 1 255 ? -15.977 -27.109 13.039 1 73 255 GLN B CA 1
ATOM 4476 C C . GLN B 1 255 ? -14.562 -27.656 13.172 1 73 255 GLN B C 1
ATOM 4478 O O . GLN B 1 255 ? -14.289 -28.781 12.734 1 73 255 GLN B O 1
ATOM 4483 N N . ILE B 1 256 ? -13.742 -26.828 13.547 1 76 256 ILE B N 1
ATOM 4484 C CA . ILE B 1 256 ? -12.352 -27.234 13.75 1 76 256 ILE B CA 1
ATOM 4485 C C . ILE B 1 256 ? -12.195 -27.844 15.141 1 76 256 ILE B C 1
ATOM 4487 O O . ILE B 1 256 ? -12.375 -27.172 16.156 1 76 256 ILE B O 1
ATOM 4491 N N . GLY B 1 257 ? -12.078 -29.156 15.172 1 77.88 257 GLY B N 1
ATOM 4492 C CA . GLY B 1 257 ? -11.781 -29.844 16.422 1 77.88 257 GLY B CA 1
ATOM 4493 C C . GLY B 1 257 ? -10.32 -29.75 16.828 1 77.88 257 GLY B C 1
ATOM 4494 O O . GLY B 1 257 ? -9.523 -29.109 16.141 1 77.88 257 GLY B O 1
ATOM 4495 N N . ILE B 1 258 ? -9.945 -30.281 17.891 1 78.06 258 ILE B N 1
ATOM 4496 C CA . ILE B 1 258 ? -8.609 -30.234 18.469 1 78.06 258 ILE B CA 1
ATOM 4497 C C . ILE B 1 258 ? -7.617 -30.922 17.547 1 78.06 258 ILE B C 1
ATOM 4499 O O . ILE B 1 258 ? -6.488 -30.469 17.375 1 78.06 258 ILE B O 1
ATOM 4503 N N . GLY B 1 259 ? -8.086 -31.984 16.953 1 82.56 259 GLY B N 1
ATOM 4504 C CA . GLY B 1 259 ? -7.207 -32.688 16.031 1 82.56 259 GLY B CA 1
ATOM 4505 C C . GLY B 1 259 ? -6.816 -31.859 14.82 1 82.56 259 GLY B C 1
ATOM 4506 O O . GLY B 1 259 ? -5.641 -31.812 14.461 1 82.56 259 GLY B O 1
ATOM 4507 N N . MET B 1 260 ? -7.75 -31.297 14.258 1 84.19 260 MET B N 1
ATOM 4508 C CA . MET B 1 260 ? -7.504 -30.453 13.094 1 84.19 260 MET B CA 1
ATOM 4509 C C . MET B 1 260 ? -6.664 -29.234 13.469 1 84.19 260 MET B C 1
ATOM 4511 O O . MET B 1 260 ? -5.789 -28.812 12.703 1 84.19 260 MET B O 1
ATOM 4515 N N . ALA B 1 261 ? -6.961 -28.703 14.609 1 80 261 ALA B N 1
ATOM 4516 C CA . ALA B 1 261 ? -6.168 -27.578 15.094 1 80 261 ALA B CA 1
ATOM 4517 C C . ALA B 1 261 ? -4.699 -27.969 15.242 1 80 261 ALA B C 1
ATOM 4519 O O . ALA B 1 261 ? -3.807 -27.188 14.898 1 80 261 ALA B O 1
ATOM 4520 N N . GLY B 1 262 ? -4.582 -29.062 15.828 1 82.69 262 GLY B N 1
ATOM 4521 C CA . GLY B 1 262 ? -3.223 -29.562 15.961 1 82.69 262 GLY B CA 1
ATOM 4522 C C . GLY B 1 262 ? -2.514 -29.719 14.625 1 82.69 262 GLY B C 1
ATOM 4523 O O . GLY B 1 262 ? -1.336 -29.375 14.5 1 82.69 262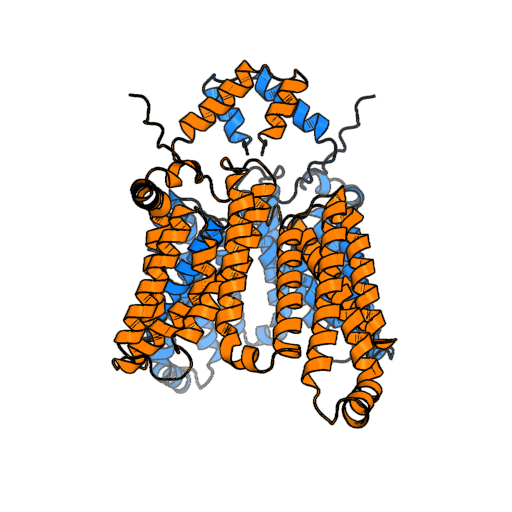 GLY B O 1
ATOM 4524 N N . MET B 1 263 ? -3.189 -30.188 13.641 1 86.44 263 MET B N 1
ATOM 4525 C CA . MET B 1 263 ? -2.615 -30.344 12.312 1 86.44 263 MET B CA 1
ATOM 4526 C C . MET B 1 263 ? -2.273 -29 11.688 1 86.44 263 MET B C 1
ATOM 4528 O O . MET B 1 263 ? -1.236 -28.859 11.039 1 86.44 263 MET B O 1
ATOM 4532 N N . VAL B 1 264 ? -3.131 -28.094 11.875 1 83.69 264 VAL B N 1
ATOM 4533 C CA . VAL B 1 264 ? -2.906 -26.75 11.352 1 83.69 264 VAL B CA 1
ATOM 4534 C C . VAL B 1 264 ? -1.656 -26.141 11.992 1 83.69 264 VAL B C 1
ATOM 4536 O O . VAL B 1 264 ? -0.825 -25.547 11.305 1 83.69 264 VAL B O 1
ATOM 4539 N N . ILE B 1 265 ? -1.504 -26.297 13.266 1 83.44 265 ILE B N 1
ATOM 4540 C CA . ILE B 1 265 ? -0.34 -25.781 13.977 1 83.44 265 ILE B CA 1
ATOM 4541 C C . ILE B 1 265 ? 0.924 -26.469 13.469 1 83.44 265 ILE B C 1
ATOM 4543 O O . ILE B 1 265 ? 1.943 -25.828 13.234 1 83.44 265 ILE B O 1
ATOM 4547 N N . ALA B 1 266 ? 0.795 -27.75 13.328 1 88 266 ALA B N 1
ATOM 4548 C CA . ALA B 1 266 ? 1.925 -28.516 12.805 1 88 266 ALA B CA 1
ATOM 4549 C C . ALA B 1 266 ? 2.328 -28.031 11.414 1 88 266 ALA B C 1
ATOM 4551 O O . ALA B 1 266 ? 3.518 -27.891 11.125 1 88 266 ALA B O 1
ATOM 4552 N N . LEU B 1 267 ? 1.351 -27.828 10.633 1 87.12 267 LEU B N 1
ATOM 4553 C CA . LEU B 1 267 ? 1.606 -27.328 9.289 1 87.12 267 LEU B CA 1
ATOM 4554 C C . LEU B 1 267 ? 2.27 -25.953 9.328 1 87.12 267 LEU B C 1
ATOM 4556 O O . LEU B 1 267 ? 3.197 -25.688 8.562 1 87.12 267 LEU B O 1
ATOM 4560 N N . TYR B 1 268 ? 1.874 -25.141 10.164 1 86.88 268 TYR B N 1
ATOM 4561 C CA . TYR B 1 268 ? 2.461 -23.812 10.289 1 86.88 268 TYR B CA 1
ATOM 4562 C C . TYR B 1 268 ? 3.904 -23.891 10.766 1 86.88 268 TYR B C 1
ATOM 4564 O O . TYR B 1 268 ? 4.766 -23.141 10.305 1 86.88 268 TYR B O 1
ATOM 4572 N N . LEU B 1 269 ? 4.145 -24.75 11.688 1 88.62 269 LEU B N 1
ATOM 4573 C CA . LEU B 1 269 ? 5.508 -24.969 12.156 1 88.62 269 LEU B CA 1
ATOM 4574 C C . LEU B 1 269 ? 6.395 -25.469 11.023 1 88.62 269 LEU B C 1
ATOM 4576 O O . LEU B 1 269 ? 7.559 -25.094 10.922 1 88.62 269 LEU B O 1
ATOM 4580 N N . LEU B 1 270 ? 5.801 -26.312 10.227 1 89.75 270 LEU B N 1
ATOM 4581 C CA . LEU B 1 270 ? 6.527 -26.797 9.062 1 89.75 270 LEU B CA 1
ATOM 4582 C C . LEU B 1 270 ? 6.852 -25.641 8.109 1 89.75 270 LEU B C 1
ATOM 4584 O O . LEU B 1 270 ? 7.969 -25.547 7.602 1 89.75 270 LEU B O 1
ATOM 4588 N N . PHE B 1 271 ? 5.879 -24.812 7.855 1 89.38 271 PHE B N 1
ATOM 4589 C CA . PHE B 1 271 ? 6.117 -23.625 7.031 1 89.38 271 PHE B CA 1
ATOM 4590 C C . PHE B 1 271 ? 7.211 -22.75 7.633 1 89.38 271 PHE B C 1
ATOM 4592 O O . PHE B 1 271 ? 8.062 -22.234 6.91 1 89.38 271 PHE B O 1
ATOM 4599 N N . GLY B 1 272 ? 7.164 -22.594 8.922 1 90 272 GLY B N 1
ATOM 4600 C CA . GLY B 1 272 ? 8.211 -21.844 9.602 1 90 272 GLY B CA 1
ATOM 4601 C C . GLY B 1 272 ? 9.586 -22.469 9.438 1 90 272 GLY B C 1
ATOM 4602 O O . GLY B 1 272 ? 10.57 -21.766 9.195 1 90 272 GLY B O 1
ATOM 4603 N N . PHE B 1 273 ? 9.586 -23.766 9.547 1 91.31 273 PHE B N 1
ATOM 4604 C CA . PHE B 1 273 ? 10.836 -24.5 9.383 1 91.31 273 PHE B CA 1
ATOM 4605 C C . PHE B 1 273 ? 11.398 -24.281 7.98 1 91.31 273 PHE B C 1
ATOM 4607 O O . PHE B 1 273 ? 12.586 -23.984 7.82 1 91.31 273 PHE B O 1
ATOM 4614 N N . VAL B 1 274 ? 10.594 -24.359 6.996 1 90.44 274 VAL B N 1
ATOM 4615 C CA . VAL B 1 274 ? 11.016 -24.188 5.609 1 90.44 274 VAL B CA 1
ATOM 4616 C C . VAL B 1 274 ? 11.43 -22.734 5.371 1 90.44 274 VAL B C 1
ATOM 4618 O O . VAL B 1 274 ? 12.43 -22.469 4.695 1 90.44 274 VAL B O 1
ATOM 4621 N N . ALA B 1 275 ? 10.609 -21.859 5.871 1 91.06 275 ALA B N 1
ATOM 4622 C CA . ALA B 1 275 ? 10.93 -20.438 5.73 1 91.06 275 ALA B CA 1
ATOM 4623 C C . ALA B 1 275 ? 12.312 -20.125 6.297 1 91.06 275 ALA B C 1
ATOM 4625 O O . ALA B 1 275 ? 13.086 -19.375 5.691 1 91.06 275 ALA B O 1
ATOM 4626 N N . LEU B 1 276 ? 12.641 -20.703 7.422 1 89.81 276 LEU B N 1
ATOM 4627 C CA . LEU B 1 276 ? 13.938 -20.5 8.055 1 89.81 276 LEU B CA 1
ATOM 4628 C C . LEU B 1 276 ? 15.047 -21.156 7.238 1 89.81 276 LEU B C 1
ATOM 4630 O O . LEU B 1 276 ? 16.109 -20.578 7.043 1 89.81 276 LEU B O 1
ATOM 4634 N N . ALA B 1 277 ? 14.758 -22.328 6.797 1 88.56 277 ALA B N 1
ATOM 4635 C CA . ALA B 1 277 ? 15.75 -23.062 6.02 1 88.56 277 ALA B CA 1
ATOM 4636 C C . ALA B 1 277 ? 16.094 -22.328 4.73 1 88.56 277 ALA B C 1
ATOM 4638 O O . ALA B 1 277 ? 17.266 -22.219 4.363 1 88.56 277 ALA B O 1
ATOM 4639 N N . VAL B 1 278 ? 15.094 -21.812 4.074 1 87.31 278 VAL B N 1
ATOM 4640 C CA . VAL B 1 278 ? 15.273 -21.156 2.779 1 87.31 278 VAL B CA 1
ATOM 4641 C C . VAL B 1 278 ? 15.578 -19.672 2.982 1 87.31 278 VAL B C 1
ATOM 4643 O O . VAL B 1 278 ? 16.016 -19 2.051 1 87.31 278 VAL B O 1
ATOM 4646 N N . ASP B 1 279 ? 15.359 -19.203 4.168 1 87.5 279 ASP B N 1
ATOM 4647 C CA . ASP B 1 279 ? 15.57 -17.797 4.535 1 87.5 279 ASP B CA 1
ATOM 4648 C C . ASP B 1 279 ? 14.633 -16.891 3.752 1 87.5 279 ASP B C 1
ATOM 4650 O O . ASP B 1 279 ? 15.078 -15.914 3.139 1 87.5 279 ASP B O 1
ATOM 4654 N N . ARG B 1 280 ? 13.422 -17.25 3.732 1 85.88 280 ARG B N 1
ATOM 4655 C CA . ARG B 1 280 ? 12.391 -16.422 3.119 1 85.88 280 ARG B CA 1
ATOM 4656 C C . ARG B 1 280 ? 11.156 -16.328 4.016 1 85.88 280 ARG B C 1
ATOM 4658 O O . ARG B 1 280 ? 10.461 -17.312 4.234 1 85.88 280 ARG B O 1
ATOM 4665 N N . ARG B 1 281 ? 10.859 -15.164 4.379 1 85.56 281 ARG B N 1
ATOM 4666 C CA . ARG B 1 281 ? 9.773 -14.906 5.32 1 85.56 281 ARG B CA 1
ATOM 4667 C C . ARG B 1 281 ? 8.422 -14.891 4.609 1 85.56 281 ARG B C 1
ATOM 4669 O O . ARG B 1 281 ? 7.375 -15 5.246 1 85.56 281 ARG B O 1
ATOM 4676 N N . ALA B 1 282 ? 8.453 -14.789 3.375 1 77.69 282 ALA B N 1
ATOM 4677 C CA . ALA B 1 282 ? 7.242 -14.664 2.566 1 77.69 282 ALA B CA 1
ATOM 4678 C C . ALA B 1 282 ? 6.336 -15.883 2.754 1 77.69 282 ALA B C 1
ATOM 4680 O O . ALA B 1 282 ? 5.109 -15.766 2.699 1 77.69 282 ALA B O 1
ATOM 4681 N N . LEU B 1 283 ? 6.918 -17 2.996 1 80.5 283 LEU B N 1
ATOM 4682 C CA . LEU B 1 283 ? 6.152 -18.234 3.184 1 80.5 283 LEU B CA 1
ATOM 4683 C C . LEU B 1 283 ? 5.297 -18.141 4.445 1 80.5 283 LEU B C 1
ATOM 4685 O O . LEU B 1 283 ? 4.164 -18.641 4.465 1 80.5 283 LEU B O 1
ATOM 4689 N N . LEU B 1 284 ? 5.793 -17.5 5.41 1 85.56 284 LEU B N 1
ATOM 4690 C CA . LEU B 1 284 ? 5.07 -17.359 6.668 1 85.56 284 LEU B CA 1
ATOM 4691 C C . LEU B 1 284 ? 3.93 -16.344 6.527 1 85.56 284 LEU B C 1
ATOM 4693 O O . LEU B 1 284 ? 2.838 -16.562 7.059 1 85.56 284 LEU B O 1
ATOM 4697 N N . VAL B 1 285 ? 4.125 -15.367 5.75 1 83.38 285 VAL B N 1
ATOM 4698 C CA . VAL B 1 285 ? 3.121 -14.32 5.574 1 83.38 285 VAL B CA 1
ATOM 4699 C C . VAL B 1 285 ? 1.962 -14.852 4.734 1 83.38 285 VAL B C 1
ATOM 4701 O O . VAL B 1 285 ? 0.797 -14.578 5.027 1 83.38 285 VAL B O 1
ATOM 4704 N N . SER B 1 286 ? 2.209 -15.609 3.801 1 78.12 286 SER B N 1
ATOM 4705 C CA . SER B 1 286 ? 1.192 -16.125 2.889 1 78.12 286 SER B CA 1
ATOM 4706 C C . SER B 1 286 ? 0.255 -17.094 3.598 1 78.12 286 SER B C 1
ATOM 4708 O O . SER B 1 286 ? -0.907 -17.234 3.213 1 78.12 286 SER B O 1
ATOM 4710 N N . SER B 1 287 ? 0.707 -17.734 4.609 1 80.38 287 SER B N 1
ATOM 4711 C CA . SER B 1 287 ? -0.101 -18.719 5.32 1 80.38 287 SER B CA 1
ATOM 4712 C C . SER B 1 287 ? -0.79 -18.109 6.531 1 80.38 287 SER B C 1
ATOM 4714 O O . SER B 1 287 ? -1.612 -18.75 7.184 1 80.38 287 SER B O 1
ATOM 4716 N N . LEU B 1 288 ? -0.495 -16.906 6.789 1 84 288 LEU B N 1
ATOM 4717 C CA . LEU B 1 288 ? -0.914 -16.266 8.031 1 84 288 LEU B CA 1
ATOM 4718 C C . LEU B 1 288 ? -2.436 -16.219 8.133 1 84 288 LEU B C 1
ATOM 4720 O O . LEU B 1 288 ? -3.006 -16.578 9.164 1 84 288 LEU B O 1
ATOM 4724 N N . ALA B 1 289 ? -3.051 -15.797 7.051 1 81.06 289 ALA B N 1
ATOM 4725 C CA . ALA B 1 289 ? -4.508 -15.664 7.086 1 81.06 289 ALA B CA 1
ATOM 4726 C C . ALA B 1 289 ? -5.172 -17 7.387 1 81.06 289 ALA B C 1
ATOM 4728 O O . ALA B 1 289 ? -6.176 -17.062 8.102 1 81.06 289 ALA B O 1
ATOM 4729 N N . TYR B 1 290 ? -4.555 -18.094 6.922 1 78.56 290 TYR B N 1
ATOM 4730 C CA . TYR B 1 290 ? -5.109 -19.422 7.117 1 78.56 290 TYR B CA 1
ATOM 4731 C C . TYR B 1 290 ? -4.949 -19.875 8.562 1 78.56 290 TYR B C 1
ATOM 4733 O O . TYR B 1 290 ? -5.871 -20.453 9.148 1 78.56 290 TYR B O 1
ATOM 4741 N N . VAL B 1 291 ? -3.91 -19.562 9.117 1 81 291 VAL B N 1
ATOM 4742 C CA . VAL B 1 291 ? -3.637 -19.953 10.492 1 81 291 VAL B CA 1
ATOM 4743 C C . VAL B 1 291 ? -4.488 -19.125 11.445 1 81 291 VAL B C 1
ATOM 4745 O O . VAL B 1 291 ? -5.008 -19.641 12.438 1 81 291 VAL B O 1
ATOM 4748 N N . LEU B 1 292 ? -4.605 -17.859 11.102 1 82.69 292 LEU B N 1
ATOM 4749 C CA . LEU B 1 292 ? -5.453 -17 11.922 1 82.69 292 LEU B CA 1
ATOM 4750 C C . LEU B 1 292 ? -6.895 -17.5 11.922 1 82.69 292 LEU B C 1
ATOM 4752 O O . LEU B 1 292 ? -7.543 -17.547 12.969 1 82.69 292 LEU B O 1
ATOM 4756 N N . TYR B 1 293 ? -7.312 -17.938 10.812 1 80.25 293 TYR B N 1
ATOM 4757 C CA . TYR B 1 293 ? -8.664 -18.469 10.695 1 80.25 293 TYR B CA 1
ATOM 4758 C C . TYR B 1 293 ? -8.805 -19.766 11.469 1 80.25 293 TYR B C 1
ATOM 4760 O O . TYR B 1 293 ? -9.758 -19.953 12.234 1 80.25 293 TYR B O 1
ATOM 4768 N N . ALA B 1 294 ? -7.918 -20.609 11.312 1 77.44 294 ALA B N 1
ATOM 4769 C CA . ALA B 1 294 ? -7.965 -21.922 11.945 1 77.44 294 ALA B CA 1
ATOM 4770 C C . ALA B 1 294 ? -7.902 -21.797 13.469 1 77.44 294 ALA B C 1
ATOM 4772 O O . ALA B 1 294 ? -8.695 -22.406 14.18 1 77.44 294 ALA B O 1
ATOM 4773 N N . LEU B 1 295 ? -7.074 -21 13.938 1 81.25 295 LEU B N 1
ATOM 4774 C CA . LEU B 1 295 ? -6.902 -20.844 15.375 1 81.25 295 LEU B CA 1
ATOM 4775 C C . LEU B 1 295 ? -8.078 -20.094 15.992 1 81.25 295 LEU B C 1
ATOM 4777 O O . LEU B 1 295 ? -8.484 -20.391 17.109 1 81.25 295 LEU B O 1
ATOM 4781 N N . SER B 1 296 ? -8.555 -19.141 15.242 1 81.94 296 SER B N 1
ATOM 4782 C CA . SER B 1 296 ? -9.742 -18.453 15.734 1 81.94 296 SER B CA 1
ATOM 4783 C C . SER B 1 296 ? -10.922 -19.406 15.883 1 81.94 296 SER B C 1
ATOM 4785 O O . SER B 1 296 ? -11.672 -19.312 16.859 1 81.94 296 SER B O 1
ATOM 4787 N N . SER B 1 297 ? -11.062 -20.312 15 1 78.88 297 SER B N 1
ATOM 4788 C CA . SER B 1 297 ? -12.125 -21.312 15.055 1 78.88 297 SER B CA 1
ATOM 4789 C C . SER B 1 297 ? -11.914 -22.266 16.219 1 78.88 297 SER B C 1
ATOM 4791 O O . SER B 1 297 ? -12.875 -22.688 16.875 1 78.88 297 SER B O 1
ATOM 4793 N N . LEU B 1 298 ? -10.719 -22.562 16.453 1 77.38 298 LEU B N 1
ATOM 4794 C CA . LEU B 1 298 ? -10.383 -23.422 17.594 1 77.38 298 LEU B CA 1
ATOM 4795 C C . LEU B 1 298 ? -10.773 -22.766 18.906 1 77.38 298 LEU B C 1
ATOM 4797 O O . LEU B 1 298 ? -11.359 -23.422 19.781 1 77.38 298 LEU B O 1
ATOM 4801 N N . PHE B 1 299 ? -10.508 -21.562 19.031 1 81.19 299 PHE B N 1
ATOM 4802 C CA . PHE B 1 299 ? -10.836 -20.844 20.266 1 81.19 299 PHE B CA 1
ATOM 4803 C C . PHE B 1 299 ? -12.344 -20.688 20.422 1 81.19 299 PHE B C 1
ATOM 4805 O O . PHE B 1 299 ? -12.867 -20.734 21.531 1 81.19 299 PHE B O 1
ATOM 4812 N N . GLU B 1 300 ? -12.984 -20.562 19.344 1 80.25 300 GLU B N 1
ATOM 4813 C CA . GLU B 1 300 ? -14.438 -20.484 19.375 1 80.25 300 GLU B CA 1
ATOM 4814 C C . GLU B 1 300 ? -15.047 -21.781 19.875 1 80.25 300 GLU B C 1
ATOM 4816 O O . GLU B 1 300 ? -15.977 -21.781 20.688 1 80.25 300 GLU B O 1
ATOM 4821 N N . THR B 1 301 ? -14.523 -22.797 19.406 1 77.56 301 THR B N 1
ATOM 4822 C CA . THR B 1 301 ? -15.023 -24.109 19.812 1 77.56 301 THR B CA 1
ATOM 4823 C C . THR B 1 301 ? -14.703 -24.375 21.281 1 77.56 301 THR B C 1
ATOM 4825 O O . THR B 1 301 ? -15.484 -25.031 21.984 1 77.56 301 THR B O 1
ATOM 4828 N N . ALA B 1 302 ? -13.656 -23.828 21.75 1 76.38 302 ALA B N 1
ATOM 4829 C CA . ALA B 1 302 ? -13.242 -24.016 23.125 1 76.38 302 ALA B CA 1
ATOM 4830 C C . ALA B 1 302 ? -14.055 -23.125 24.078 1 76.38 302 ALA B C 1
ATOM 4832 O O . ALA B 1 302 ? -13.891 -23.188 25.297 1 76.38 302 ALA B O 1
ATOM 4833 N N . GLY B 1 303 ? -14.898 -22.328 23.531 1 73.94 303 GLY B N 1
ATOM 4834 C CA . GLY B 1 303 ? -15.797 -21.547 24.375 1 73.94 303 GLY B CA 1
ATOM 4835 C C . GLY B 1 303 ? -15.445 -20.078 24.406 1 73.94 303 GLY B C 1
ATOM 4836 O O . GLY B 1 303 ? -16.125 -19.281 25.062 1 73.94 303 GLY B O 1
ATOM 4837 N N . ALA B 1 304 ? -14.344 -19.734 23.859 1 70.94 304 ALA B N 1
ATOM 4838 C CA . ALA B 1 304 ? -13.945 -18.328 23.844 1 70.94 304 ALA B CA 1
ATOM 4839 C C . ALA B 1 304 ? -14.492 -17.609 22.609 1 70.94 304 ALA B C 1
ATOM 4841 O O . ALA B 1 304 ? -13.742 -16.984 21.859 1 70.94 304 ALA B O 1
ATOM 4842 N N . VAL B 1 305 ? -15.742 -17.656 22.469 1 71.19 305 VAL B N 1
ATOM 4843 C CA . VAL B 1 305 ? -16.391 -17.281 21.219 1 71.19 305 VAL B CA 1
ATOM 4844 C C . VAL B 1 305 ? -16.172 -15.805 20.938 1 71.19 305 VAL B C 1
ATOM 4846 O O . VAL B 1 305 ? -15.758 -15.43 19.828 1 71.19 305 VAL B O 1
ATOM 4849 N N . GLU B 1 306 ? -16.203 -14.984 22.031 1 75.88 306 GLU B N 1
ATOM 4850 C CA . GLU B 1 306 ? -16.203 -13.547 21.766 1 75.88 306 GLU B CA 1
ATOM 4851 C C . GLU B 1 306 ? -14.781 -13.023 21.562 1 75.88 306 GLU B C 1
ATOM 4853 O O . GLU B 1 306 ? -14.57 -12.016 20.891 1 75.88 306 GLU B O 1
ATOM 4858 N N . LEU B 1 307 ? -13.828 -13.836 22.109 1 84.19 307 LEU B N 1
ATOM 4859 C CA . LEU B 1 307 ? -12.477 -13.297 22.125 1 84.19 307 LEU B CA 1
ATOM 4860 C C . LEU B 1 307 ? -11.531 -14.164 21.297 1 84.19 307 LEU B C 1
ATOM 4862 O O . LEU B 1 307 ? -10.312 -13.953 21.312 1 84.19 307 LEU B O 1
ATOM 4866 N N . ALA B 1 308 ? -12.047 -15.086 20.594 1 83.12 308 ALA B N 1
ATOM 4867 C CA . ALA B 1 308 ? -11.25 -16.062 19.844 1 83.12 308 ALA B CA 1
ATOM 4868 C C . ALA B 1 308 ? -10.297 -15.359 18.875 1 83.12 308 ALA B C 1
ATOM 4870 O O . ALA B 1 308 ? -9.109 -15.688 18.828 1 83.12 308 ALA B O 1
ATOM 4871 N N . TRP B 1 309 ? -10.766 -14.336 18.203 1 83.5 309 TRP B N 1
ATOM 4872 C CA . TRP B 1 309 ? -9.945 -13.617 17.234 1 83.5 309 TRP B CA 1
ATOM 4873 C C . TRP B 1 309 ? -8.836 -12.836 17.922 1 83.5 309 TRP B C 1
ATOM 4875 O O . TRP B 1 309 ? -7.715 -12.758 17.422 1 83.5 309 TRP B O 1
ATOM 4885 N N . ALA B 1 310 ? -9.141 -12.367 19.031 1 90.06 310 ALA B N 1
ATOM 4886 C CA . ALA B 1 310 ? -8.164 -11.578 19.766 1 90.06 310 ALA B CA 1
ATOM 4887 C C . ALA B 1 310 ? -7.027 -12.453 20.297 1 90.06 310 ALA B C 1
ATOM 4889 O O . ALA B 1 310 ? -5.855 -12.102 20.156 1 90.06 310 ALA B O 1
ATOM 4890 N N . PHE B 1 311 ? -7.395 -13.523 20.766 1 89.06 311 PHE B N 1
ATOM 4891 C CA . PHE B 1 311 ? -6.395 -14.453 21.281 1 89.06 311 PHE B CA 1
ATOM 4892 C C . PHE B 1 311 ? -5.516 -14.984 20.156 1 89.06 311 PHE B C 1
ATOM 4894 O O . PHE B 1 311 ? -4.297 -15.086 20.312 1 89.06 311 PHE B O 1
ATOM 4901 N N . THR B 1 312 ? -6.117 -15.273 19.141 1 87.19 312 THR B N 1
ATOM 4902 C CA . THR B 1 312 ? -5.383 -15.812 18 1 87.19 312 THR B CA 1
ATOM 4903 C C . THR B 1 312 ? -4.398 -14.773 17.469 1 87.19 312 THR B C 1
ATOM 4905 O O . THR B 1 312 ? -3.229 -15.086 17.234 1 87.19 312 THR B O 1
ATOM 4908 N N . ALA B 1 313 ? -4.879 -13.602 17.281 1 90.12 313 ALA B N 1
ATOM 4909 C CA . ALA B 1 313 ? -4.023 -12.531 16.781 1 90.12 313 ALA B CA 1
ATOM 4910 C C . ALA B 1 313 ? -2.844 -12.289 17.719 1 90.12 313 ALA B C 1
ATOM 4912 O O . ALA B 1 313 ? -1.717 -12.078 17.266 1 90.12 313 ALA B O 1
ATOM 4913 N N . LEU B 1 314 ? -3.109 -12.391 18.938 1 92.12 314 LEU B N 1
ATOM 4914 C CA . LEU B 1 314 ? -2.066 -12.156 19.938 1 92.12 314 LEU B CA 1
ATOM 4915 C C . LEU B 1 314 ? -1.041 -13.281 19.922 1 92.12 314 LEU B C 1
ATOM 4917 O O . LEU B 1 314 ? 0.166 -13.031 19.906 1 92.12 314 LEU B O 1
ATOM 4921 N N . VAL B 1 315 ? -1.541 -14.461 19.875 1 89 315 VAL B N 1
ATOM 4922 C CA . VAL B 1 315 ? -0.665 -15.633 19.938 1 89 315 VAL B CA 1
ATOM 4923 C C . VAL B 1 315 ? 0.186 -15.711 18.672 1 89 315 VAL B C 1
ATOM 4925 O O . VAL B 1 315 ? 1.413 -15.805 18.75 1 89 315 VAL B O 1
ATOM 4928 N N . ILE B 1 316 ? -0.448 -15.594 17.562 1 88.5 316 ILE B N 1
ATOM 4929 C CA . ILE B 1 316 ? 0.268 -15.734 16.312 1 88.5 316 ILE B CA 1
ATOM 4930 C C . ILE B 1 316 ? 1.164 -14.516 16.094 1 88.5 316 ILE B C 1
ATOM 4932 O O . ILE B 1 316 ? 2.318 -14.656 15.672 1 88.5 316 ILE B O 1
ATOM 4936 N N . GLY B 1 317 ? 0.629 -13.383 16.328 1 91.88 317 GLY B N 1
ATOM 4937 C CA . GLY B 1 317 ? 1.44 -12.18 16.203 1 91.88 317 GLY B CA 1
ATOM 4938 C C . GLY B 1 317 ? 2.682 -12.203 17.078 1 91.88 317 GLY B C 1
ATOM 4939 O O . GLY B 1 317 ? 3.77 -11.836 16.641 1 91.88 317 GLY B O 1
ATOM 4940 N N . SER B 1 318 ? 2.533 -12.664 18.312 1 93.06 318 SER B N 1
ATOM 4941 C CA . SER B 1 318 ? 3.664 -12.742 19.234 1 93.06 318 SER B CA 1
ATOM 4942 C C . SER B 1 318 ? 4.691 -13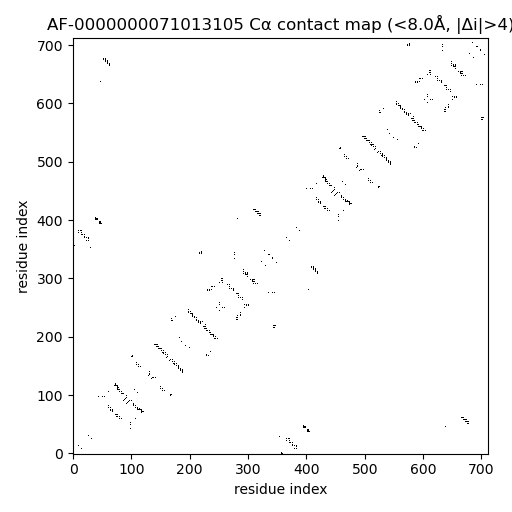.766 18.766 1 93.06 318 SER B C 1
ATOM 4944 O O . SER B 1 318 ? 5.898 -13.531 18.859 1 93.06 318 SER B O 1
ATOM 4946 N N . ALA B 1 319 ? 4.164 -14.844 18.312 1 89.81 319 ALA B N 1
ATOM 4947 C CA . ALA B 1 319 ? 5.059 -15.859 17.781 1 89.81 319 ALA B CA 1
ATOM 4948 C C . ALA B 1 319 ? 5.855 -15.328 16.594 1 89.81 319 ALA B C 1
ATOM 4950 O O . ALA B 1 319 ? 7.066 -15.555 16.484 1 89.81 319 ALA B O 1
ATOM 4951 N N . LEU B 1 320 ? 5.215 -14.594 15.758 1 90.94 320 LEU B N 1
ATOM 4952 C CA . LEU B 1 320 ? 5.871 -14.039 14.578 1 90.94 320 LEU B CA 1
ATOM 4953 C C . LEU B 1 320 ? 6.875 -12.961 14.977 1 90.94 320 LEU B C 1
ATOM 4955 O O . LEU B 1 320 ? 7.957 -12.867 14.391 1 90.94 320 LEU B O 1
ATOM 4959 N N . LEU B 1 321 ? 6.559 -12.156 15.883 1 92.25 321 LEU B N 1
ATOM 4960 C CA . LEU B 1 321 ? 7.492 -11.133 16.359 1 92.25 321 LEU B CA 1
ATOM 4961 C C . LEU B 1 321 ? 8.734 -11.773 16.969 1 92.25 321 LEU B C 1
ATOM 4963 O O . LEU B 1 321 ? 9.852 -11.32 16.734 1 92.25 321 LEU B O 1
ATOM 4967 N N . THR B 1 322 ? 8.477 -12.797 17.781 1 90.19 322 THR B N 1
ATOM 4968 C CA . THR B 1 322 ? 9.594 -13.508 18.391 1 90.19 322 THR B CA 1
ATOM 4969 C C . THR B 1 322 ? 10.492 -14.141 17.328 1 90.19 322 THR B C 1
ATOM 4971 O O . THR B 1 322 ? 11.719 -14.047 17.406 1 90.19 322 THR B O 1
ATOM 4974 N N . LEU B 1 323 ? 9.836 -14.703 16.359 1 89 323 LEU B N 1
ATOM 4975 C CA . LEU B 1 323 ? 10.594 -15.297 15.258 1 89 323 LEU B CA 1
ATOM 4976 C C . LEU B 1 323 ? 11.398 -14.234 14.516 1 89 323 LEU B C 1
ATOM 4978 O O . LEU B 1 323 ? 12.547 -14.477 14.141 1 89 323 LEU B O 1
ATOM 4982 N N . SER B 1 324 ? 10.805 -13.148 14.289 1 86.94 324 SER B N 1
ATOM 4983 C CA . SER B 1 324 ? 11.484 -12.062 13.594 1 86.94 324 SER B CA 1
ATOM 4984 C C . SER B 1 324 ? 12.688 -11.562 14.398 1 86.94 324 SER B C 1
ATOM 4986 O O . SER B 1 324 ? 13.742 -11.281 13.828 1 86.94 324 SER B O 1
ATOM 4988 N N . ALA B 1 325 ? 12.578 -11.469 15.672 1 86.56 325 ALA B N 1
ATOM 4989 C CA . ALA B 1 325 ? 13.641 -10.984 16.547 1 86.56 325 ALA B CA 1
ATOM 4990 C C . ALA B 1 325 ? 14.789 -11.992 16.625 1 86.56 325 ALA B C 1
ATOM 4992 O O . ALA B 1 325 ? 15.953 -11.609 16.719 1 86.56 325 ALA B O 1
ATOM 4993 N N . PHE B 1 326 ? 14.414 -13.289 16.531 1 88.44 326 PHE B N 1
ATOM 4994 C CA . PHE B 1 326 ? 15.43 -14.32 16.688 1 88.44 326 PHE B CA 1
ATOM 4995 C C . PHE B 1 326 ? 15.602 -15.117 15.398 1 88.44 326 PHE B C 1
ATOM 4997 O O . PHE B 1 326 ? 15.859 -16.328 15.438 1 88.44 326 PHE B O 1
ATOM 5004 N N . TRP B 1 327 ? 15.383 -14.477 14.344 1 86.88 327 TRP B N 1
ATOM 5005 C CA . TRP B 1 327 ? 15.414 -15.148 13.055 1 86.88 327 TRP B CA 1
ATOM 5006 C C . TRP B 1 327 ? 16.766 -15.836 12.836 1 86.88 327 TRP B C 1
ATOM 5008 O O . TRP B 1 327 ? 16.812 -17.016 12.469 1 86.88 327 TRP B O 1
ATOM 5018 N N . HIS B 1 328 ? 17.859 -15.203 13.133 1 85.44 328 HIS B N 1
ATOM 5019 C CA . HIS B 1 328 ? 19.172 -15.703 12.789 1 85.44 328 HIS B CA 1
ATOM 5020 C C . HIS B 1 328 ? 19.578 -16.875 13.672 1 85.44 328 HIS B C 1
ATOM 5022 O O . HIS B 1 328 ? 19.984 -17.922 13.172 1 85.44 328 HIS B O 1
ATOM 5028 N N . PRO B 1 329 ? 19.422 -16.703 14.992 1 87.94 329 PRO B N 1
ATOM 5029 C CA . PRO B 1 329 ? 19.734 -17.875 15.82 1 87.94 329 PRO B CA 1
ATOM 5030 C C . PRO B 1 329 ? 18.844 -19.078 15.508 1 87.94 329 PRO B C 1
ATOM 5032 O O . PRO B 1 329 ? 19.312 -20.219 15.539 1 87.94 329 PRO B O 1
ATOM 5035 N N . MET B 1 330 ? 17.641 -18.859 15.203 1 89.56 330 MET B N 1
ATOM 5036 C CA . MET B 1 330 ? 16.719 -19.938 14.875 1 89.56 330 MET B CA 1
ATOM 5037 C C . MET B 1 330 ? 17.078 -20.578 13.539 1 89.56 330 MET B C 1
ATOM 5039 O O . MET B 1 330 ? 16.984 -21.797 13.375 1 89.56 330 MET B O 1
ATOM 5043 N N . ARG B 1 331 ? 17.438 -19.703 12.648 1 88.81 331 ARG B N 1
ATOM 5044 C CA . ARG B 1 331 ? 17.844 -20.219 11.344 1 88.81 331 ARG B CA 1
ATOM 5045 C C . ARG B 1 331 ? 19.078 -21.109 11.469 1 88.81 331 ARG B C 1
ATOM 5047 O O . ARG B 1 331 ? 19.172 -22.156 10.828 1 88.81 331 ARG B O 1
ATOM 5054 N N . ARG B 1 332 ? 19.984 -20.734 12.273 1 87.25 332 ARG B N 1
ATOM 5055 C CA . ARG B 1 332 ? 21.188 -21.516 12.492 1 87.25 332 ARG B CA 1
ATOM 5056 C C . ARG B 1 332 ? 20.844 -22.906 13.031 1 87.25 332 ARG B C 1
ATOM 5058 O O . ARG B 1 332 ? 21.438 -23.906 12.617 1 87.25 332 ARG B O 1
ATOM 5065 N N . LEU B 1 333 ? 19.938 -22.891 13.891 1 88.62 333 LEU B N 1
ATOM 5066 C CA . LEU B 1 333 ? 19.5 -24.156 14.469 1 88.62 333 LEU B CA 1
ATOM 5067 C C . LEU B 1 333 ? 18.859 -25.047 13.406 1 88.62 333 LEU B C 1
ATOM 5069 O O . LEU B 1 333 ? 19.172 -26.234 13.32 1 88.62 333 LEU B O 1
ATOM 5073 N N . VAL B 1 334 ? 18.078 -24.453 12.547 1 89.19 334 VAL B N 1
ATOM 5074 C CA . VAL B 1 334 ? 17.328 -25.203 11.539 1 89.19 334 VAL B CA 1
ATOM 5075 C C . VAL B 1 334 ? 18.297 -25.703 10.461 1 89.19 334 VAL B C 1
ATOM 5077 O O . VAL B 1 334 ? 18.266 -26.875 10.078 1 89.19 334 VAL B O 1
ATOM 5080 N N . VAL B 1 335 ? 19.156 -24.828 9.992 1 86.81 335 VAL B N 1
ATOM 5081 C CA . VAL B 1 335 ? 20.094 -25.203 8.938 1 86.81 335 VAL B CA 1
ATOM 5082 C C . VAL B 1 335 ? 21.078 -26.25 9.461 1 86.81 335 VAL B C 1
ATOM 5084 O O . VAL B 1 335 ? 21.516 -27.125 8.711 1 86.81 335 VAL B O 1
ATOM 5087 N N . GLY B 1 336 ? 21.328 -26.141 10.734 1 84.31 336 GLY B N 1
ATOM 5088 C CA . GLY B 1 336 ? 22.203 -27.109 11.359 1 84.31 336 GLY B CA 1
ATOM 5089 C C . GLY B 1 336 ? 21.641 -28.516 11.352 1 84.31 336 GLY B C 1
ATOM 5090 O O . GLY B 1 336 ? 22.391 -29.5 11.344 1 84.31 336 GLY B O 1
ATOM 5091 N N . THR B 1 337 ? 20.391 -28.625 11.352 1 85.81 337 THR B N 1
ATOM 5092 C CA . THR B 1 337 ? 19.734 -29.938 11.367 1 85.81 337 THR B CA 1
ATOM 5093 C C . THR B 1 337 ? 19.703 -30.531 9.969 1 85.81 337 THR B C 1
ATOM 5095 O O . THR B 1 337 ? 19.469 -31.734 9.805 1 85.81 337 THR B O 1
ATOM 5098 N N . LEU B 1 338 ? 20 -29.75 8.906 1 84 338 LEU B N 1
ATOM 5099 C CA . LEU B 1 338 ? 19.781 -30.188 7.535 1 84 338 LEU B CA 1
ATOM 5100 C C . LEU B 1 338 ? 21.062 -30.797 6.953 1 84 338 LEU B C 1
ATOM 5102 O O . LEU B 1 338 ? 21.047 -31.328 5.84 1 84 338 LEU B O 1
ATOM 5106 N N . GLY B 1 339 ? 22.094 -30.891 7.68 1 77.19 339 GLY B N 1
ATOM 5107 C CA . GLY B 1 339 ? 23.328 -31.531 7.25 1 77.19 339 GLY B CA 1
ATOM 5108 C C . GLY B 1 339 ? 23.891 -30.953 5.961 1 77.19 339 GLY B C 1
ATOM 5109 O O . GLY B 1 339 ? 24.078 -29.734 5.852 1 77.19 339 GLY B O 1
ATOM 5110 N N . GLU B 1 340 ? 23.875 -31.812 4.875 1 72.75 340 GLU B N 1
ATOM 5111 C CA . GLU B 1 340 ? 24.484 -31.469 3.596 1 72.75 340 GLU B CA 1
ATOM 5112 C C . GLU B 1 340 ? 23.609 -30.5 2.807 1 72.75 340 GLU B C 1
ATOM 5114 O O . GLU B 1 340 ? 24.109 -29.656 2.059 1 72.75 340 GLU B O 1
ATOM 5119 N N . ILE B 1 341 ? 22.344 -30.609 2.971 1 73.75 341 ILE B N 1
ATOM 5120 C CA . ILE B 1 341 ? 21.406 -29.75 2.254 1 73.75 341 ILE B CA 1
ATOM 5121 C C . ILE B 1 341 ? 21.578 -28.297 2.715 1 73.75 341 ILE B C 1
ATOM 5123 O O . ILE B 1 341 ? 21.359 -27.359 1.94 1 73.75 341 ILE B O 1
ATOM 5127 N N . GLY B 1 342 ? 22.031 -28.172 3.902 1 74.12 342 GLY B N 1
ATOM 5128 C CA . GLY B 1 342 ? 22.266 -26.859 4.469 1 74.12 342 GLY B CA 1
ATOM 5129 C C . GLY B 1 342 ? 23.344 -26.062 3.742 1 74.12 342 GLY B C 1
ATOM 5130 O O . GLY B 1 342 ? 23.281 -24.844 3.686 1 74.12 342 GLY B O 1
ATOM 5131 N N . SER B 1 343 ? 24.234 -26.828 3.164 1 71.81 343 SER B N 1
ATOM 5132 C CA . SER B 1 343 ? 25.344 -26.188 2.461 1 71.81 343 SER B CA 1
ATOM 5133 C C . SER B 1 343 ? 24.891 -25.641 1.112 1 71.81 343 SER B C 1
ATOM 5135 O O . SER B 1 343 ? 25.562 -24.781 0.528 1 71.81 343 SER B O 1
ATOM 5137 N N . ARG B 1 344 ? 23.719 -26.078 0.707 1 70.31 344 ARG B N 1
ATOM 5138 C CA . ARG B 1 344 ? 23.203 -25.625 -0.581 1 70.31 344 ARG B CA 1
ATOM 5139 C C . ARG B 1 344 ? 22.25 -24.438 -0.406 1 70.31 344 ARG B C 1
ATOM 5141 O O . ARG B 1 344 ? 21.797 -23.859 -1.39 1 70.31 344 ARG B O 1
ATOM 5148 N N . LEU B 1 345 ? 22.031 -24.156 0.847 1 73.06 345 LEU B N 1
ATOM 5149 C CA . LEU B 1 345 ? 21.125 -23.047 1.179 1 73.06 345 LEU B CA 1
ATOM 5150 C C . LEU B 1 345 ? 21.906 -21.766 1.437 1 73.06 345 LEU B C 1
ATOM 5152 O O . LEU B 1 345 ? 23.141 -21.797 1.581 1 73.06 345 LEU B O 1
ATOM 5156 N N . PRO B 1 346 ? 21.25 -20.625 1.358 1 68.19 346 PRO B N 1
ATOM 5157 C CA . PRO B 1 346 ? 21.969 -19.375 1.635 1 68.19 346 PRO B CA 1
ATOM 5158 C C . PRO B 1 346 ? 22.703 -19.406 2.971 1 68.19 346 PRO B C 1
ATOM 5160 O O . PRO B 1 346 ? 22.188 -19.953 3.951 1 68.19 346 PRO B O 1
ATOM 5163 N N . PRO B 1 347 ? 23.984 -18.922 2.887 1 63.84 347 PRO B N 1
ATOM 5164 C CA . PRO B 1 347 ? 24.812 -19 4.086 1 63.84 347 PRO B CA 1
ATOM 5165 C C . PRO B 1 347 ? 24.219 -18.25 5.273 1 63.84 347 PRO B C 1
ATOM 5167 O O . PRO B 1 347 ? 23.484 -17.281 5.086 1 63.84 347 PRO B O 1
ATOM 5170 N N . VAL B 1 348 ? 24.312 -18.938 6.387 1 61.97 348 VAL B N 1
ATOM 5171 C CA . VAL B 1 348 ? 23.859 -18.344 7.648 1 61.97 348 VAL B CA 1
ATOM 5172 C C . VAL B 1 348 ? 24.812 -17.234 8.078 1 61.97 348 VAL B C 1
ATOM 5174 O O . VAL B 1 348 ? 26.016 -17.312 7.797 1 61.97 348 VAL B O 1
ATOM 5177 N N . GLY B 1 349 ? 24.484 -16.062 8.023 1 52.34 349 GLY B N 1
ATOM 5178 C CA . GLY B 1 349 ? 25.359 -14.984 8.422 1 52.34 349 GLY B CA 1
ATOM 5179 C C . GLY B 1 349 ? 26.188 -15.312 9.664 1 52.34 349 GLY B C 1
ATOM 5180 O O . GLY B 1 349 ? 25.641 -15.797 10.656 1 52.34 349 GLY B O 1
ATOM 5181 N N . THR B 1 350 ? 27.422 -15.844 9.406 1 42.22 350 THR B N 1
ATOM 5182 C CA . THR B 1 350 ? 28.344 -16.094 10.508 1 42.22 350 THR B CA 1
ATOM 5183 C C . THR B 1 350 ? 28.562 -14.836 11.336 1 42.22 350 THR B C 1
ATOM 5185 O O . THR B 1 350 ? 28.625 -13.734 10.789 1 42.22 350 THR B O 1
ATOM 5188 N N . LEU B 1 351 ? 28.125 -14.867 12.539 1 38.25 351 LEU B N 1
ATOM 5189 C CA . LEU B 1 351 ? 28.609 -13.867 13.484 1 38.25 351 LEU B CA 1
ATOM 5190 C C . LEU B 1 351 ? 30.125 -13.711 13.391 1 38.25 351 LEU B C 1
ATOM 5192 O O . LEU B 1 351 ? 30.859 -14.695 13.477 1 38.25 351 LEU B O 1
ATOM 5196 N N . VAL B 1 352 ? 30.609 -12.867 12.555 1 33.44 352 VAL B N 1
ATOM 5197 C CA . VAL B 1 352 ? 32.062 -12.664 12.727 1 33.44 352 VAL B CA 1
ATOM 5198 C C . VAL B 1 352 ? 32.344 -12.266 14.172 1 33.44 352 VAL B C 1
ATOM 5200 O O . VAL B 1 352 ? 31.75 -11.312 14.695 1 33.44 352 VAL B O 1
ATOM 5203 N N . PRO B 1 353 ? 33 -13.195 14.914 1 32 353 PRO B N 1
ATOM 5204 C CA . PRO B 1 353 ? 33.406 -12.828 16.266 1 32 353 PRO B CA 1
ATOM 5205 C C . PRO B 1 353 ? 34.062 -11.453 16.328 1 32 353 PRO B C 1
ATOM 5207 O O . PRO B 1 353 ? 34.781 -11.062 15.398 1 32 353 PRO B O 1
ATOM 5210 N N . ALA B 1 354 ? 33.531 -10.609 17.203 1 30.38 354 ALA B N 1
ATOM 5211 C CA . ALA B 1 354 ? 34.281 -9.406 17.531 1 30.38 354 ALA B CA 1
ATOM 5212 C C . ALA B 1 354 ? 35.75 -9.734 17.75 1 30.38 354 ALA B C 1
ATOM 5214 O O . ALA B 1 354 ? 36.094 -10.719 18.406 1 30.38 354 ALA B O 1
ATOM 5215 N N . ALA B 1 355 ? 36.625 -9.344 16.891 1 26.56 355 ALA B N 1
ATOM 5216 C CA . ALA B 1 355 ? 38 -9.57 17.297 1 26.56 355 ALA B CA 1
ATOM 5217 C C . ALA B 1 355 ? 38.188 -9.312 18.781 1 26.56 355 ALA B C 1
ATOM 5219 O O . ALA B 1 355 ? 37.75 -8.281 19.297 1 26.56 355 ALA B O 1
ATOM 5220 N N . ALA B 1 356 ? 38.938 -10.156 19.5 1 20.95 356 ALA B N 1
ATOM 5221 C CA . ALA B 1 356 ? 39.438 -9.906 20.844 1 20.95 356 ALA B CA 1
ATOM 5222 C C . ALA B 1 356 ? 40.375 -8.703 20.844 1 20.95 356 ALA B C 1
ATOM 5224 O O . ALA B 1 356 ? 41.219 -8.547 19.938 1 20.95 356 ALA B O 1
#

Organism: NCBI:txid2759526

Solvent-accessible surface area (backbone atoms only — not comparable to full-atom values): 34342 Å² total; per-residue (Å²): 110,40,39,70,64,50,54,48,48,18,34,72,71,60,40,23,53,68,64,37,53,48,29,35,50,45,43,48,51,59,67,34,52,62,68,64,67,81,43,62,62,46,70,56,40,66,18,58,59,40,54,52,47,32,52,19,50,50,30,26,41,52,9,42,23,51,54,24,36,73,76,34,51,27,43,7,12,47,45,18,19,50,50,20,52,56,50,34,57,45,46,30,63,67,61,60,37,53,44,38,36,53,53,28,47,51,35,24,42,48,9,48,36,37,18,51,50,20,51,49,60,77,36,43,66,61,50,52,51,44,22,51,72,73,44,76,59,51,49,48,46,56,52,11,49,51,44,18,49,42,21,41,52,29,19,50,48,25,51,54,47,35,73,72,62,60,50,40,56,33,58,29,53,20,50,52,21,46,51,42,18,53,50,21,43,44,46,19,71,33,73,72,42,58,81,42,45,46,60,50,38,28,52,51,12,51,50,37,36,51,55,16,46,55,36,33,54,72,31,46,82,52,83,50,68,46,32,49,26,17,50,38,20,36,51,55,13,28,38,35,34,42,54,17,52,43,55,74,73,39,62,83,77,52,84,45,49,69,69,55,44,50,49,52,51,51,50,48,52,49,42,47,52,47,20,40,46,66,68,38,67,51,40,48,59,51,36,39,67,59,49,47,51,50,45,19,42,36,30,33,69,72,66,38,57,91,48,12,59,24,51,29,26,29,53,52,12,48,52,46,40,51,43,64,75,41,40,64,68,51,23,48,55,49,32,62,72,44,58,74,62,33,73,58,30,50,74,69,82,70,76,65,72,74,80,129,111,38,40,71,64,50,54,50,48,19,34,73,72,61,40,22,53,67,65,36,54,48,28,34,49,45,42,47,49,58,68,34,50,62,71,66,66,82,43,61,62,47,69,56,39,66,17,58,59,41,54,53,48,32,52,19,50,50,30,26,41,52,10,43,23,50,54,24,36,72,77,34,50,28,43,8,12,46,45,18,19,52,50,20,53,58,50,34,56,46,45,29,64,67,61,61,37,51,46,39,36,51,53,29,48,51,36,23,42,48,9,49,36,38,17,50,51,20,51,49,59,77,36,43,66,62,50,51,50,42,24,52,73,73,44,76,61,52,50,48,47,56,52,11,49,52,45,18,49,42,21,42,52,31,20,51,48,24,50,54,48,36,75,73,62,61,52,39,55,34,58,29,53,20,50,52,22,45,52,43,18,53,49,22,44,43,47,20,72,33,72,74,40,59,82,42,44,46,59,50,39,28,51,50,13,51,49,37,35,51,54,17,47,55,35,32,53,72,31,45,82,54,84,50,69,44,33,51,26,17,49,37,19,35,51,55,14,29,39,34,33,41,54,17,54,42,53,73,72,39,61,84,77,51,85,43,47,71,68,55,44,50,50,51,51,50,50,50,51,50,41,46,51,49,21,40,46,66,68,37,67,53,40,48,61,49,36,41,68,57,50,47,51,50,44,20,42,35,30,33,68,72,65,38,60,91,48,12,59,23,52,31,26,29,52,52,13,47,51,47,41,50,43,64,76,41,41,65,68,49,23,50,54,50,31,62,72,46,58,73,62,34,74,58,30,50,74,69,82,70,78,65,73,75,80,129

Sequence (712 aa):
MYSESDIDGAVTAGAISPQAAAALRNHIAAGRAAPAVDEESFRLLTGFNDIFVSIAAVAVLLGIGWLGQSVAYAVGGIAVAVASWGLAEYFTRRRRMALPSIILLIGFIGGVAGALLGIVAANADALASFVKTSLGGHEEPLVGAIGAIVAAVTAGAAWLHWRRFMVPITVAAGAVAVVGTVMALVVGFIPAARDALFWLVLAAGVAMFAFAMHWDMSDRERRTRRSDVAFWLHLAAAPMIAHALFNILGVFQGQIGIGMAGMVIALYLLFGFVALAVDRRALLVSSLAYVLYALSSLFETAGAVELAWAFTALVIGSALLTLSAFWHPMRRLVVGTLGEIGSRLPPVGTLVPAAAMYSESDIDGAVTAGAISPQAAAALRNHIAAGRAAPAVDEESFRLLTGFNDIFVSIAAVAVLLGIGWLGQSVAYAVGGIAVAVASWGLAEYFTRRRRMALPSIILLIGFIGGVAGALLGIVAANADALASFVKTSLGGHEEPLVGAIGAIVAAVTAGAAWLHWRRFMVPITVAAGAVAVVGTVMALVVGFIPAARDALFWLVLAAGVAMFAFAMHWDMSDRERRTRRSDVAFWLHLAAAPMIAHALFNILGVFQGQIGIGMAGMVIALYLLFGFVALAVDRRALLVSSLAYVLYALSSLFETAGAVELAWAFTALVIGSALLTLSAFWHPMRRLVVGTLGEIGSRLPPVGTLVPAAA

Radius of gyration: 28.6 Å; Cα contacts (8 Å, |Δi|>4): 1013; chains: 2; bounding box: 72×72×65 Å

pLDDT: mean 84.33, std 15.06, range [20.95, 98.69]